Protein AF-A0A2E6U886-F1 (afdb_monomer_lite)

Structure (mmCIF, N/CA/C/O backbone):
data_AF-A0A2E6U886-F1
#
_entry.id   AF-A0A2E6U886-F1
#
loop_
_atom_site.group_PDB
_atom_site.id
_atom_site.type_symbol
_atom_site.label_atom_id
_atom_site.label_alt_id
_atom_site.label_comp_id
_atom_site.label_asym_id
_atom_site.label_entity_id
_atom_site.label_seq_id
_atom_site.pdbx_PDB_ins_code
_atom_site.Cartn_x
_atom_site.Cartn_y
_atom_site.Cartn_z
_atom_site.occupancy
_atom_site.B_iso_or_equiv
_atom_site.auth_seq_id
_atom_site.auth_comp_id
_atom_site.auth_asym_id
_atom_site.auth_atom_id
_atom_site.pdbx_PDB_model_num
ATOM 1 N N . MET A 1 1 ? -29.928 -1.604 -32.180 1.00 62.38 1 MET A N 1
ATOM 2 C CA . MET A 1 1 ? -28.472 -1.367 -32.146 1.00 62.38 1 MET A CA 1
ATOM 3 C C . MET A 1 1 ? -27.951 -1.937 -30.844 1.00 62.38 1 MET A C 1
ATOM 5 O O . MET A 1 1 ? -28.579 -1.691 -29.821 1.00 62.38 1 MET A O 1
ATOM 9 N N . ASP A 1 2 ? -26.883 -2.726 -30.889 1.00 84.19 2 ASP A N 1
ATOM 10 C CA . ASP A 1 2 ? -26.241 -3.255 -29.685 1.00 84.19 2 ASP A CA 1
ATOM 11 C C . ASP A 1 2 ? -25.461 -2.131 -28.992 1.00 84.19 2 ASP A C 1
ATOM 13 O O . ASP A 1 2 ? -24.505 -1.606 -29.559 1.00 84.19 2 ASP A O 1
ATOM 17 N N . PHE A 1 3 ? -25.899 -1.719 -27.799 1.00 85.19 3 PHE A N 1
ATOM 18 C CA . PHE A 1 3 ? -25.258 -0.644 -27.034 1.00 85.19 3 PHE A CA 1
ATOM 19 C C . PHE A 1 3 ? -23.782 -0.946 -26.746 1.00 85.19 3 PHE A C 1
ATOM 21 O O . PHE A 1 3 ? -22.974 -0.022 -26.697 1.00 85.19 3 PHE A O 1
ATOM 28 N N . PHE A 1 4 ? -23.425 -2.224 -26.609 1.00 91.88 4 PHE A N 1
ATOM 29 C CA . PHE A 1 4 ? -22.073 -2.651 -26.273 1.00 91.88 4 PHE A CA 1
ATOM 30 C C . PHE A 1 4 ? -21.213 -3.003 -27.492 1.00 91.88 4 PHE A C 1
ATOM 32 O O . PHE A 1 4 ? -20.111 -3.528 -27.330 1.00 91.88 4 PHE A O 1
ATOM 39 N N . SER A 1 5 ? -21.665 -2.668 -28.706 1.00 93.69 5 SER A N 1
ATOM 40 C CA . SER A 1 5 ? -20.809 -2.766 -29.886 1.00 93.69 5 SER A CA 1
ATOM 41 C C . SER A 1 5 ? -19.590 -1.848 -29.754 1.00 93.69 5 SER A C 1
ATOM 43 O O . SER A 1 5 ? -19.667 -0.757 -29.183 1.00 93.69 5 SER A O 1
ATOM 45 N N . LEU A 1 6 ? -18.458 -2.268 -30.323 1.00 94.81 6 LEU A N 1
ATOM 46 C CA . LEU A 1 6 ? -17.204 -1.517 -30.237 1.00 94.81 6 LEU A CA 1
ATOM 47 C C . LEU A 1 6 ? -17.347 -0.084 -30.783 1.00 94.81 6 LEU A C 1
ATOM 49 O O . LEU A 1 6 ? -16.891 0.860 -30.144 1.00 94.81 6 LEU A O 1
ATOM 53 N N . GLU A 1 7 ? -18.054 0.097 -31.902 1.00 95.62 7 GLU A N 1
ATOM 54 C CA . GLU A 1 7 ? -18.403 1.411 -32.462 1.00 95.62 7 GLU A CA 1
ATOM 55 C C . GLU A 1 7 ? -19.159 2.300 -31.469 1.00 95.62 7 GLU A C 1
ATOM 57 O O . GLU A 1 7 ? -18.834 3.479 -31.318 1.00 95.62 7 GLU A O 1
ATOM 62 N N . ASN A 1 8 ? -20.144 1.749 -30.757 1.00 94.06 8 ASN A N 1
ATOM 63 C CA . ASN A 1 8 ? -20.905 2.521 -29.779 1.00 94.06 8 ASN A CA 1
ATOM 64 C C . ASN A 1 8 ? -20.051 2.870 -28.560 1.00 94.06 8 ASN A C 1
ATOM 66 O O . ASN A 1 8 ? -20.092 4.009 -28.096 1.00 94.06 8 ASN A O 1
ATOM 70 N N . LEU A 1 9 ? -19.208 1.948 -28.092 1.00 96.31 9 LEU A N 1
ATOM 71 C CA . LEU A 1 9 ? -18.265 2.224 -27.008 1.00 96.31 9 LEU A CA 1
ATOM 72 C C . LEU A 1 9 ? -17.248 3.306 -27.395 1.00 96.31 9 LEU A C 1
ATOM 74 O O . LEU A 1 9 ? -16.976 4.196 -26.589 1.00 96.31 9 LEU A O 1
ATOM 78 N N . ARG A 1 10 ? -16.748 3.302 -28.638 1.00 97.44 10 ARG A N 1
ATOM 79 C CA . ARG A 1 10 ? -15.887 4.370 -29.178 1.00 97.44 10 ARG A CA 1
ATOM 80 C C . ARG A 1 10 ? -16.575 5.731 -29.167 1.00 97.44 10 ARG A C 1
ATOM 82 O O . ARG A 1 10 ? -15.929 6.735 -28.877 1.00 97.44 10 ARG A O 1
ATOM 89 N N . LEU A 1 11 ? -17.872 5.780 -29.475 1.00 94.94 11 LEU A N 1
ATOM 90 C CA . LEU A 1 11 ? -18.656 7.015 -29.432 1.00 94.94 11 LEU A CA 1
ATOM 91 C C . LEU A 1 11 ? -18.876 7.501 -27.995 1.00 94.94 11 LEU A C 1
ATOM 93 O O . LEU A 1 11 ? -18.660 8.682 -27.720 1.00 94.94 11 LEU A O 1
ATOM 97 N N . VAL A 1 12 ? -19.264 6.601 -27.085 1.00 93.88 12 VAL A N 1
ATOM 98 C CA . VAL A 1 12 ? -19.520 6.915 -25.668 1.00 93.88 12 VAL A CA 1
ATOM 99 C C . VAL A 1 12 ? -18.247 7.396 -24.968 1.00 93.88 12 VAL A C 1
ATOM 101 O O . VAL A 1 12 ? -18.280 8.410 -24.276 1.00 93.88 12 VAL A O 1
ATOM 104 N N . TYR A 1 13 ? -17.117 6.724 -25.200 1.00 96.88 13 TYR A N 1
ATOM 105 C CA . TYR A 1 13 ? -15.828 7.005 -24.555 1.00 96.88 13 TYR A CA 1
ATOM 106 C C . TYR A 1 13 ? -14.850 7.773 -25.458 1.00 96.88 13 TYR A C 1
ATOM 108 O O . TYR A 1 13 ? -13.627 7.692 -25.310 1.00 96.88 13 TYR A O 1
ATOM 116 N N . ARG A 1 14 ? -15.374 8.545 -26.422 1.00 97.88 14 ARG A N 1
ATOM 117 C CA . ARG A 1 14 ? -14.570 9.288 -27.407 1.00 97.88 14 ARG A CA 1
ATOM 118 C C . ARG A 1 14 ? -13.567 10.237 -26.752 1.00 97.88 14 ARG A C 1
ATOM 120 O O . ARG A 1 14 ? -12.454 10.405 -27.260 1.00 97.88 14 ARG A O 1
ATOM 127 N N . LYS A 1 15 ? -13.959 10.889 -25.654 1.00 97.69 15 LYS A N 1
ATOM 128 C CA . LYS A 1 15 ? -13.112 11.852 -24.938 1.00 97.69 15 LYS A CA 1
ATOM 129 C C . LYS A 1 15 ? -11.906 11.143 -24.320 1.00 97.69 15 LYS A C 1
ATOM 131 O O . LYS A 1 15 ? -10.774 11.565 -24.535 1.00 97.69 15 LYS A O 1
ATOM 136 N N . GLU A 1 16 ? -12.152 10.056 -23.602 1.00 97.62 16 GLU A N 1
ATOM 137 C CA . GLU A 1 16 ? -11.155 9.221 -22.937 1.00 97.62 16 GLU A CA 1
ATOM 138 C C . GLU A 1 16 ? -10.170 8.623 -23.948 1.00 97.62 16 GLU A C 1
ATOM 140 O O . GLU A 1 16 ? -8.957 8.700 -23.754 1.00 97.62 16 GLU A O 1
ATOM 145 N N . LEU A 1 17 ? -10.680 8.114 -25.075 1.00 98.38 17 LEU A N 1
ATOM 146 C CA . LEU A 1 17 ? -9.851 7.621 -26.175 1.00 98.38 17 LEU A CA 1
ATOM 147 C C . LEU A 1 17 ? -8.983 8.720 -26.792 1.00 98.38 17 LEU A C 1
ATOM 149 O O . LEU A 1 17 ? -7.813 8.486 -27.086 1.00 98.38 17 LEU A O 1
ATOM 153 N N . SER A 1 18 ? -9.523 9.928 -26.962 1.00 98.06 18 SER A N 1
ATOM 154 C CA . SER A 1 18 ? -8.761 11.060 -27.507 1.00 98.06 18 SER A CA 1
ATOM 155 C C . SER A 1 18 ? -7.604 11.459 -26.583 1.00 98.06 18 SER A C 1
ATOM 157 O O . SER A 1 18 ? -6.499 11.707 -27.065 1.00 98.06 18 SER A O 1
ATOM 159 N N . LEU A 1 19 ? -7.832 11.464 -25.263 1.00 97.38 19 LEU A N 1
ATOM 160 C CA . LEU A 1 19 ? -6.788 11.716 -24.262 1.00 97.38 19 LEU A CA 1
ATOM 161 C C . LEU A 1 19 ? -5.694 10.645 -24.308 1.00 97.38 19 LEU A C 1
ATOM 163 O O . LEU A 1 19 ? -4.510 10.981 -24.376 1.00 97.38 19 LEU A O 1
ATOM 167 N N . ALA A 1 20 ? -6.086 9.368 -24.340 1.00 97.81 20 ALA A N 1
ATOM 168 C CA . ALA A 1 20 ? -5.143 8.260 -24.427 1.00 97.81 20 ALA A CA 1
ATOM 169 C C . ALA A 1 20 ? -4.311 8.312 -25.711 1.00 97.81 20 ALA A C 1
ATOM 171 O O . ALA A 1 20 ? -3.087 8.190 -25.658 1.00 97.81 20 ALA A O 1
ATOM 172 N N . LYS A 1 21 ? -4.950 8.580 -26.856 1.00 98.31 21 LYS A N 1
ATOM 173 C CA . LYS A 1 21 ? -4.271 8.690 -28.153 1.00 98.31 21 LYS A CA 1
ATOM 174 C C . LYS A 1 21 ? -3.246 9.814 -28.158 1.00 98.31 21 LYS A C 1
ATOM 176 O O . LYS A 1 21 ? -2.095 9.590 -28.519 1.00 98.31 21 LYS A O 1
ATOM 181 N N . ALA A 1 22 ? -3.645 11.002 -27.702 1.00 97.62 22 ALA A N 1
ATOM 182 C CA . ALA A 1 22 ? -2.755 12.154 -27.623 1.00 97.62 22 ALA A CA 1
ATOM 183 C C . ALA A 1 22 ? -1.561 11.893 -26.688 1.00 97.62 22 ALA A C 1
ATOM 185 O O . ALA A 1 22 ? -0.439 12.294 -26.994 1.00 97.62 22 ALA A O 1
ATOM 186 N N . HIS A 1 23 ? -1.778 11.200 -25.566 1.00 97.00 23 HIS A N 1
ATOM 187 C CA . HIS A 1 23 ? -0.712 10.868 -24.623 1.00 97.00 23 HIS A CA 1
ATOM 188 C C . HIS A 1 23 ? 0.282 9.846 -25.188 1.00 97.00 23 HIS A C 1
ATOM 190 O O . HIS A 1 23 ? 1.488 10.083 -25.128 1.00 97.00 23 HIS A O 1
ATOM 196 N N . VAL A 1 24 ? -0.213 8.749 -25.774 1.00 96.69 24 VAL A N 1
ATOM 197 C CA . VAL A 1 24 ? 0.623 7.704 -26.391 1.00 96.69 24 VAL A CA 1
ATOM 198 C C . VAL A 1 24 ? 1.415 8.260 -27.575 1.00 96.69 24 VAL A C 1
ATOM 200 O O . VAL A 1 24 ? 2.598 7.960 -27.717 1.00 96.69 24 VAL A O 1
ATOM 203 N N . GLN A 1 25 ? 0.802 9.125 -28.388 1.00 97.38 25 GLN A N 1
ATOM 204 C CA . GLN A 1 25 ? 1.483 9.802 -29.491 1.00 97.38 25 GLN A CA 1
ATOM 205 C C . GLN A 1 25 ? 2.592 10.745 -29.000 1.00 97.38 25 GLN A C 1
ATOM 207 O O . GLN A 1 25 ? 3.635 10.843 -29.638 1.00 97.38 25 GLN A O 1
ATOM 212 N N . ALA A 1 26 ? 2.383 11.423 -27.870 1.00 96.44 26 ALA A N 1
ATOM 213 C CA . ALA A 1 26 ? 3.354 12.355 -27.308 1.00 96.44 26 ALA A CA 1
ATOM 214 C C . ALA A 1 26 ? 4.454 11.689 -26.457 1.00 96.44 26 ALA A C 1
ATOM 216 O O . ALA A 1 26 ? 5.364 12.395 -26.029 1.00 96.44 26 ALA A O 1
ATOM 217 N N . GLN A 1 27 ? 4.353 10.382 -26.164 1.00 92.88 27 GLN A N 1
ATOM 218 C CA . GLN A 1 27 ? 5.282 9.625 -25.304 1.00 92.88 27 GLN A CA 1
ATOM 219 C C . GLN A 1 27 ? 5.612 10.332 -23.976 1.00 92.88 27 GLN A C 1
ATOM 221 O O . GLN A 1 27 ? 6.746 10.326 -23.495 1.00 92.88 27 GLN A O 1
ATOM 226 N N . LYS A 1 28 ? 4.615 10.992 -23.377 1.00 88.94 28 LYS A N 1
ATOM 227 C CA . LYS A 1 28 ? 4.817 11.760 -22.146 1.00 88.94 28 LYS A CA 1
ATOM 228 C C . LYS A 1 28 ? 5.016 10.827 -20.957 1.00 88.94 28 LYS A C 1
ATOM 230 O O . LYS A 1 28 ? 4.315 9.832 -20.807 1.00 88.94 28 LYS A O 1
ATOM 235 N N . ASN A 1 29 ? 5.926 11.205 -20.063 1.00 89.06 29 ASN A N 1
ATOM 236 C CA . ASN A 1 29 ? 6.037 10.539 -18.772 1.00 89.06 29 ASN A CA 1
ATOM 237 C C . ASN A 1 29 ? 4.743 10.737 -17.962 1.00 89.06 29 ASN A C 1
ATOM 239 O O . ASN A 1 29 ? 4.134 11.812 -18.027 1.00 89.06 29 ASN A O 1
ATOM 243 N N . PRO A 1 30 ? 4.313 9.723 -17.193 1.00 87.19 30 PRO A N 1
ATOM 244 C CA . PRO A 1 30 ? 3.119 9.829 -16.373 1.00 87.19 30 PRO A CA 1
ATOM 245 C C . PRO A 1 30 ? 3.296 10.900 -15.295 1.00 87.19 30 PRO A C 1
ATOM 247 O O . PRO A 1 30 ? 4.346 11.006 -14.661 1.00 87.19 30 PRO A O 1
ATOM 250 N N . ASN A 1 31 ? 2.234 11.662 -15.045 1.00 84.31 31 ASN A N 1
ATOM 251 C CA . ASN A 1 31 ? 2.185 12.561 -13.898 1.00 84.31 31 ASN A CA 1
ATOM 252 C C . ASN A 1 31 ? 2.128 11.758 -12.590 1.00 84.31 31 ASN A C 1
ATOM 254 O O . ASN A 1 31 ? 1.576 10.658 -12.544 1.00 84.31 31 ASN A O 1
ATOM 258 N N . ASN A 1 32 ? 2.634 12.338 -11.500 1.00 87.81 32 ASN A N 1
ATOM 259 C CA . ASN A 1 32 ? 2.478 11.750 -10.171 1.00 87.81 32 ASN A CA 1
ATOM 260 C C . ASN A 1 32 ? 0.995 11.744 -9.763 1.00 87.81 32 ASN A C 1
ATOM 262 O O . ASN A 1 32 ? 0.337 12.787 -9.723 1.00 87.81 32 ASN A O 1
ATOM 266 N N . GLY A 1 33 ? 0.468 10.562 -9.446 1.00 86.88 33 GLY A N 1
ATOM 267 C CA . GLY A 1 33 ? -0.895 10.392 -8.946 1.00 86.88 33 GLY A CA 1
ATOM 268 C C . GLY A 1 33 ? -1.010 10.676 -7.454 1.00 86.88 33 GLY A C 1
ATOM 269 O O . GLY A 1 33 ? -0.083 10.414 -6.690 1.00 86.88 33 GLY A O 1
ATOM 270 N N . ASN A 1 34 ? -2.176 11.152 -7.011 1.00 92.00 34 ASN A N 1
ATOM 271 C CA . ASN A 1 34 ? -2.520 11.178 -5.588 1.00 92.00 34 ASN A CA 1
ATOM 272 C C . ASN A 1 34 ? -3.743 10.295 -5.304 1.00 92.00 34 ASN A C 1
ATOM 274 O O . ASN A 1 34 ? -4.645 10.134 -6.129 1.00 92.00 34 ASN A O 1
ATOM 278 N N . ALA A 1 35 ? -3.781 9.722 -4.104 1.00 93.69 35 ALA A N 1
ATOM 279 C CA . ALA A 1 35 ? -4.938 8.964 -3.648 1.00 93.69 35 ALA A CA 1
ATOM 280 C C . ALA A 1 35 ? -6.160 9.882 -3.445 1.00 93.69 35 ALA A C 1
ATOM 282 O O . ALA A 1 35 ? -6.033 11.105 -3.363 1.00 93.69 35 ALA A O 1
ATOM 283 N N . LEU A 1 36 ? -7.355 9.294 -3.318 1.00 93.50 36 LEU A N 1
ATOM 284 C CA . LEU A 1 36 ? -8.537 10.039 -2.879 1.00 93.50 36 LEU A CA 1
ATOM 285 C C . LEU A 1 36 ? -8.295 10.611 -1.480 1.00 93.50 36 LEU A C 1
ATOM 287 O O . LEU A 1 36 ? -7.642 9.966 -0.646 1.00 93.50 36 LEU A O 1
ATOM 291 N N . THR A 1 37 ? -8.873 11.786 -1.215 1.00 93.44 37 THR A N 1
ATOM 292 C CA . THR A 1 37 ? -8.858 12.385 0.122 1.00 93.44 37 THR A CA 1
ATOM 293 C C . THR A 1 37 ? -9.463 11.422 1.142 1.00 93.44 37 THR A C 1
ATOM 295 O O . THR A 1 37 ? -10.290 10.559 0.815 1.00 93.44 37 THR A O 1
ATOM 298 N N . LYS A 1 38 ? -9.015 11.531 2.394 1.00 94.06 38 LYS A N 1
ATOM 299 C CA . LYS A 1 38 ? -9.426 10.618 3.465 1.00 94.06 38 LYS A CA 1
ATOM 300 C C . LYS A 1 38 ? -10.935 10.697 3.706 1.00 94.06 38 LYS A C 1
ATOM 302 O O . LYS A 1 38 ? -11.574 9.668 3.888 1.00 94.06 38 LYS A O 1
ATOM 307 N N . GLU A 1 39 ? -11.500 11.895 3.637 1.00 92.69 39 GLU A N 1
ATOM 308 C CA . GLU A 1 39 ? -12.919 12.190 3.843 1.00 92.69 39 GLU A CA 1
ATOM 309 C C . GLU A 1 39 ? -13.775 11.484 2.788 1.00 92.69 39 GLU A C 1
ATOM 311 O O . GLU A 1 39 ? -14.713 10.758 3.114 1.00 92.69 39 GLU A O 1
ATOM 316 N N . LYS A 1 40 ? -13.408 11.633 1.510 1.00 92.19 40 LYS A N 1
ATOM 317 C CA . LYS A 1 40 ? -14.131 11.026 0.388 1.00 92.19 40 LYS A CA 1
ATOM 318 C C . LYS A 1 40 ? -14.070 9.503 0.440 1.00 92.19 40 LYS A C 1
ATOM 320 O O . LYS A 1 40 ? -15.074 8.829 0.231 1.00 92.19 40 LYS A O 1
ATOM 325 N N . ARG A 1 41 ? -12.890 8.973 0.753 1.00 94.62 41 ARG A N 1
ATOM 326 C CA . ARG A 1 41 ? -12.646 7.541 0.920 1.00 94.62 41 ARG A CA 1
ATOM 327 C C . ARG A 1 41 ? -13.479 6.962 2.062 1.00 94.62 41 ARG A C 1
ATOM 329 O O . ARG A 1 41 ? -14.156 5.966 1.850 1.00 94.62 41 ARG A O 1
ATOM 336 N N . ASN A 1 42 ? -13.480 7.600 3.232 1.00 92.88 42 ASN A N 1
ATOM 337 C CA . ASN A 1 42 ? -14.293 7.171 4.370 1.00 92.88 42 ASN A CA 1
ATOM 338 C C . ASN A 1 42 ? -15.782 7.162 4.016 1.00 92.88 42 ASN A C 1
ATOM 340 O O . ASN A 1 42 ? -16.437 6.149 4.233 1.00 92.88 42 ASN A O 1
ATOM 344 N N . ARG A 1 43 ? -16.275 8.219 3.357 1.00 92.00 43 ARG A N 1
ATOM 345 C CA . ARG A 1 43 ? -17.663 8.282 2.881 1.00 92.00 43 ARG A CA 1
ATOM 346 C C . ARG A 1 43 ? -18.011 7.132 1.936 1.00 92.00 43 ARG A C 1
ATOM 348 O O . ARG A 1 43 ? -19.099 6.588 2.025 1.00 92.00 43 ARG A O 1
ATOM 355 N N . MET A 1 44 ? -17.112 6.746 1.030 1.00 92.25 44 MET A N 1
ATOM 356 C CA . MET A 1 44 ? -17.347 5.591 0.152 1.00 92.25 44 MET A CA 1
ATOM 357 C C . MET A 1 44 ? -17.427 4.275 0.942 1.00 92.25 44 MET A C 1
ATOM 359 O O . MET A 1 44 ? -18.279 3.444 0.650 1.00 92.25 44 MET A O 1
ATOM 363 N N . LEU A 1 45 ? -16.573 4.091 1.951 1.00 93.06 45 LEU A N 1
ATOM 364 C CA . LEU A 1 45 ? -16.540 2.872 2.770 1.00 93.06 45 LEU A CA 1
ATOM 365 C C . LEU A 1 45 ? -17.729 2.758 3.728 1.00 93.06 45 LEU A C 1
ATOM 367 O O . LEU A 1 45 ? -18.218 1.658 3.955 1.00 93.06 45 LEU A O 1
ATOM 371 N N . GLU A 1 46 ? -18.220 3.879 4.259 1.00 92.56 46 GLU A N 1
ATOM 372 C CA . GLU A 1 46 ? -19.434 3.935 5.089 1.00 92.56 46 GLU A CA 1
ATOM 373 C C . GLU A 1 46 ? -20.669 3.402 4.349 1.00 92.56 46 GLU A C 1
ATOM 375 O O . GLU A 1 46 ? -21.602 2.898 4.969 1.00 92.56 46 GLU A O 1
ATOM 380 N N . LEU A 1 47 ? -20.647 3.447 3.015 1.00 91.88 47 LEU A N 1
ATOM 381 C CA . LEU A 1 47 ? -21.709 2.944 2.146 1.00 91.88 47 LEU A CA 1
ATOM 382 C C . LEU A 1 47 ? -21.555 1.452 1.808 1.00 91.88 47 LEU A C 1
ATOM 384 O O . LEU A 1 47 ? -22.304 0.937 0.983 1.00 91.88 47 LEU A O 1
ATOM 388 N N . ASN A 1 48 ? -20.621 0.753 2.467 1.00 94.06 48 ASN A N 1
ATOM 389 C CA . ASN A 1 48 ? -20.369 -0.684 2.324 1.00 94.06 48 ASN A CA 1
ATOM 390 C C . ASN A 1 48 ? -20.198 -1.119 0.865 1.00 94.06 48 ASN A C 1
ATOM 392 O O . ASN A 1 48 ? -20.816 -2.091 0.424 1.00 94.06 48 ASN A O 1
ATOM 396 N N . ILE A 1 49 ? -19.382 -0.376 0.115 1.00 93.88 49 ILE A N 1
ATOM 397 C CA . ILE A 1 49 ? -19.195 -0.678 -1.297 1.00 93.88 49 ILE A CA 1
ATOM 398 C C . ILE A 1 49 ? -18.381 -1.940 -1.546 1.00 93.88 49 ILE A C 1
ATOM 400 O O . ILE A 1 49 ? -17.447 -2.264 -0.814 1.00 93.88 49 ILE A O 1
ATOM 404 N N . ASP A 1 50 ? -18.693 -2.599 -2.649 1.00 94.94 50 ASP A N 1
ATOM 405 C CA . ASP A 1 50 ? -17.999 -3.766 -3.153 1.00 94.94 50 ASP A CA 1
ATOM 406 C C . ASP A 1 50 ? -16.980 -3.360 -4.231 1.00 94.94 50 ASP A C 1
ATOM 408 O O . ASP A 1 50 ? -17.140 -2.370 -4.951 1.00 94.94 50 ASP A O 1
ATOM 412 N N . CYS A 1 51 ? -15.923 -4.154 -4.388 1.00 95.50 51 CYS A N 1
ATOM 413 C CA . CYS A 1 51 ? -15.049 -4.052 -5.549 1.00 95.50 51 CYS A CA 1
ATOM 414 C C . CYS A 1 51 ? -15.838 -4.381 -6.820 1.00 95.50 51 CYS A C 1
ATOM 416 O O . CYS A 1 51 ? -16.404 -5.470 -6.915 1.00 95.50 51 CYS A O 1
ATOM 418 N N . VAL A 1 52 ? -15.799 -3.494 -7.820 1.00 94.38 52 VAL A N 1
ATOM 419 C CA . VAL A 1 52 ? -16.531 -3.691 -9.083 1.00 94.38 52 VAL A CA 1
ATOM 420 C C . VAL A 1 52 ? -16.190 -5.017 -9.771 1.00 94.38 52 VAL A C 1
ATOM 422 O O . VAL A 1 52 ? -17.089 -5.691 -10.258 1.00 94.38 52 VAL A O 1
ATOM 425 N N . HIS A 1 53 ? -14.919 -5.434 -9.742 1.00 94.38 53 HIS A N 1
ATOM 426 C CA . HIS A 1 53 ? -14.442 -6.621 -10.456 1.00 94.38 53 HIS A CA 1
ATOM 427 C C . HIS A 1 53 ? -14.736 -7.946 -9.752 1.00 94.38 53 HIS A C 1
ATOM 429 O O . HIS A 1 53 ? -14.887 -8.962 -10.415 1.00 94.38 53 HIS A O 1
ATOM 435 N N . CYS A 1 54 ? -14.774 -7.975 -8.418 1.00 93.50 54 CYS A N 1
ATOM 436 C CA . CYS A 1 54 ? -14.829 -9.248 -7.691 1.00 93.50 54 CYS A CA 1
ATOM 437 C C . CYS A 1 54 ? -15.829 -9.312 -6.542 1.00 93.50 54 CYS A C 1
ATOM 439 O O . CYS A 1 54 ? -15.796 -10.264 -5.763 1.00 93.50 54 CYS A O 1
ATOM 441 N N . GLY A 1 55 ? -16.618 -8.258 -6.347 1.00 93.94 55 GLY A N 1
ATOM 442 C CA . GLY A 1 55 ? -17.648 -8.198 -5.317 1.00 93.94 55 GLY A CA 1
ATOM 443 C C . GLY A 1 55 ? -17.152 -8.245 -3.874 1.00 93.94 55 GLY A C 1
ATOM 444 O O . GLY A 1 55 ? -17.952 -8.331 -2.949 1.00 93.94 55 GLY A O 1
ATOM 445 N N . THR A 1 56 ? -15.841 -8.175 -3.639 1.00 94.44 56 THR A N 1
ATOM 446 C CA . THR A 1 56 ? -15.293 -8.125 -2.281 1.00 94.44 56 THR A CA 1
ATOM 447 C C . THR A 1 56 ? -15.687 -6.813 -1.614 1.00 94.44 56 THR A C 1
ATOM 449 O O . THR A 1 56 ? -15.349 -5.749 -2.133 1.00 94.44 56 THR A O 1
ATOM 452 N N . LEU A 1 57 ? -16.330 -6.891 -0.447 1.00 95.12 57 LEU A N 1
ATOM 453 C CA . LEU A 1 57 ? -16.643 -5.732 0.388 1.00 95.12 57 LEU A CA 1
ATOM 454 C C . LEU A 1 57 ? -15.360 -4.961 0.735 1.00 95.12 57 LEU A C 1
ATOM 456 O O . LEU A 1 57 ? -14.421 -5.510 1.328 1.00 95.12 57 LEU A O 1
ATOM 460 N N . LEU A 1 58 ? -15.316 -3.681 0.377 1.00 95.94 58 LEU A N 1
ATOM 461 C CA . LEU A 1 58 ? -14.181 -2.814 0.657 1.00 95.94 58 LEU A CA 1
ATOM 462 C C . LEU A 1 58 ? -14.274 -2.309 2.096 1.00 95.94 58 LEU A C 1
ATOM 464 O O . LEU A 1 58 ? -15.240 -1.665 2.494 1.00 95.94 58 LEU A O 1
ATOM 468 N N . SER A 1 59 ? -13.257 -2.613 2.896 1.00 94.62 59 SER A N 1
ATOM 469 C CA . SER A 1 59 ? -13.197 -2.228 4.304 1.00 94.62 59 SER A CA 1
ATOM 470 C C . SER A 1 59 ? -11.757 -2.209 4.818 1.00 94.62 59 SER A C 1
ATOM 472 O O . SER A 1 59 ? -10.852 -2.846 4.269 1.00 94.62 59 SER A O 1
ATOM 474 N N . GLY A 1 60 ? -11.517 -1.451 5.891 1.00 92.12 60 GLY A N 1
ATOM 475 C CA . GLY A 1 60 ? -10.203 -1.384 6.532 1.00 92.12 60 GLY A CA 1
ATOM 476 C C . GLY A 1 60 ? -9.095 -0.966 5.558 1.00 92.12 60 GLY A C 1
ATOM 477 O O . GLY A 1 60 ? -9.077 0.171 5.101 1.00 92.12 60 GLY A O 1
ATOM 478 N N . ASN A 1 61 ? -8.178 -1.894 5.260 1.00 92.56 61 ASN A N 1
ATOM 479 C CA . ASN A 1 61 ? -7.011 -1.683 4.394 1.00 92.56 61 ASN A CA 1
ATOM 480 C C . ASN A 1 61 ? -6.971 -2.653 3.191 1.00 92.56 61 ASN A C 1
ATOM 482 O O . ASN A 1 61 ? -5.885 -2.917 2.664 1.00 92.56 61 ASN A O 1
ATOM 486 N N . ASN A 1 62 ? -8.106 -3.229 2.774 1.00 96.00 62 ASN A N 1
ATOM 487 C CA . ASN A 1 62 ? -8.157 -4.209 1.676 1.00 96.00 62 ASN A CA 1
ATOM 488 C C . ASN A 1 62 ? -8.311 -3.589 0.269 1.00 96.00 62 ASN A C 1
ATOM 490 O O . ASN A 1 62 ? -8.481 -4.323 -0.706 1.00 96.00 62 ASN A O 1
ATOM 494 N N . TYR A 1 63 ? -8.219 -2.263 0.149 1.00 97.19 63 TYR A N 1
ATOM 495 C CA . TYR A 1 63 ? -8.437 -1.519 -1.092 1.00 97.19 63 TYR A CA 1
ATOM 496 C C . TYR A 1 63 ? -7.328 -0.494 -1.370 1.00 97.19 63 TYR A C 1
ATOM 498 O O . TYR A 1 63 ? -6.573 -0.125 -0.468 1.00 97.19 63 TYR A O 1
ATOM 506 N N . ASN A 1 64 ? -7.286 -0.018 -2.613 1.00 97.31 64 ASN A N 1
ATOM 507 C CA . ASN A 1 64 ? -6.501 1.116 -3.093 1.00 97.31 64 ASN A CA 1
ATOM 508 C C . ASN A 1 64 ? -7.427 2.144 -3.771 1.00 97.31 64 ASN A C 1
ATOM 510 O O . ASN A 1 64 ? -8.552 1.822 -4.159 1.00 97.31 64 ASN A O 1
ATOM 514 N N . THR A 1 65 ? -6.954 3.386 -3.901 1.00 96.94 65 THR A N 1
ATOM 515 C CA . THR A 1 65 ? -7.503 4.318 -4.895 1.00 96.94 65 THR A CA 1
ATOM 516 C C . THR A 1 65 ? -6.824 4.031 -6.219 1.00 96.94 65 THR A C 1
ATOM 518 O O . THR A 1 65 ? -5.598 4.049 -6.260 1.00 96.94 65 THR A O 1
ATOM 521 N N . GLU A 1 66 ? -7.614 3.825 -7.264 1.00 96.69 66 GLU A N 1
ATOM 522 C CA . GLU A 1 66 ? -7.120 3.525 -8.605 1.00 96.69 66 GLU A CA 1
ATOM 523 C C . GLU A 1 66 ? -7.691 4.517 -9.616 1.00 96.69 66 GLU A C 1
ATOM 525 O O . GLU A 1 66 ? -8.801 5.030 -9.416 1.00 96.69 66 GLU A O 1
ATOM 530 N N . HIS A 1 67 ? -6.940 4.789 -10.684 1.00 97.75 67 HIS A N 1
ATOM 531 C CA . HIS A 1 67 ? -7.409 5.637 -11.775 1.00 97.75 67 HIS A CA 1
ATOM 532 C C . HIS A 1 67 ? -8.173 4.810 -12.818 1.00 97.75 67 HIS A C 1
ATOM 534 O O . HIS A 1 67 ? -7.772 3.696 -13.143 1.00 97.75 67 HIS A O 1
ATOM 540 N N . ILE A 1 68 ? -9.287 5.316 -13.354 1.00 97.50 68 ILE A N 1
ATOM 541 C CA . ILE A 1 68 ? -10.079 4.586 -14.366 1.00 97.50 68 ILE A CA 1
ATOM 542 C C . ILE A 1 68 ? -9.342 4.591 -15.709 1.00 97.50 68 ILE A C 1
ATOM 544 O O . ILE A 1 68 ? -9.155 3.542 -16.305 1.00 97.50 68 ILE A O 1
ATOM 548 N N . LEU A 1 69 ? -8.835 5.737 -16.149 1.00 97.69 69 LEU A N 1
ATOM 549 C CA . LEU A 1 69 ? -7.782 5.839 -17.152 1.00 97.69 69 LEU A CA 1
ATOM 550 C C . LEU A 1 69 ? -6.444 5.974 -16.429 1.00 97.69 69 LEU A C 1
ATOM 552 O O . LEU A 1 69 ? -6.252 6.930 -15.675 1.00 97.69 69 LEU A O 1
ATOM 556 N N . ASP A 1 70 ? -5.526 5.037 -16.659 1.00 97.25 70 ASP A N 1
ATOM 557 C CA . ASP A 1 70 ? -4.174 5.084 -16.100 1.00 97.25 70 ASP A CA 1
ATOM 558 C C . ASP A 1 70 ? -3.465 6.408 -16.420 1.00 97.25 70 ASP A C 1
ATOM 560 O O . ASP A 1 70 ? -3.523 6.910 -17.544 1.00 97.25 70 ASP A O 1
ATOM 564 N N . LEU A 1 71 ? -2.686 6.929 -15.468 1.00 96.31 71 LEU A N 1
ATOM 565 C CA . LEU A 1 71 ? -1.861 8.126 -15.691 1.00 96.31 71 LEU A CA 1
ATOM 566 C C . LEU A 1 71 ? -0.814 7.921 -16.801 1.00 96.31 71 LEU A C 1
ATOM 568 O O . LEU A 1 71 ? -0.471 8.871 -17.498 1.00 96.31 71 LEU A O 1
ATOM 572 N N . SER A 1 72 ? -0.349 6.680 -17.000 1.00 95.44 72 SER A N 1
ATOM 573 C CA . SER A 1 72 ? 0.545 6.287 -18.105 1.00 95.44 72 SER A CA 1
ATOM 574 C C . SER A 1 72 ? -0.143 6.231 -19.473 1.00 95.44 72 SER A C 1
ATOM 576 O O . SER A 1 72 ? 0.497 5.912 -20.468 1.00 95.44 72 SER A O 1
ATOM 578 N N . LEU A 1 73 ? -1.454 6.466 -19.515 1.00 97.06 73 LEU A N 1
ATOM 579 C CA . LEU A 1 73 ? -2.275 6.546 -20.721 1.00 97.06 73 LEU A CA 1
ATOM 580 C C . LEU A 1 73 ? -2.999 7.898 -20.791 1.00 97.06 73 LEU A C 1
ATOM 582 O O . LEU A 1 73 ? -4.064 8.001 -21.386 1.00 97.06 73 LEU A O 1
ATOM 586 N N . GLY A 1 74 ? -2.461 8.944 -20.157 1.00 96.38 74 GLY A N 1
ATOM 587 C CA . GLY A 1 74 ? -3.050 10.285 -20.209 1.00 96.38 74 GLY A CA 1
ATOM 588 C C . GLY A 1 74 ? -4.241 10.503 -19.282 1.00 96.38 74 GLY A C 1
ATOM 589 O O . GLY A 1 74 ? -4.930 11.513 -19.410 1.00 96.38 74 GLY A O 1
ATOM 590 N N . GLY A 1 75 ? -4.477 9.592 -18.337 1.00 97.12 75 GLY A N 1
ATOM 591 C CA . GLY A 1 75 ? -5.438 9.800 -17.265 1.00 97.12 75 GLY A CA 1
ATOM 592 C C . GLY A 1 75 ? -5.133 11.064 -16.470 1.00 97.12 75 GLY A C 1
ATOM 593 O O . GLY A 1 75 ? -3.984 11.357 -16.140 1.00 97.12 75 GLY A O 1
ATOM 594 N N . GLU A 1 76 ? -6.175 11.811 -16.126 1.00 96.38 76 GLU A N 1
ATOM 595 C CA . GLU A 1 76 ? -6.041 12.978 -15.263 1.00 96.38 76 GLU A CA 1
ATOM 596 C C . GLU A 1 76 ? -6.175 12.581 -13.793 1.00 96.38 76 GLU A C 1
ATOM 598 O O . GLU A 1 76 ? -6.853 11.616 -13.432 1.00 96.38 76 GLU A O 1
ATOM 603 N N . ASN A 1 77 ? -5.568 13.365 -12.906 1.00 95.62 77 ASN A N 1
ATOM 604 C CA . ASN A 1 77 ? -5.607 13.112 -11.470 1.00 95.62 77 ASN A CA 1
ATOM 605 C C . ASN A 1 77 ? -6.871 13.689 -10.789 1.00 95.62 77 ASN A C 1
ATOM 607 O O . ASN A 1 77 ? -6.811 14.225 -9.680 1.00 95.62 77 ASN A O 1
ATOM 611 N N . THR A 1 78 ? -8.019 13.590 -11.458 1.00 95.56 78 THR A N 1
ATOM 612 C CA . THR A 1 78 ? -9.315 14.129 -11.016 1.00 95.56 78 THR A CA 1
ATOM 613 C C . THR A 1 78 ? -10.109 13.104 -10.205 1.00 95.56 78 THR A C 1
ATOM 615 O O . THR A 1 78 ? -9.790 11.917 -10.180 1.00 95.56 78 THR A O 1
ATOM 618 N N . VAL A 1 79 ? -11.154 13.552 -9.502 1.00 92.81 79 VAL A N 1
ATOM 619 C CA . VAL A 1 79 ? -12.049 12.650 -8.752 1.00 92.81 79 VAL A CA 1
ATOM 620 C C . VAL A 1 79 ? -12.918 11.809 -9.699 1.00 92.81 79 VAL A C 1
ATOM 622 O O . VAL A 1 79 ? -13.217 10.662 -9.378 1.00 92.81 79 VAL A O 1
ATOM 625 N N . ASP A 1 80 ? -13.272 12.336 -10.876 1.00 94.56 80 ASP A N 1
ATOM 626 C CA . ASP A 1 80 ? -14.032 11.616 -11.914 1.00 94.56 80 ASP A CA 1
ATOM 627 C C . ASP A 1 80 ? -13.271 10.436 -12.514 1.00 94.56 80 ASP A C 1
ATOM 629 O O . ASP A 1 80 ? -13.880 9.467 -12.961 1.00 94.56 80 ASP A O 1
ATOM 633 N N . ASN A 1 81 ? -11.940 10.515 -12.510 1.00 97.25 81 ASN A N 1
ATOM 634 C CA . ASN A 1 81 ? -11.062 9.462 -12.993 1.00 97.25 81 ASN A CA 1
ATOM 635 C C . ASN A 1 81 ? -10.594 8.530 -11.866 1.00 97.25 81 ASN A C 1
ATOM 637 O O . ASN A 1 81 ? -9.604 7.832 -12.036 1.00 97.25 81 ASN A O 1
ATOM 641 N N . LYS A 1 82 ? -11.240 8.529 -10.695 1.00 96.94 82 LYS A N 1
ATOM 642 C CA . LYS A 1 82 ? -10.834 7.701 -9.550 1.00 96.94 82 LYS A CA 1
ATOM 643 C C . LYS A 1 82 ? -11.940 6.774 -9.091 1.00 96.94 82 LYS A C 1
ATOM 645 O O . LYS A 1 82 ? -13.115 7.133 -9.085 1.00 96.94 82 LYS A O 1
ATOM 650 N N . MET A 1 83 ? -11.533 5.614 -8.599 1.00 96.06 83 MET A N 1
ATOM 651 C CA . MET A 1 83 ? -12.394 4.617 -7.973 1.00 96.06 83 MET A CA 1
ATOM 652 C C . MET A 1 83 ? -11.684 3.960 -6.782 1.00 96.06 83 MET A C 1
ATOM 654 O O . MET A 1 83 ? -10.478 4.133 -6.585 1.00 96.06 83 MET A O 1
ATOM 658 N N . LEU A 1 84 ? -12.429 3.203 -5.972 1.00 96.44 84 LEU A N 1
ATOM 659 C CA . LEU A 1 84 ? -11.841 2.283 -4.998 1.00 96.44 84 LEU A CA 1
ATOM 660 C C . LEU A 1 84 ? -11.871 0.861 -5.561 1.00 96.44 84 LEU A C 1
ATOM 662 O O . LEU A 1 84 ? -12.892 0.410 -6.077 1.00 96.44 84 LEU A O 1
ATOM 666 N N . MET A 1 85 ? -10.752 0.152 -5.445 1.00 96.62 85 MET A N 1
ATOM 667 C CA . MET A 1 85 ? -10.588 -1.213 -5.947 1.00 96.62 85 MET A CA 1
ATOM 668 C C . MET A 1 85 ? -9.908 -2.077 -4.889 1.00 96.62 85 MET A C 1
ATOM 670 O O . MET A 1 85 ? -9.045 -1.588 -4.159 1.00 96.62 85 MET A O 1
ATOM 674 N N . CYS A 1 86 ? -10.272 -3.359 -4.773 1.00 97.25 86 CYS A N 1
ATOM 675 C CA . CYS A 1 86 ? -9.563 -4.248 -3.853 1.00 97.25 86 CYS A CA 1
ATOM 676 C C . CYS A 1 86 ? -8.116 -4.457 -4.328 1.00 97.25 86 CYS A C 1
ATOM 678 O O . CYS A 1 86 ? -7.837 -4.447 -5.527 1.00 97.25 86 CYS A O 1
ATOM 680 N N . LYS A 1 87 ? -7.189 -4.680 -3.392 1.00 97.06 87 LYS A N 1
ATOM 681 C CA . LYS A 1 87 ? -5.752 -4.796 -3.706 1.00 97.06 87 LYS A CA 1
ATOM 682 C C . LYS A 1 87 ? -5.421 -5.896 -4.718 1.00 97.06 87 LYS A C 1
ATOM 684 O O . LYS A 1 87 ? -4.512 -5.719 -5.519 1.00 97.06 87 LYS A O 1
ATOM 689 N N . ILE A 1 88 ? -6.168 -7.001 -4.696 1.00 95.38 88 ILE A N 1
ATOM 690 C CA . ILE A 1 88 ? -5.965 -8.132 -5.612 1.00 95.38 88 ILE A CA 1
ATOM 691 C C . ILE A 1 88 ? -6.304 -7.719 -7.048 1.00 95.38 88 ILE A C 1
ATOM 693 O O . ILE A 1 88 ? -5.461 -7.840 -7.930 1.00 95.38 88 ILE A O 1
ATOM 697 N N . CYS A 1 89 ? -7.500 -7.167 -7.278 1.00 96.81 89 CYS A N 1
ATOM 698 C CA . CYS A 1 89 ? -7.904 -6.695 -8.606 1.00 96.81 89 CYS A CA 1
ATOM 699 C C . CYS A 1 89 ? -7.024 -5.536 -9.089 1.00 96.81 89 CYS A C 1
ATOM 701 O O . CYS A 1 89 ? -6.716 -5.464 -10.272 1.00 96.81 89 CYS A O 1
ATOM 703 N N . ASN A 1 90 ? -6.560 -4.682 -8.171 1.00 97.69 90 ASN A N 1
ATOM 704 C CA . ASN A 1 90 ? -5.608 -3.615 -8.475 1.00 97.69 90 ASN A CA 1
ATOM 705 C C . ASN A 1 90 ? -4.294 -4.163 -9.044 1.00 97.69 90 ASN A C 1
ATOM 707 O O . ASN A 1 90 ? -3.785 -3.657 -10.038 1.00 97.69 90 ASN A O 1
ATOM 711 N N . SER A 1 91 ? -3.753 -5.206 -8.407 1.00 96.50 91 SER A N 1
ATOM 712 C CA . SER A 1 91 ? -2.531 -5.876 -8.857 1.00 96.50 91 SER A CA 1
ATOM 713 C C . SER A 1 91 ? -2.733 -6.543 -10.215 1.00 96.50 91 SER A C 1
ATOM 715 O O . SER A 1 91 ? -1.938 -6.321 -11.122 1.00 96.50 91 SER A O 1
ATOM 717 N N . ALA A 1 92 ? -3.826 -7.296 -10.377 1.00 97.19 92 ALA A N 1
ATOM 718 C CA . ALA A 1 92 ? -4.149 -7.970 -11.634 1.00 97.19 92 ALA A CA 1
ATOM 719 C C . ALA A 1 92 ? -4.336 -6.977 -12.790 1.00 97.19 92 ALA A C 1
ATOM 721 O O . ALA A 1 92 ? -3.911 -7.237 -13.908 1.00 97.19 92 ALA A O 1
ATOM 722 N N . ARG A 1 93 ? -4.925 -5.805 -12.524 1.00 97.56 93 ARG A N 1
ATOM 723 C CA . ARG A 1 93 ? -5.082 -4.743 -13.521 1.00 97.56 93 ARG A CA 1
ATOM 724 C C . ARG A 1 93 ? -3.750 -4.103 -13.921 1.00 97.56 93 ARG A C 1
ATOM 726 O O . ARG A 1 93 ? -3.535 -3.834 -15.100 1.00 97.56 93 ARG A O 1
ATOM 733 N N . ALA A 1 94 ? -2.848 -3.883 -12.964 1.00 97.00 94 ALA A N 1
ATOM 734 C CA . ALA A 1 94 ? -1.507 -3.388 -13.264 1.00 97.00 94 ALA A CA 1
ATOM 735 C C . ALA A 1 94 ? -0.727 -4.386 -14.139 1.00 97.00 94 ALA A C 1
ATOM 737 O O . ALA A 1 94 ? -0.095 -3.984 -15.115 1.00 97.00 94 ALA A O 1
ATOM 738 N N . GLU A 1 95 ? -0.824 -5.680 -13.828 1.00 96.75 95 GLU A N 1
ATOM 739 C CA . GLU A 1 95 ? -0.211 -6.751 -14.615 1.00 96.75 95 GLU A CA 1
ATOM 740 C C . GLU A 1 95 ? -0.852 -6.892 -16.003 1.00 96.75 95 GLU A C 1
ATOM 742 O O . GLU A 1 95 ? -0.131 -7.008 -16.988 1.00 96.75 95 GLU A O 1
ATOM 747 N N . LEU A 1 96 ? -2.181 -6.765 -16.111 1.00 97.88 96 LEU A N 1
ATOM 748 C CA . LEU A 1 96 ? -2.914 -6.754 -17.382 1.00 97.88 96 LEU A CA 1
ATOM 749 C C . LEU A 1 96 ? -2.378 -5.675 -18.324 1.00 97.88 96 LEU A C 1
ATOM 751 O O . LEU A 1 96 ? -2.121 -5.942 -19.497 1.00 97.88 96 LEU A O 1
ATOM 755 N N . LYS A 1 97 ? -2.178 -4.458 -17.807 1.00 97.38 97 LYS A N 1
ATOM 756 C CA . LYS A 1 97 ? -1.629 -3.348 -18.587 1.00 97.38 97 LYS A CA 1
ATOM 757 C C . LYS A 1 97 ? -0.239 -3.678 -19.128 1.00 97.38 97 LYS A C 1
ATOM 759 O O . LYS A 1 97 ? 0.021 -3.443 -20.303 1.00 97.38 97 LYS A O 1
ATOM 764 N N . VAL A 1 98 ? 0.642 -4.227 -18.290 1.00 96.75 98 VAL A N 1
ATOM 765 C CA . VAL A 1 98 ? 2.008 -4.597 -18.694 1.00 96.75 98 VAL A CA 1
ATOM 766 C C . VAL A 1 98 ? 1.994 -5.759 -19.690 1.00 96.75 98 VAL A C 1
ATOM 768 O O . VAL A 1 98 ? 2.708 -5.693 -20.686 1.00 96.75 98 VAL A O 1
ATOM 771 N N . SER A 1 99 ? 1.156 -6.775 -19.466 1.00 96.38 99 SER A N 1
ATOM 772 C CA . SER A 1 99 ? 0.981 -7.933 -20.356 1.00 96.38 99 SER A CA 1
ATOM 773 C C . SER A 1 99 ? 0.540 -7.502 -21.760 1.00 96.38 99 SER A C 1
ATOM 775 O O . SER A 1 99 ? 1.151 -7.885 -22.756 1.00 96.38 99 SER A O 1
ATOM 777 N N . LEU A 1 100 ? -0.468 -6.626 -21.852 1.00 96.50 100 LEU A N 1
ATOM 778 C CA . LEU A 1 100 ? -1.021 -6.183 -23.136 1.00 96.50 100 LEU A CA 1
ATOM 779 C C . LEU A 1 100 ? -0.179 -5.098 -23.817 1.00 96.50 100 LEU A C 1
ATOM 781 O O . LEU A 1 100 ? 0.059 -5.142 -25.025 1.00 96.50 100 LEU A O 1
ATOM 785 N N . LEU A 1 101 ? 0.245 -4.085 -23.060 1.00 96.50 101 LEU A N 1
ATOM 786 C CA . LEU A 1 101 ? 0.782 -2.840 -23.618 1.00 96.50 101 LEU A CA 1
ATOM 787 C C . LEU A 1 101 ? 2.302 -2.714 -23.444 1.00 96.50 101 LEU A C 1
ATOM 789 O O . LEU A 1 101 ? 2.934 -1.934 -24.157 1.00 96.50 101 LEU A O 1
ATOM 793 N N . GLY A 1 102 ? 2.905 -3.496 -22.546 1.00 95.50 102 GLY A N 1
ATOM 794 C CA . GLY A 1 102 ? 4.284 -3.324 -22.094 1.00 95.50 102 GLY A CA 1
ATOM 795 C C . GLY A 1 102 ? 4.447 -2.160 -21.110 1.00 95.50 102 GLY A C 1
ATOM 796 O O . GLY A 1 102 ? 3.480 -1.564 -20.635 1.00 95.50 102 GLY A O 1
ATOM 797 N N . ASN A 1 103 ? 5.700 -1.813 -20.806 1.00 92.56 103 ASN A N 1
ATOM 798 C CA . ASN A 1 103 ? 6.016 -0.697 -19.902 1.00 92.56 103 ASN A CA 1
ATOM 799 C C . ASN A 1 103 ? 5.808 0.682 -20.551 1.00 92.56 103 ASN A C 1
ATOM 801 O O . ASN A 1 103 ? 5.620 1.669 -19.843 1.00 92.56 103 ASN A O 1
ATOM 805 N N . GLN A 1 104 ? 5.858 0.751 -21.884 1.00 92.44 104 GLN A N 1
ATOM 806 C CA . GLN A 1 104 ? 5.692 1.974 -22.666 1.00 92.44 104 GLN A CA 1
ATOM 807 C C . GLN A 1 104 ? 4.754 1.702 -23.851 1.00 92.44 104 GLN A C 1
ATOM 809 O O . GLN A 1 104 ? 5.191 1.150 -24.863 1.00 92.44 104 GLN A O 1
ATOM 814 N N . PRO A 1 105 ? 3.463 2.049 -23.729 1.00 94.56 105 PRO A N 1
ATOM 815 C CA . PRO A 1 105 ? 2.506 1.928 -24.822 1.00 94.56 105 PRO A CA 1
ATOM 816 C C . PRO A 1 105 ? 2.928 2.790 -26.020 1.00 94.56 105 PRO A C 1
ATOM 818 O O . PRO A 1 105 ? 3.368 3.926 -25.847 1.00 94.56 105 PRO A O 1
ATOM 821 N N . THR A 1 106 ? 2.774 2.271 -27.239 1.00 96.38 106 THR A N 1
ATOM 822 C CA . THR A 1 106 ? 3.137 2.970 -28.483 1.00 96.38 106 THR A CA 1
ATOM 823 C C . THR A 1 106 ? 1.965 3.004 -29.458 1.00 96.38 106 THR A C 1
ATOM 825 O O . THR A 1 106 ? 1.050 2.183 -29.381 1.00 96.38 106 THR A O 1
ATOM 828 N N . MET A 1 107 ? 2.006 3.926 -30.426 1.00 97.56 107 MET A N 1
ATOM 829 C CA . MET A 1 107 ? 0.979 4.022 -31.472 1.00 97.56 107 MET A CA 1
ATOM 830 C C . MET A 1 107 ? 0.885 2.765 -32.348 1.00 97.56 107 MET A C 1
ATOM 832 O O . MET A 1 107 ? -0.187 2.474 -32.866 1.00 97.56 107 MET A O 1
ATOM 836 N N . ALA A 1 108 ? 1.964 1.982 -32.465 1.00 97.19 108 ALA A N 1
ATOM 837 C CA . ALA A 1 108 ? 1.952 0.703 -33.181 1.00 97.19 108 ALA A CA 1
ATOM 838 C C . ALA A 1 108 ? 1.046 -0.351 -32.515 1.00 97.19 108 ALA A C 1
ATOM 840 O O . ALA A 1 108 ? 0.620 -1.294 -33.170 1.00 97.19 108 ALA A O 1
ATOM 841 N N . LYS A 1 109 ? 0.738 -0.189 -31.221 1.00 96.50 109 LYS A N 1
ATOM 842 C CA . LYS A 1 109 ? -0.175 -1.050 -30.456 1.00 96.50 109 LYS A CA 1
ATOM 843 C C . LYS A 1 109 ? -1.494 -0.345 -30.127 1.00 96.50 109 LYS A C 1
ATOM 845 O O . LYS A 1 109 ? -2.130 -0.682 -29.128 1.00 96.50 109 LYS A O 1
ATOM 850 N N . TRP A 1 110 ? -1.896 0.654 -30.921 1.00 97.69 110 TRP A N 1
ATOM 851 C CA . TRP A 1 110 ? -3.069 1.477 -30.615 1.00 97.69 110 TRP A CA 1
ATOM 852 C C . TRP A 1 110 ? -4.344 0.651 -30.421 1.00 97.69 110 TRP A C 1
ATOM 854 O O . TRP A 1 110 ? -5.073 0.916 -29.474 1.00 97.69 110 TRP A O 1
ATOM 864 N N . ASP A 1 111 ? -4.573 -0.390 -31.220 1.00 98.12 111 ASP A N 1
ATOM 865 C CA . ASP A 1 111 ? -5.777 -1.224 -31.096 1.00 98.12 111 ASP A CA 1
ATOM 866 C C . ASP A 1 111 ? -5.865 -1.927 -29.726 1.00 98.12 111 ASP A C 1
ATOM 868 O O . ASP A 1 111 ? -6.942 -2.038 -29.138 1.00 98.12 111 ASP A O 1
ATOM 872 N N . LEU A 1 112 ? -4.722 -2.338 -29.159 1.00 98.06 112 LEU A N 1
ATOM 873 C CA . LEU A 1 112 ? -4.656 -2.910 -27.808 1.00 98.06 112 LEU A CA 1
ATOM 874 C C . LEU A 1 112 ? -4.859 -1.842 -26.728 1.00 98.06 112 LEU A C 1
ATOM 876 O O . LEU A 1 112 ? -5.537 -2.100 -25.732 1.00 98.06 112 LEU A O 1
ATOM 880 N N . VAL A 1 113 ? -4.295 -0.644 -26.924 1.00 98.25 113 VAL A N 1
ATOM 881 C CA . VAL A 1 113 ? -4.510 0.499 -26.023 1.00 98.25 113 VAL A CA 1
ATOM 882 C C . VAL A 1 113 ? -5.989 0.882 -26.002 1.00 98.25 113 VAL A C 1
ATOM 884 O O . VAL A 1 113 ? -6.567 1.007 -24.926 1.00 98.25 113 VAL A O 1
ATOM 887 N N . GLU A 1 114 ? -6.613 1.024 -27.172 1.00 98.44 114 GLU A N 1
ATOM 888 C CA . GLU A 1 114 ? -8.034 1.328 -27.330 1.00 98.44 114 GLU A CA 1
ATOM 889 C C . GLU A 1 114 ? -8.890 0.281 -26.613 1.00 98.44 114 GLU A C 1
ATOM 891 O O . GLU A 1 114 ? -9.709 0.640 -25.766 1.00 98.44 114 GLU A O 1
ATOM 896 N N . ALA A 1 115 ? -8.657 -1.008 -26.876 1.00 98.38 115 ALA A N 1
ATOM 897 C CA . ALA A 1 115 ? -9.387 -2.089 -26.224 1.00 98.38 115 ALA A CA 1
ATOM 898 C C . ALA A 1 115 ? -9.239 -2.050 -24.691 1.00 98.38 115 ALA A C 1
ATOM 900 O O . ALA A 1 115 ? -10.227 -2.202 -23.972 1.00 98.38 115 ALA A O 1
ATOM 901 N N . TYR A 1 116 ? -8.030 -1.806 -24.173 1.00 98.56 116 TYR A N 1
ATOM 902 C CA . TYR A 1 116 ? -7.781 -1.694 -22.732 1.00 98.56 116 TYR A CA 1
ATOM 903 C C . TYR A 1 116 ? -8.492 -0.487 -22.098 1.00 98.56 116 TYR A C 1
ATOM 905 O O . TYR A 1 116 ? -9.065 -0.601 -21.008 1.00 98.56 116 TYR A O 1
ATOM 913 N N . VAL A 1 117 ? -8.479 0.668 -22.773 1.00 98.44 117 VAL A N 1
ATOM 914 C CA . VAL A 1 117 ? -9.163 1.885 -22.309 1.00 98.44 117 VAL A CA 1
ATOM 915 C C . VAL A 1 117 ? -10.670 1.656 -22.271 1.00 98.44 117 VAL A C 1
ATOM 917 O O . VAL A 1 117 ? -11.290 1.868 -21.230 1.00 98.44 117 VAL A O 1
ATOM 920 N N . LEU A 1 118 ? -11.251 1.152 -23.361 1.00 98.31 118 LEU A N 1
ATOM 921 C CA . LEU A 1 118 ? -12.678 0.843 -23.427 1.00 98.31 118 LEU A CA 1
ATOM 922 C C . LEU A 1 118 ? -13.083 -0.172 -22.349 1.00 98.31 118 LEU A C 1
ATOM 924 O O . LEU A 1 118 ? -14.081 0.040 -21.662 1.00 98.31 118 LEU A O 1
ATOM 928 N N . TRP A 1 119 ? -12.278 -1.218 -22.133 1.00 98.31 119 TRP A N 1
ATOM 929 C CA . TRP A 1 119 ? -12.515 -2.224 -21.093 1.00 98.31 119 TRP A CA 1
ATOM 930 C C . TRP A 1 119 ? -12.477 -1.626 -19.684 1.00 98.31 119 TRP A C 1
ATOM 932 O O . TRP A 1 119 ? -13.323 -1.943 -18.842 1.00 98.31 119 TRP A O 1
ATOM 942 N N . SER A 1 120 ? -11.531 -0.724 -19.427 1.00 97.88 120 SER A N 1
ATOM 943 C CA . SER A 1 120 ? -11.412 -0.054 -18.132 1.00 97.88 120 SER A CA 1
ATOM 944 C C . SER A 1 120 ? -12.651 0.782 -17.812 1.00 97.88 120 SER A C 1
ATOM 946 O O . SER A 1 120 ? -13.142 0.741 -16.689 1.00 97.88 120 SER A O 1
ATOM 948 N N . PHE A 1 121 ? -13.196 1.507 -18.791 1.00 97.38 121 PHE A N 1
ATOM 949 C CA . PHE A 1 121 ? -14.371 2.348 -18.570 1.00 97.38 121 PHE A CA 1
ATOM 950 C C . PHE A 1 121 ? -15.676 1.556 -18.509 1.00 97.38 121 PHE A C 1
ATOM 952 O O . PHE A 1 121 ? -16.452 1.740 -17.571 1.00 97.38 121 PHE A O 1
ATOM 959 N N . ILE A 1 122 ? -15.900 0.627 -19.443 1.00 95.94 122 ILE A N 1
ATOM 960 C CA . ILE A 1 122 ? -17.140 -0.157 -19.478 1.00 95.94 122 ILE A CA 1
ATOM 961 C C . ILE A 1 122 ? -17.306 -1.017 -18.220 1.00 95.94 122 ILE A C 1
ATOM 963 O O . ILE A 1 122 ? -18.408 -1.114 -17.685 1.00 95.94 122 ILE A O 1
ATOM 967 N N . THR A 1 123 ? -16.222 -1.605 -17.698 1.00 95.62 123 THR A N 1
ATOM 968 C CA . THR A 1 123 ? -16.298 -2.433 -16.482 1.00 95.62 123 THR A CA 1
ATOM 969 C C . THR A 1 123 ? -16.597 -1.614 -15.236 1.00 95.62 123 THR A C 1
ATOM 971 O O . THR A 1 123 ? -17.202 -2.120 -14.294 1.00 95.62 123 THR A O 1
ATOM 974 N N . VAL A 1 124 ? -16.202 -0.346 -15.230 1.00 94.31 124 VAL A N 1
ATOM 975 C CA . VAL A 1 124 ? -16.427 0.570 -14.119 1.00 94.31 124 VAL A CA 1
ATOM 976 C C . VAL A 1 124 ? -17.839 1.154 -14.165 1.00 94.31 124 VAL A C 1
ATOM 978 O O . VAL A 1 124 ? -18.562 1.091 -13.167 1.00 94.31 124 VAL A O 1
ATOM 981 N N . ASP A 1 125 ? -18.257 1.662 -15.324 1.00 93.62 125 ASP A N 1
ATOM 982 C CA . ASP A 1 125 ? -19.554 2.321 -15.503 1.00 93.62 125 ASP A CA 1
ATOM 983 C C . ASP A 1 125 ? -20.722 1.319 -15.559 1.00 93.62 125 ASP A C 1
ATOM 985 O O . ASP A 1 125 ? -21.807 1.615 -15.060 1.00 93.62 125 ASP A O 1
ATOM 989 N N . HIS A 1 126 ? -20.496 0.119 -16.106 1.00 91.31 126 HIS A N 1
ATOM 990 C CA . HIS A 1 126 ? -21.532 -0.898 -16.333 1.00 91.31 126 HIS A CA 1
ATOM 991 C C . HIS A 1 126 ? -21.262 -2.235 -15.622 1.00 91.31 126 HIS A C 1
ATOM 993 O O . HIS A 1 126 ? -21.961 -3.219 -15.866 1.00 91.31 126 HIS A O 1
ATOM 999 N N . GLY A 1 127 ? -20.265 -2.291 -14.738 1.00 92.56 127 GLY A N 1
ATOM 1000 C CA . GLY A 1 127 ? -19.950 -3.478 -13.942 1.00 92.56 127 GLY A CA 1
ATOM 1001 C C . GLY A 1 127 ? -19.093 -4.516 -14.671 1.00 92.56 127 GLY A C 1
ATOM 1002 O O . GLY A 1 127 ? -18.930 -4.496 -15.891 1.00 92.56 127 GLY A O 1
ATOM 1003 N N . HIS A 1 128 ? -18.534 -5.455 -13.902 1.00 94.12 128 HIS A N 1
ATOM 1004 C CA . HIS A 1 128 ? -17.506 -6.385 -14.380 1.00 94.12 128 HIS A CA 1
ATOM 1005 C C . HIS A 1 128 ? -17.904 -7.200 -15.615 1.00 94.12 128 HIS A C 1
ATOM 1007 O O . HIS A 1 128 ? -17.106 -7.298 -16.547 1.00 94.12 128 HIS A O 1
ATOM 1013 N N . ALA A 1 129 ? -19.128 -7.739 -15.631 1.00 92.75 129 ALA A N 1
ATOM 1014 C CA . ALA A 1 129 ? -19.631 -8.590 -16.710 1.00 92.75 129 ALA A CA 1
ATOM 1015 C C . ALA A 1 129 ? -19.659 -7.866 -18.066 1.00 92.75 129 ALA A C 1
ATOM 1017 O O . ALA A 1 129 ? -19.443 -8.480 -19.107 1.00 92.75 129 ALA A O 1
ATOM 1018 N N . SER A 1 130 ? -19.837 -6.541 -18.066 1.00 94.69 130 SER A N 1
ATOM 1019 C CA . SER A 1 130 ? -19.826 -5.738 -19.291 1.00 94.69 130 SER A CA 1
ATOM 1020 C C . SER A 1 130 ? -18.455 -5.734 -19.979 1.00 94.69 130 SER A C 1
ATOM 1022 O O . SER A 1 130 ? -18.372 -5.468 -21.175 1.00 94.69 130 SER A O 1
ATOM 1024 N N . GLY A 1 131 ? -17.384 -6.102 -19.267 1.00 95.81 131 GLY A N 1
ATOM 1025 C CA . GLY A 1 131 ? -16.061 -6.309 -19.853 1.00 95.81 131 GLY A CA 1
ATOM 1026 C C . GLY A 1 131 ? -16.011 -7.438 -20.886 1.00 95.81 131 GLY A C 1
ATOM 1027 O O . GLY A 1 131 ? -15.159 -7.381 -21.768 1.00 95.81 131 GLY A O 1
ATOM 1028 N N . ALA A 1 132 ? -16.932 -8.408 -20.844 1.00 95.81 132 ALA A N 1
ATOM 1029 C CA . ALA A 1 132 ? -16.999 -9.506 -21.813 1.00 95.81 132 ALA A CA 1
ATOM 1030 C C . ALA A 1 132 ? -17.221 -9.032 -23.264 1.00 95.81 132 ALA A C 1
ATOM 1032 O O . ALA A 1 132 ? -16.882 -9.755 -24.195 1.00 95.81 132 ALA A O 1
ATOM 1033 N N . ASN A 1 133 ? -17.697 -7.797 -23.466 1.00 96.75 133 ASN A N 1
ATOM 1034 C CA . ASN A 1 133 ? -17.802 -7.168 -24.789 1.00 96.75 133 ASN A CA 1
ATOM 1035 C C . ASN A 1 133 ? -16.439 -6.783 -25.395 1.00 96.75 133 ASN A C 1
ATOM 1037 O O . ASN A 1 133 ? -16.362 -6.386 -26.554 1.00 96.75 133 ASN A O 1
ATOM 1041 N N . ILE A 1 134 ? -15.352 -6.912 -24.627 1.00 97.56 134 ILE A N 1
ATOM 1042 C CA . ILE A 1 134 ? -13.967 -6.773 -25.092 1.00 97.56 134 ILE A CA 1
ATOM 1043 C C . ILE A 1 134 ? -13.218 -8.048 -24.671 1.00 97.56 134 ILE A C 1
ATOM 1045 O O . ILE A 1 134 ? -12.440 -8.032 -23.707 1.00 97.56 134 ILE A O 1
ATOM 1049 N N . PRO A 1 135 ? -13.475 -9.180 -25.361 1.00 96.62 135 PRO A N 1
ATOM 1050 C CA . PRO A 1 135 ? -13.136 -10.511 -24.862 1.00 96.62 135 PRO A CA 1
ATOM 1051 C C . PRO A 1 135 ? -11.649 -10.678 -24.564 1.00 96.62 135 PRO A C 1
ATOM 1053 O O . PRO A 1 135 ? -11.291 -11.166 -23.498 1.00 96.62 135 PRO A O 1
ATOM 1056 N N . GLN A 1 136 ? -10.786 -10.196 -25.462 1.00 97.44 136 GLN A N 1
ATOM 1057 C CA . GLN A 1 136 ? -9.332 -10.334 -25.344 1.00 97.44 136 GLN A CA 1
ATOM 1058 C C . GLN A 1 136 ? -8.771 -9.716 -24.052 1.00 97.44 136 GLN A C 1
ATOM 1060 O O . GLN A 1 136 ? -7.945 -10.323 -23.378 1.00 97.44 136 GLN A O 1
ATOM 1065 N N . VAL A 1 137 ? -9.260 -8.534 -23.659 1.00 98.06 137 VAL A N 1
ATOM 1066 C CA . VAL A 1 137 ? -8.803 -7.849 -22.439 1.00 98.06 137 VAL A CA 1
ATOM 1067 C C . VAL A 1 137 ? -9.431 -8.493 -21.205 1.00 98.06 137 VAL A C 1
ATOM 1069 O O . VAL A 1 137 ? -8.771 -8.680 -20.185 1.00 98.06 137 VAL A O 1
ATOM 1072 N N . HIS A 1 138 ? -10.709 -8.860 -21.295 1.00 97.56 138 HIS A N 1
ATOM 1073 C CA . HIS A 1 138 ? -11.442 -9.434 -20.175 1.00 97.56 138 HIS A CA 1
ATOM 1074 C C . HIS A 1 138 ? -10.951 -10.831 -19.795 1.00 97.56 138 HIS A C 1
ATOM 1076 O O . HIS A 1 138 ? -10.761 -11.104 -18.612 1.00 97.56 138 HIS A O 1
ATOM 1082 N N . GLN A 1 139 ? -10.680 -11.691 -20.775 1.00 96.88 139 GLN A N 1
ATOM 1083 C CA . GLN A 1 139 ? -10.129 -13.024 -20.539 1.00 96.88 139 GLN A CA 1
ATOM 1084 C C . GLN A 1 139 ? -8.734 -12.950 -19.915 1.00 96.88 139 GLN A C 1
ATOM 1086 O O . GLN A 1 139 ? -8.473 -13.653 -18.941 1.00 96.88 139 GLN A O 1
ATOM 1091 N N . GLU A 1 140 ? -7.868 -12.057 -20.403 1.00 97.44 140 GLU A N 1
ATOM 1092 C CA . GLU A 1 140 ? -6.540 -11.861 -19.814 1.00 97.44 140 GLU A CA 1
ATOM 1093 C C . GLU A 1 140 ? -6.636 -11.329 -18.375 1.00 97.44 140 GLU A C 1
ATOM 1095 O O . GLU A 1 140 ? -5.930 -11.803 -17.484 1.00 97.44 140 GLU A O 1
ATOM 1100 N N . PHE A 1 141 ? -7.577 -10.421 -18.096 1.00 97.25 141 PHE A N 1
ATOM 1101 C CA . PHE A 1 141 ? -7.841 -9.985 -16.726 1.00 97.25 141 PHE A CA 1
ATOM 1102 C C . PHE A 1 141 ? -8.278 -11.147 -15.825 1.00 97.25 141 PHE A C 1
ATOM 1104 O O . PHE A 1 141 ? -7.756 -11.285 -14.721 1.00 97.25 141 PHE A O 1
ATOM 1111 N N . LEU A 1 142 ? -9.213 -11.993 -16.271 1.00 95.44 142 LEU A N 1
ATOM 1112 C CA . LEU A 1 142 ? -9.666 -13.163 -15.508 1.00 95.44 142 LEU A CA 1
ATOM 1113 C C . LEU A 1 142 ? -8.530 -14.170 -15.291 1.00 95.44 142 LEU A C 1
ATOM 1115 O O . LEU A 1 142 ? -8.405 -14.739 -14.202 1.00 95.44 142 LEU A O 1
ATOM 1119 N N . ARG A 1 143 ? -7.664 -14.364 -16.293 1.00 95.44 143 ARG A N 1
ATOM 1120 C CA . ARG A 1 143 ? -6.458 -15.195 -16.181 1.00 95.44 143 ARG A CA 1
ATOM 1121 C C . ARG A 1 143 ? -5.572 -14.718 -15.033 1.00 95.44 143 ARG A C 1
ATOM 1123 O O . ARG A 1 143 ? -5.210 -15.518 -14.173 1.00 95.44 143 ARG A O 1
ATOM 1130 N N . LEU A 1 144 ? -5.290 -13.419 -14.988 1.00 93.38 144 LEU A N 1
ATOM 1131 C CA . LEU A 1 144 ? -4.437 -12.791 -13.977 1.00 93.38 144 LEU A CA 1
ATOM 1132 C C . LEU A 1 144 ? -5.101 -12.707 -12.596 1.00 93.38 144 LEU A C 1
ATOM 1134 O O . LEU A 1 144 ? -4.463 -12.936 -11.571 1.00 93.38 144 LEU A O 1
ATOM 1138 N N . ALA A 1 145 ? -6.394 -12.394 -12.543 1.00 91.62 145 ALA A N 1
ATOM 1139 C CA . ALA A 1 145 ? -7.104 -12.166 -11.291 1.00 91.62 145 ALA A CA 1
ATOM 1140 C C . ALA A 1 145 ? -7.531 -13.464 -10.590 1.00 91.62 145 ALA A C 1
ATOM 1142 O O . ALA A 1 145 ? -7.629 -13.490 -9.361 1.00 91.62 145 ALA A O 1
ATOM 1143 N N . SER A 1 146 ? -7.858 -14.521 -11.331 1.00 88.25 146 SER A N 1
ATOM 1144 C CA . SER A 1 146 ? -8.495 -15.733 -10.789 1.00 88.25 146 SER A CA 1
ATOM 1145 C C . SER A 1 146 ? -8.073 -17.024 -11.490 1.00 88.25 146 SER A C 1
ATOM 1147 O O . SER A 1 146 ? -8.769 -18.034 -11.380 1.00 88.25 146 SER A O 1
ATOM 1149 N N . GLY A 1 147 ? -6.948 -17.025 -12.212 1.00 84.00 147 GLY A N 1
ATOM 1150 C CA . GLY A 1 147 ? -6.494 -18.207 -12.949 1.00 84.00 147 GLY A CA 1
ATOM 1151 C C . GLY A 1 147 ? -7.447 -18.600 -14.080 1.00 84.00 147 GLY A C 1
ATOM 1152 O O . GLY A 1 147 ? -7.556 -19.776 -14.411 1.00 84.00 147 GLY A O 1
ATOM 1153 N N . GLY A 1 148 ? -8.187 -17.632 -14.629 1.00 78.88 148 GLY A N 1
ATOM 1154 C CA . GLY A 1 148 ? -9.086 -17.814 -15.772 1.00 78.88 148 GLY A CA 1
ATOM 1155 C C . GLY A 1 148 ? -10.529 -18.142 -15.398 1.00 78.88 148 GLY A C 1
ATOM 1156 O O . GLY A 1 148 ? -11.369 -18.252 -16.283 1.00 78.88 148 GLY A O 1
ATOM 1157 N N . ARG A 1 149 ? -10.848 -18.279 -14.105 1.00 76.94 149 ARG A N 1
ATOM 1158 C CA . ARG A 1 149 ? -12.223 -18.534 -13.652 1.00 76.94 149 ARG A CA 1
ATOM 1159 C C . ARG A 1 149 ? -12.985 -17.233 -13.462 1.00 76.94 149 ARG A C 1
ATOM 1161 O O . ARG A 1 149 ? -12.487 -16.316 -12.806 1.00 76.94 149 ARG A O 1
ATOM 1168 N N . GLU A 1 150 ? -14.208 -17.176 -13.969 1.00 78.69 150 GLU A N 1
ATOM 1169 C CA . GLU A 1 150 ? -15.139 -16.113 -13.609 1.00 78.69 150 GLU A CA 1
ATOM 1170 C C . GLU A 1 150 ? -15.485 -16.237 -12.119 1.00 78.69 150 GLU A C 1
ATOM 1172 O O . GLU A 1 150 ? -15.662 -17.336 -11.587 1.00 78.69 150 GLU A O 1
ATOM 1177 N N . ARG A 1 151 ? -15.489 -15.115 -11.397 1.00 77.19 151 ARG A N 1
ATOM 1178 C CA . ARG A 1 151 ? -15.799 -15.130 -9.964 1.00 77.19 151 ARG A CA 1
ATOM 1179 C C . ARG A 1 151 ? -17.314 -15.121 -9.791 1.00 77.19 151 ARG A C 1
ATOM 1181 O O . ARG A 1 151 ? -17.980 -14.257 -10.343 1.00 77.19 151 ARG A O 1
ATOM 1188 N N . GLU A 1 152 ? -17.834 -16.000 -8.936 1.00 66.00 152 GLU A N 1
ATOM 1189 C CA . GLU A 1 152 ? -19.278 -16.143 -8.662 1.00 66.00 152 GLU A CA 1
ATOM 1190 C C . GLU A 1 152 ? -19.965 -14.868 -8.137 1.00 66.00 152 GLU A C 1
ATOM 1192 O O . GLU A 1 152 ? -21.191 -14.792 -8.100 1.00 66.00 152 GLU A O 1
ATOM 1197 N N . ARG A 1 153 ? -19.203 -13.857 -7.697 1.00 72.94 153 ARG A N 1
ATOM 1198 C CA . ARG A 1 153 ? -19.744 -12.617 -7.132 1.00 72.94 153 ARG A CA 1
ATOM 1199 C C . ARG A 1 153 ? -19.282 -11.403 -7.925 1.00 72.94 153 ARG A C 1
ATOM 1201 O O . ARG A 1 153 ? -18.164 -10.920 -7.743 1.00 72.94 153 ARG A O 1
ATOM 1208 N N . SER A 1 154 ? -20.178 -10.854 -8.739 1.00 73.50 154 SER A N 1
ATOM 1209 C CA . SER A 1 154 ? -20.077 -9.463 -9.176 1.00 73.50 154 SER A CA 1
ATOM 1210 C C . SER A 1 154 ? -20.351 -8.538 -7.989 1.00 73.50 154 SER A C 1
ATOM 1212 O O . SER A 1 154 ? -21.193 -8.842 -7.139 1.00 73.50 154 SER A O 1
ATOM 1214 N N . GLY A 1 155 ? -19.658 -7.398 -7.914 1.00 77.56 155 GLY A N 1
ATOM 1215 C CA . GLY A 1 155 ? -20.054 -6.349 -6.974 1.00 77.56 155 GLY A CA 1
ATOM 1216 C C . GLY A 1 155 ? -21.500 -5.956 -7.230 1.00 77.56 155 GLY A C 1
ATOM 1217 O O . GLY A 1 155 ? -21.916 -5.886 -8.378 1.00 77.56 155 GLY A O 1
ATOM 1218 N N . THR A 1 156 ? -22.272 -5.750 -6.167 1.00 80.12 156 THR A N 1
ATOM 1219 C CA . THR A 1 156 ? -23.678 -5.316 -6.279 1.00 80.12 156 THR A CA 1
ATOM 1220 C C . THR A 1 156 ? -23.846 -3.878 -5.812 1.00 80.12 156 THR A C 1
ATOM 1222 O O . THR A 1 156 ? -24.794 -3.198 -6.188 1.00 80.12 156 THR A O 1
ATOM 1225 N N . ARG A 1 157 ? -22.890 -3.391 -5.016 1.00 84.06 157 ARG A N 1
ATOM 1226 C CA . ARG A 1 157 ? -22.882 -2.047 -4.445 1.00 84.06 157 ARG A CA 1
ATOM 1227 C C . ARG A 1 157 ? -21.561 -1.366 -4.770 1.00 84.06 157 ARG A C 1
ATOM 1229 O O . ARG A 1 157 ? -20.734 -1.199 -3.888 1.00 84.06 157 ARG A O 1
ATOM 1236 N N . TRP A 1 158 ? -21.301 -1.002 -6.019 1.00 84.38 158 TRP A N 1
ATOM 1237 C CA . TRP A 1 158 ? -20.097 -0.232 -6.353 1.00 84.38 158 TRP A CA 1
ATOM 1238 C C . TRP A 1 158 ? -20.465 1.177 -6.806 1.00 84.38 158 TRP A C 1
ATOM 1240 O O . TRP A 1 158 ? -21.543 1.423 -7.342 1.00 84.38 158 TRP A O 1
ATOM 1250 N N . PHE A 1 159 ? -19.546 2.115 -6.593 1.00 79.94 159 PHE A N 1
ATOM 1251 C CA . PHE A 1 159 ? -19.583 3.379 -7.313 1.00 79.94 159 PHE A CA 1
ATOM 1252 C C . PHE A 1 159 ? -18.796 3.197 -8.598 1.00 79.94 159 PHE A C 1
ATOM 1254 O O . PHE A 1 159 ? -17.633 2.802 -8.535 1.00 79.94 159 PHE A O 1
ATOM 1261 N N . ALA A 1 160 ? -19.404 3.529 -9.736 1.00 74.56 160 ALA A N 1
ATOM 1262 C CA . ALA A 1 160 ? -18.666 3.639 -10.988 1.00 74.56 160 ALA A CA 1
ATOM 1263 C C . ALA A 1 160 ? -17.505 4.632 -10.816 1.00 74.56 160 ALA A C 1
ATOM 1265 O O . ALA A 1 160 ? -16.340 4.316 -11.001 1.00 74.56 160 ALA A O 1
ATOM 1266 N N . ARG A 1 161 ? -17.793 5.838 -10.327 1.00 90.06 161 ARG A N 1
ATOM 1267 C CA . ARG A 1 161 ? -16.786 6.896 -10.197 1.00 90.06 161 ARG A CA 1
ATOM 1268 C C . ARG A 1 161 ? -16.840 7.503 -8.813 1.00 90.06 161 ARG A C 1
ATOM 1270 O O . ARG A 1 161 ? -17.917 7.622 -8.228 1.00 90.06 161 ARG A O 1
ATOM 1277 N N . ALA A 1 162 ? -15.698 7.930 -8.280 1.00 75.38 162 ALA A N 1
ATOM 1278 C CA . ALA A 1 162 ? -15.656 8.586 -6.978 1.00 75.38 162 ALA A CA 1
ATOM 1279 C C . ALA A 1 162 ? -16.419 9.919 -6.984 1.00 75.38 162 ALA A C 1
ATOM 1281 O O . ALA A 1 162 ? -16.847 10.385 -5.933 1.00 75.38 162 ALA A O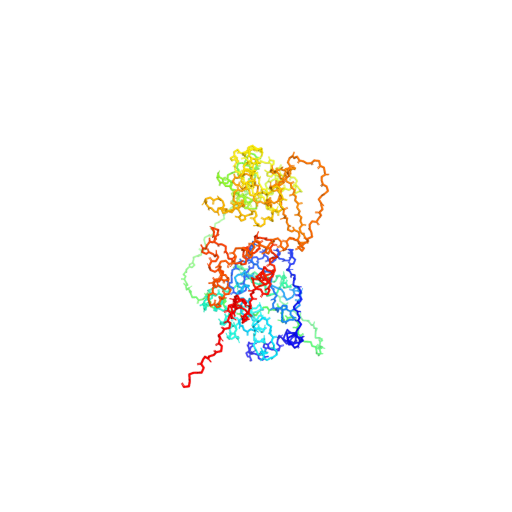 1
ATOM 1282 N N . SER A 1 163 ? -16.656 10.548 -8.132 1.00 76.81 163 SER A N 1
ATOM 1283 C CA . SER A 1 163 ? -17.540 11.713 -8.215 1.00 76.81 163 SER A CA 1
ATOM 1284 C C . SER A 1 163 ? -19.004 11.379 -7.919 1.00 76.81 163 SER A C 1
ATOM 1286 O O . SER A 1 163 ? -19.676 12.173 -7.261 1.00 76.81 163 SER A O 1
ATOM 1288 N N . ASN A 1 164 ? -19.455 10.163 -8.234 1.00 78.81 164 ASN A N 1
ATOM 1289 C CA . ASN A 1 164 ? -20.848 9.715 -8.121 1.00 78.81 164 ASN A CA 1
ATOM 1290 C C . ASN A 1 164 ? -21.282 9.326 -6.692 1.00 78.81 164 ASN A C 1
ATOM 1292 O O . ASN A 1 164 ? -22.226 8.563 -6.513 1.00 78.81 164 ASN A O 1
ATOM 1296 N N . THR A 1 165 ? -20.649 9.853 -5.636 1.00 61.69 165 THR A N 1
ATOM 1297 C CA . THR A 1 165 ? -21.017 9.530 -4.234 1.00 61.69 165 THR A CA 1
ATOM 1298 C C . THR A 1 165 ? -22.361 10.117 -3.776 1.00 61.69 165 THR A C 1
ATOM 1300 O O . THR A 1 165 ? -22.662 10.106 -2.579 1.00 61.69 165 THR A O 1
ATOM 1303 N N . SER A 1 166 ? -23.155 10.701 -4.675 1.00 49.97 166 SER A N 1
ATOM 1304 C CA . SER A 1 166 ? -24.554 11.028 -4.409 1.00 49.97 166 SER A CA 1
ATOM 1305 C C . SER A 1 166 ? -25.392 9.773 -4.632 1.00 49.97 166 SER A C 1
ATOM 1307 O O . SER A 1 166 ? -25.741 9.426 -5.758 1.00 49.97 166 SER A O 1
ATOM 1309 N N . LEU A 1 167 ? -25.697 9.072 -3.546 1.00 43.75 167 LEU A N 1
ATOM 1310 C CA . LEU A 1 167 ? -26.636 7.962 -3.559 1.00 43.75 167 LEU A CA 1
ATOM 1311 C C . LEU A 1 167 ? -28.017 8.430 -4.040 1.00 43.75 167 LEU A C 1
ATOM 1313 O O . LEU A 1 167 ? -28.674 9.210 -3.358 1.00 43.75 167 LEU A O 1
ATOM 1317 N N . SER A 1 168 ? -28.493 7.876 -5.153 1.00 32.69 168 SER A N 1
ATOM 1318 C CA . SER A 1 168 ? -29.914 7.545 -5.282 1.00 32.69 168 SER A CA 1
ATOM 1319 C C . SER A 1 168 ? -30.054 6.047 -5.012 1.00 32.69 168 SER A C 1
ATOM 1321 O O . SER A 1 168 ? -30.160 5.231 -5.922 1.00 32.69 168 SER A O 1
ATOM 1323 N N . VAL A 1 169 ? -29.980 5.646 -3.737 1.00 36.34 169 VAL A N 1
ATOM 1324 C CA . VAL A 1 169 ? -30.417 4.293 -3.367 1.00 36.34 169 VAL A CA 1
ATOM 1325 C C . VAL A 1 169 ? -31.925 4.276 -3.574 1.00 36.34 169 VAL A C 1
ATOM 1327 O O . VAL A 1 169 ? -32.661 4.875 -2.796 1.00 36.34 169 VAL A O 1
ATOM 1330 N N . SER A 1 170 ? -32.404 3.626 -4.637 1.00 33.91 170 SER A N 1
ATOM 1331 C CA . SER A 1 170 ? -33.771 3.109 -4.606 1.00 33.91 170 SER A CA 1
ATOM 1332 C C . SER A 1 170 ? -33.783 2.038 -3.527 1.00 33.91 170 SER A C 1
ATOM 1334 O O . SER A 1 170 ? -33.277 0.939 -3.743 1.00 33.91 170 SER A O 1
ATOM 1336 N N . SER A 1 171 ? -34.300 2.384 -2.351 1.00 35.25 171 SER A N 1
ATOM 1337 C CA . SER A 1 171 ? -34.650 1.421 -1.315 1.00 35.25 171 SER A CA 1
ATOM 1338 C C . SER A 1 171 ? -35.731 0.501 -1.879 1.00 35.25 171 SER A C 1
ATOM 1340 O O . SER A 1 171 ? -36.918 0.776 -1.757 1.00 35.25 171 SER A O 1
ATOM 1342 N N . GLY A 1 172 ? -35.321 -0.576 -2.546 1.00 37.44 172 GLY A N 1
ATOM 1343 C CA . GLY A 1 172 ? -36.171 -1.730 -2.819 1.00 37.44 172 GLY A CA 1
ATOM 1344 C C . GLY A 1 172 ? -36.378 -2.499 -1.520 1.00 37.44 172 GLY A C 1
ATOM 1345 O O . GLY A 1 172 ? -35.795 -3.560 -1.332 1.00 37.44 172 GLY A O 1
ATOM 1346 N N . GLY A 1 173 ? -37.121 -1.900 -0.591 1.00 31.77 173 GLY A N 1
ATOM 1347 C CA . GLY A 1 173 ? -37.627 -2.550 0.608 1.00 31.77 173 GLY A CA 1
ATOM 1348 C C . GLY A 1 173 ? -39.082 -2.931 0.378 1.00 31.77 173 GLY A C 1
ATOM 1349 O O . GLY A 1 173 ? -39.880 -2.093 -0.033 1.00 31.77 173 GLY A O 1
ATOM 1350 N N . ASN A 1 174 ? -39.402 -4.198 0.620 1.00 38.53 174 ASN A N 1
ATOM 1351 C CA . ASN A 1 174 ? -40.761 -4.716 0.693 1.00 38.53 174 ASN A CA 1
ATOM 1352 C C . ASN A 1 174 ? -41.591 -3.902 1.703 1.00 38.53 174 ASN A C 1
ATOM 1354 O O . ASN A 1 174 ? -41.462 -4.113 2.906 1.00 38.53 174 ASN A O 1
ATOM 1358 N N . GLU A 1 175 ? -42.467 -3.023 1.224 1.00 33.25 175 GLU A N 1
ATOM 1359 C CA . GLU A 1 175 ? -43.666 -2.614 1.958 1.00 33.25 175 GLU A CA 1
ATOM 1360 C C . GLU A 1 175 ? -44.869 -3.257 1.271 1.00 33.25 175 GLU A C 1
ATOM 1362 O O . GLU A 1 175 ? -45.321 -2.839 0.204 1.00 33.25 175 GLU A O 1
ATOM 1367 N N . ALA A 1 176 ? -45.357 -4.332 1.884 1.00 38.66 176 ALA A N 1
ATOM 1368 C CA . ALA A 1 176 ? -46.672 -4.862 1.599 1.00 38.66 176 ALA A CA 1
ATOM 1369 C C . ALA A 1 176 ? -47.727 -3.875 2.128 1.00 38.66 176 ALA A C 1
ATOM 1371 O O . ALA A 1 176 ? -47.695 -3.491 3.293 1.00 38.66 176 ALA A O 1
ATOM 1372 N N . GLY A 1 177 ? -48.676 -3.506 1.266 1.00 41.03 177 GLY A N 1
ATOM 1373 C CA . GLY A 1 177 ? -50.008 -3.062 1.674 1.00 41.03 177 GLY A CA 1
ATOM 1374 C C . GLY A 1 177 ? -50.157 -1.615 2.150 1.00 41.03 177 GLY A C 1
ATOM 1375 O O . GLY A 1 177 ? -50.300 -1.356 3.340 1.00 41.03 177 GLY A O 1
ATOM 1376 N N . ARG A 1 178 ? -50.330 -0.679 1.208 1.00 32.25 178 ARG A N 1
ATOM 1377 C CA . ARG A 1 178 ? -51.231 0.471 1.415 1.00 32.25 178 ARG A CA 1
ATOM 1378 C C . ARG A 1 178 ? -51.838 0.931 0.082 1.00 32.25 178 ARG A C 1
ATOM 1380 O O . ARG A 1 178 ? -51.081 1.248 -0.834 1.00 32.25 178 ARG A O 1
ATOM 1387 N N . PRO A 1 179 ? -53.175 0.982 -0.065 1.00 37.62 179 PRO A N 1
ATOM 1388 C CA . PRO A 1 179 ? -53.796 1.464 -1.290 1.00 37.62 179 PRO A CA 1
ATOM 1389 C C . PRO A 1 179 ? -53.765 2.996 -1.303 1.00 37.62 179 PRO A C 1
ATOM 1391 O O . PRO A 1 179 ? -54.327 3.650 -0.424 1.00 37.62 179 PRO A O 1
ATOM 1394 N N . VAL A 1 180 ? -53.104 3.581 -2.302 1.00 34.66 180 VAL A N 1
ATOM 1395 C CA . VAL A 1 180 ? -53.168 5.024 -2.562 1.00 34.66 180 VAL A CA 1
ATOM 1396 C C . VAL A 1 180 ? -54.303 5.291 -3.548 1.00 34.66 180 VAL A C 1
ATOM 1398 O O . VAL A 1 180 ? -54.330 4.760 -4.656 1.00 34.66 180 VAL A O 1
ATOM 1401 N N . SER A 1 181 ? -55.246 6.114 -3.098 1.00 32.97 181 SER A N 1
ATOM 1402 C CA . SER A 1 181 ? -56.434 6.572 -3.822 1.00 32.97 181 SER A CA 1
ATOM 1403 C C . SER A 1 181 ? -56.081 7.394 -5.077 1.00 32.97 181 SER A C 1
ATOM 1405 O O . SER A 1 181 ? -55.147 8.202 -5.025 1.00 32.97 181 SER A O 1
ATOM 1407 N N . PRO A 1 182 ? -56.814 7.255 -6.201 1.00 47.91 182 PRO A N 1
ATOM 1408 C CA . PRO A 1 182 ? -56.552 8.023 -7.407 1.00 47.91 182 PRO A CA 1
ATOM 1409 C C . PRO A 1 182 ? -57.299 9.358 -7.356 1.00 47.91 182 PRO A C 1
ATOM 1411 O O . PRO A 1 182 ? -58.530 9.392 -7.296 1.00 47.91 182 PRO A O 1
ATOM 1414 N N . ARG A 1 183 ? -56.586 10.485 -7.469 1.00 34.34 183 ARG A N 1
ATOM 1415 C CA . ARG A 1 183 ? -57.250 11.748 -7.815 1.00 34.34 183 ARG A CA 1
ATOM 1416 C C . ARG A 1 183 ? -56.473 12.596 -8.820 1.00 34.34 183 ARG A C 1
ATOM 1418 O O . ARG A 1 183 ? -55.456 13.197 -8.511 1.00 34.34 183 ARG A O 1
ATOM 1425 N N . ALA A 1 184 ? -57.077 12.618 -10.007 1.00 34.41 184 ALA A N 1
ATOM 1426 C CA . ALA A 1 184 ? -57.276 13.721 -10.942 1.00 34.41 184 ALA A CA 1
ATOM 1427 C C . ALA A 1 184 ? -56.065 14.487 -11.503 1.00 34.41 184 ALA A C 1
ATOM 1429 O O . ALA A 1 184 ? -55.397 15.279 -10.847 1.00 34.41 184 ALA A O 1
ATOM 1430 N N . ALA A 1 185 ? -55.928 14.333 -12.818 1.00 41.06 185 ALA A N 1
ATOM 1431 C CA . ALA A 1 185 ? -55.225 15.216 -13.731 1.00 41.06 185 ALA A CA 1
ATOM 1432 C C . ALA A 1 185 ? -55.791 16.650 -13.747 1.00 41.06 185 ALA A C 1
ATOM 1434 O O . ALA A 1 185 ? -57.000 16.832 -13.619 1.00 41.06 185 ALA A O 1
ATOM 1435 N N . ARG A 1 186 ? -54.947 17.634 -14.098 1.00 35.22 186 ARG A N 1
ATOM 1436 C CA . ARG A 1 186 ? -55.114 18.453 -15.321 1.00 35.22 186 ARG A CA 1
ATOM 1437 C C . ARG A 1 186 ? -53.878 19.342 -15.623 1.00 35.22 186 ARG A C 1
ATOM 1439 O O . ARG A 1 186 ? -53.015 19.478 -14.763 1.00 35.22 186 ARG A O 1
ATOM 1446 N N . PRO A 1 187 ? -53.749 19.859 -16.867 1.00 58.06 187 PRO A N 1
ATOM 1447 C CA . PRO A 1 187 ? -52.480 20.192 -17.523 1.00 58.06 187 PRO A CA 1
ATOM 1448 C C . PRO A 1 187 ? -52.248 21.707 -17.689 1.00 58.06 187 PRO A C 1
ATOM 1450 O O . PRO A 1 187 ? -53.163 22.495 -17.484 1.00 58.06 187 PRO A O 1
ATOM 1453 N N . THR A 1 188 ? -51.061 22.109 -18.161 1.00 36.34 188 THR A N 1
ATOM 1454 C CA . THR A 1 188 ? -50.829 22.929 -19.383 1.00 36.34 188 THR A CA 1
ATOM 1455 C C . THR A 1 188 ? -49.396 23.470 -19.418 1.00 36.34 188 THR A C 1
ATOM 1457 O O . THR A 1 188 ? -48.816 23.779 -18.385 1.00 36.34 188 THR A O 1
ATOM 1460 N N . GLY A 1 189 ? -48.828 23.601 -20.625 1.00 31.12 189 GLY A N 1
ATOM 1461 C CA . GLY A 1 189 ? -47.611 24.394 -20.837 1.00 31.12 189 GLY A CA 1
ATOM 1462 C C . GLY A 1 189 ? -46.594 23.814 -21.819 1.00 31.12 189 GLY A C 1
ATOM 1463 O O . GLY A 1 189 ? -45.478 23.490 -21.433 1.00 31.12 189 GLY A O 1
ATOM 1464 N N . ARG A 1 190 ? -46.952 23.711 -23.106 1.00 41.56 190 ARG A N 1
ATOM 1465 C CA . ARG A 1 190 ? -45.985 23.552 -24.209 1.00 41.56 190 ARG A CA 1
ATOM 1466 C C . ARG A 1 190 ? -45.142 24.830 -24.356 1.00 41.56 190 ARG A C 1
ATOM 1468 O O . ARG A 1 190 ? -45.709 25.880 -24.634 1.00 41.56 190 ARG A O 1
ATOM 1475 N N . ARG A 1 191 ? -43.811 24.710 -24.383 1.00 35.81 191 ARG A N 1
ATOM 1476 C CA . ARG A 1 191 ? -42.953 25.481 -25.305 1.00 35.81 191 ARG A CA 1
ATOM 1477 C C . ARG A 1 191 ? -41.850 24.576 -25.855 1.00 35.81 191 ARG A C 1
ATOM 1479 O O . ARG A 1 191 ? -41.072 23.998 -25.105 1.00 35.81 191 ARG A O 1
ATOM 1486 N N . ARG A 1 192 ? -41.848 24.428 -27.184 1.00 40.81 192 ARG A N 1
ATOM 1487 C CA . ARG A 1 192 ? -40.802 23.781 -27.985 1.00 40.81 192 ARG A CA 1
ATOM 1488 C C . ARG A 1 192 ? -39.557 24.672 -27.982 1.00 40.81 192 ARG A C 1
ATOM 1490 O O . ARG A 1 192 ? -39.660 25.836 -28.351 1.00 40.81 192 ARG A O 1
ATOM 1497 N N . GLY A 1 193 ? -38.410 24.098 -27.633 1.00 30.34 193 GLY A N 1
ATOM 1498 C CA . GLY A 1 193 ? -37.080 24.594 -27.978 1.00 30.34 193 GLY A CA 1
ATOM 1499 C C . GLY A 1 193 ? -36.353 23.482 -28.727 1.00 30.34 193 GLY A C 1
ATOM 1500 O O . GLY A 1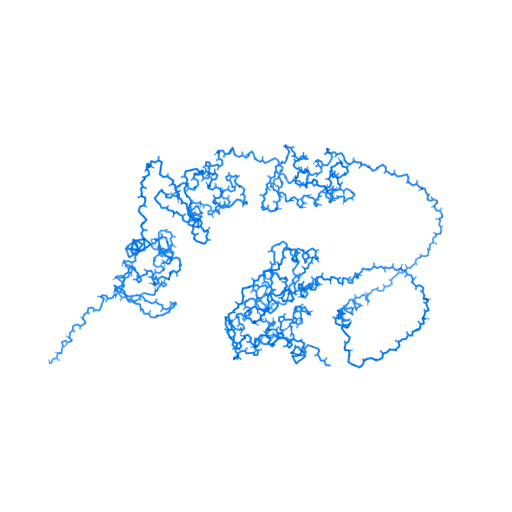 193 ? -36.180 22.387 -28.199 1.00 30.34 193 GLY A O 1
ATOM 1501 N N . TRP A 1 194 ? -36.045 23.734 -29.993 1.00 42.16 194 TRP A N 1
ATOM 1502 C CA . TRP A 1 194 ? -35.285 22.864 -30.888 1.00 42.16 194 TRP A CA 1
ATOM 1503 C C . TRP A 1 194 ? -33.805 23.007 -30.487 1.00 42.16 194 TRP A C 1
ATOM 1505 O O . TRP A 1 194 ? -33.350 24.138 -30.356 1.00 42.16 194 TRP A O 1
ATOM 1515 N N . LEU A 1 195 ? -33.096 21.888 -30.273 1.00 40.19 195 LEU A N 1
ATOM 1516 C CA . LEU A 1 195 ? -31.782 21.734 -29.602 1.00 40.19 195 LEU A CA 1
ATOM 1517 C C . LEU A 1 195 ? -31.873 21.519 -28.078 1.00 40.19 195 LEU A C 1
ATOM 1519 O O . LEU A 1 195 ? -31.670 22.422 -27.273 1.00 40.19 195 LEU A O 1
ATOM 1523 N N . GLY A 1 196 ? -32.138 20.274 -27.677 1.00 30.89 196 GLY A N 1
ATOM 1524 C CA . GLY A 1 196 ? -32.068 19.861 -26.278 1.00 30.89 196 GLY A CA 1
ATOM 1525 C C . GLY A 1 196 ? -32.226 18.354 -26.124 1.00 30.89 196 GLY A C 1
ATOM 1526 O O . GLY A 1 196 ? -33.339 17.860 -25.973 1.00 30.89 196 GLY A O 1
ATOM 1527 N N . PHE A 1 197 ? -31.115 17.618 -26.15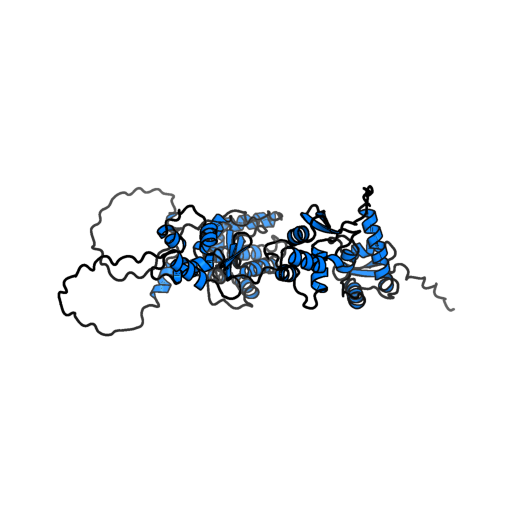5 1.00 41.28 197 PHE A N 1
ATOM 1528 C CA . PHE A 1 197 ? -31.081 16.260 -25.611 1.00 41.28 197 PHE A CA 1
ATOM 1529 C C . PHE A 1 197 ? -31.289 16.341 -24.086 1.00 41.28 197 PHE A C 1
ATOM 1531 O O . PHE A 1 197 ? -30.606 17.131 -23.426 1.00 41.28 197 PHE A O 1
ATOM 1538 N N . PRO A 1 198 ? -32.221 15.581 -23.485 1.00 39.72 198 PRO A N 1
ATOM 1539 C CA . PRO A 1 198 ? -32.506 15.709 -22.067 1.00 39.72 198 PRO A CA 1
ATOM 1540 C C . PRO A 1 198 ? -31.462 14.950 -21.240 1.00 39.72 198 PRO A C 1
ATOM 1542 O O . PRO A 1 198 ? -31.504 13.730 -21.113 1.00 39.72 198 PRO A O 1
ATOM 1545 N N . LEU A 1 199 ? -30.604 15.703 -20.546 1.00 43.50 199 LEU A N 1
ATOM 1546 C CA . LEU A 1 199 ? -29.701 15.236 -19.477 1.00 43.50 199 LEU A CA 1
ATOM 1547 C C . LEU A 1 199 ? -30.424 14.406 -18.380 1.00 43.50 199 LEU A C 1
ATOM 1549 O O . LEU A 1 199 ? -29.792 13.716 -17.586 1.00 43.50 199 LEU A O 1
ATOM 1553 N N . ARG A 1 200 ? -31.767 14.439 -18.338 1.00 36.22 200 ARG A N 1
ATOM 1554 C CA . ARG A 1 200 ? -32.610 13.658 -17.418 1.00 36.22 200 ARG A CA 1
ATOM 1555 C C . ARG A 1 200 ? -32.708 12.162 -17.735 1.00 36.22 200 ARG A C 1
ATOM 1557 O O . ARG A 1 200 ? -33.134 11.420 -16.853 1.00 36.22 200 ARG A O 1
ATOM 1564 N N . GLU A 1 201 ? -32.305 11.704 -18.918 1.00 40.94 201 GLU A N 1
ATOM 1565 C CA . GLU A 1 201 ? -32.192 10.260 -19.200 1.00 40.94 201 GLU A CA 1
ATOM 1566 C C . GLU A 1 201 ? -30.839 9.680 -18.765 1.00 40.94 201 GLU A C 1
ATOM 1568 O O . GLU A 1 201 ? -30.747 8.494 -18.471 1.00 40.94 201 GLU A O 1
ATOM 1573 N N . TRP A 1 202 ? -29.824 10.530 -18.583 1.00 39.81 202 TRP A N 1
ATOM 1574 C CA . TRP A 1 202 ? -28.480 10.130 -18.153 1.00 39.81 202 TRP A CA 1
ATOM 1575 C C . TRP A 1 202 ? -28.380 9.794 -16.650 1.00 39.81 202 TRP A C 1
ATOM 1577 O O . TRP A 1 202 ? -27.439 9.139 -16.217 1.00 39.81 202 TRP A O 1
ATOM 1587 N N . LEU A 1 203 ? -29.378 10.183 -15.844 1.00 41.53 203 LEU A N 1
ATOM 1588 C CA . LEU A 1 203 ? -29.448 9.893 -14.401 1.00 41.53 203 LEU A CA 1
ATOM 1589 C C . LEU A 1 203 ? -30.372 8.715 -14.037 1.00 41.53 203 LEU A C 1
ATOM 1591 O O . LEU A 1 203 ? -30.593 8.456 -12.854 1.00 41.53 203 LEU A O 1
ATOM 1595 N N . ARG A 1 204 ? -30.922 7.980 -15.014 1.00 37.06 204 ARG A N 1
ATOM 1596 C CA . ARG A 1 204 ? -31.638 6.723 -14.744 1.00 37.06 204 ARG A CA 1
ATOM 1597 C C . ARG A 1 204 ? -30.721 5.545 -15.030 1.00 37.06 204 ARG A C 1
ATOM 1599 O O . ARG A 1 204 ? -30.474 5.217 -16.184 1.00 37.06 204 ARG A O 1
ATOM 1606 N N . GLY A 1 205 ? -30.273 4.881 -13.963 1.00 34.66 205 GLY A N 1
ATOM 1607 C CA . GLY A 1 205 ? -29.736 3.524 -14.053 1.00 34.66 205 GLY A CA 1
ATOM 1608 C C . GLY A 1 205 ? -30.665 2.631 -14.884 1.00 34.66 205 GLY A C 1
ATOM 1609 O O . GLY A 1 205 ? -31.886 2.824 -14.888 1.00 34.66 205 GLY A O 1
ATOM 1610 N N . SER A 1 206 ? -30.066 1.715 -15.644 1.00 36.22 206 SER A N 1
ATOM 1611 C CA . SER A 1 206 ? -30.742 0.975 -16.708 1.00 36.22 206 SER A CA 1
ATOM 1612 C C . SER A 1 206 ? -32.037 0.307 -16.220 1.00 36.22 206 SER A C 1
ATOM 1614 O O . SER A 1 206 ? -32.093 -0.349 -15.181 1.00 36.22 206 SER A O 1
ATOM 1616 N N . VAL A 1 207 ? -33.104 0.446 -17.007 1.00 36.44 207 VAL A N 1
ATOM 1617 C CA . VAL A 1 207 ? -34.405 -0.218 -16.797 1.00 36.44 207 VAL A CA 1
ATOM 1618 C C . VAL A 1 207 ? -34.268 -1.756 -16.767 1.00 36.44 207 VAL A C 1
ATOM 1620 O O . VAL A 1 207 ? -35.162 -2.455 -16.289 1.00 36.44 207 VAL A O 1
ATOM 1623 N N . GLN A 1 208 ? -33.134 -2.291 -17.225 1.00 41.59 208 GLN A N 1
ATOM 1624 C CA . GLN A 1 208 ? -32.836 -3.719 -17.296 1.00 41.59 208 GLN A CA 1
ATOM 1625 C C . GLN A 1 208 ? -32.510 -4.363 -15.939 1.00 41.59 208 GLN A C 1
ATOM 1627 O O . GLN A 1 208 ? -32.872 -5.525 -15.750 1.00 41.59 208 GLN A O 1
ATOM 1632 N N . ASP A 1 209 ? -31.978 -3.622 -14.960 1.00 40.75 209 ASP A N 1
ATOM 1633 C CA . ASP A 1 209 ? -31.750 -4.164 -13.606 1.00 40.75 209 ASP A CA 1
ATOM 1634 C C . ASP A 1 209 ? -33.058 -4.404 -12.836 1.00 40.75 209 ASP A C 1
ATOM 1636 O O . ASP A 1 209 ? -33.149 -5.312 -12.011 1.00 40.75 209 ASP A O 1
ATOM 1640 N N . ARG A 1 210 ? -34.133 -3.668 -13.160 1.00 41.00 210 ARG A N 1
ATOM 1641 C CA . ARG A 1 210 ? -35.453 -3.893 -12.543 1.00 41.00 210 ARG A CA 1
ATOM 1642 C C . ARG A 1 210 ? -36.132 -5.176 -13.023 1.00 41.00 210 ARG A C 1
ATOM 1644 O O . ARG A 1 210 ? -36.878 -5.778 -12.258 1.00 41.00 210 ARG A O 1
ATOM 1651 N N . ARG A 1 211 ? -35.887 -5.614 -14.265 1.00 38.19 211 ARG A N 1
ATOM 1652 C CA . ARG A 1 211 ? -36.566 -6.796 -14.834 1.00 38.19 211 ARG A CA 1
ATOM 1653 C C . ARG A 1 211 ? -35.983 -8.124 -14.347 1.00 38.19 211 ARG A C 1
ATOM 1655 O O . ARG A 1 211 ? -36.732 -9.087 -14.239 1.00 38.19 211 ARG A O 1
ATOM 1662 N N . ARG A 1 212 ? -34.695 -8.190 -13.988 1.00 41.41 212 ARG A N 1
ATOM 1663 C CA . ARG A 1 212 ? -34.067 -9.440 -13.508 1.00 41.41 212 ARG A CA 1
ATOM 1664 C C . ARG A 1 212 ? -34.569 -9.901 -12.137 1.00 41.41 212 ARG A C 1
ATOM 1666 O O . ARG A 1 212 ? -34.601 -11.099 -11.889 1.00 41.41 212 ARG A O 1
ATOM 1673 N N . HIS A 1 213 ? -35.023 -8.986 -11.282 1.00 41.62 213 HIS A N 1
ATOM 1674 C CA . HIS A 1 213 ? -35.578 -9.345 -9.972 1.00 41.62 213 HIS A CA 1
ATOM 1675 C C . HIS A 1 213 ? -37.070 -9.706 -10.001 1.00 41.62 213 HIS A C 1
ATOM 1677 O O . HIS A 1 213 ? -37.558 -10.309 -9.052 1.00 41.62 213 HIS A O 1
ATOM 1683 N N . GLN A 1 214 ? -37.787 -9.393 -11.086 1.00 38.47 214 GLN A N 1
ATOM 1684 C CA . GLN A 1 214 ? -39.213 -9.710 -11.213 1.00 38.47 214 GLN A CA 1
ATOM 1685 C C . GLN A 1 214 ? -39.477 -11.124 -11.754 1.00 38.47 214 GLN A C 1
ATOM 1687 O O . GLN A 1 214 ? -40.515 -11.698 -11.457 1.00 38.47 214 GLN A O 1
ATOM 1692 N N . VAL A 1 215 ? -38.541 -11.706 -12.512 1.00 40.28 215 VAL A N 1
ATOM 1693 C CA . VAL A 1 215 ? -38.749 -13.002 -13.192 1.00 40.28 215 VAL A CA 1
ATOM 1694 C C . VAL A 1 215 ? -38.520 -14.212 -12.268 1.00 40.28 215 VAL A C 1
ATOM 1696 O O . VAL A 1 215 ? -39.037 -15.286 -12.540 1.00 40.28 215 VAL A O 1
ATOM 1699 N N . ASN A 1 216 ? -37.846 -14.042 -11.125 1.00 38.31 216 ASN A N 1
ATOM 1700 C CA . ASN A 1 216 ? -37.547 -15.147 -10.199 1.00 38.31 216 ASN A CA 1
ATOM 1701 C C . ASN A 1 216 ? -38.502 -15.252 -8.992 1.00 38.31 216 ASN A C 1
ATOM 1703 O O . ASN A 1 216 ? -38.229 -16.017 -8.074 1.00 38.31 216 ASN A O 1
ATOM 1707 N N . ALA A 1 217 ? -39.607 -14.497 -8.970 1.00 36.91 217 ALA A N 1
ATOM 1708 C CA . ALA A 1 217 ? -40.558 -14.471 -7.849 1.00 36.91 217 ALA A CA 1
ATOM 1709 C C . ALA A 1 217 ? -41.939 -15.076 -8.180 1.00 36.91 217 ALA A C 1
ATOM 1711 O O . ALA A 1 217 ? -42.900 -14.854 -7.449 1.00 36.91 217 ALA A O 1
ATOM 1712 N N . SER A 1 218 ? -42.070 -15.829 -9.275 1.00 37.59 218 SER A N 1
ATOM 1713 C CA . SER A 1 218 ? -43.358 -16.384 -9.716 1.00 37.59 218 SER A CA 1
ATOM 1714 C C . SER A 1 218 ? -43.262 -17.882 -9.987 1.00 37.59 218 SER A C 1
ATOM 1716 O O . SER A 1 218 ? -43.354 -18.312 -11.129 1.00 37.59 218 SER A O 1
ATOM 1718 N N . ALA A 1 219 ? -43.052 -18.668 -8.930 1.00 38.94 219 ALA A N 1
ATOM 1719 C CA . ALA A 1 219 ? -43.349 -20.100 -8.920 1.00 38.94 219 ALA A CA 1
ATOM 1720 C C . ALA A 1 219 ? -43.391 -20.630 -7.476 1.00 38.94 219 ALA A C 1
ATOM 1722 O O . ALA A 1 219 ? -42.418 -21.204 -6.999 1.00 38.94 219 ALA A O 1
ATOM 1723 N N . SER A 1 220 ? -44.512 -20.429 -6.782 1.00 36.56 220 SER A N 1
ATOM 1724 C CA . SER A 1 220 ? -45.013 -21.389 -5.787 1.00 36.56 220 SER A CA 1
ATOM 1725 C C . SER A 1 220 ? -46.414 -20.975 -5.345 1.00 36.56 220 SER A C 1
ATOM 1727 O O . SER A 1 220 ? -46.602 -19.973 -4.655 1.00 36.56 220 SER A O 1
ATOM 1729 N N . ASP A 1 221 ? -47.356 -21.766 -5.834 1.00 36.38 221 ASP A N 1
ATOM 1730 C CA . ASP A 1 221 ? -48.798 -21.730 -5.670 1.00 36.38 221 ASP A CA 1
ATOM 1731 C C . ASP A 1 221 ? -49.277 -21.920 -4.221 1.00 36.38 221 ASP A C 1
ATOM 1733 O O . ASP A 1 221 ? -48.698 -22.690 -3.459 1.00 36.38 221 ASP A O 1
ATOM 1737 N N . SER A 1 222 ? -50.388 -21.231 -3.931 1.00 42.62 222 SER A N 1
ATOM 1738 C CA . SER A 1 222 ? -51.539 -21.581 -3.078 1.00 42.62 222 SER A CA 1
ATOM 1739 C C . SER A 1 222 ? -51.339 -22.285 -1.726 1.00 42.62 222 SER A C 1
ATOM 1741 O O . SER A 1 222 ? -50.804 -23.385 -1.677 1.00 42.62 222 SER A O 1
ATOM 1743 N N . LEU A 1 223 ? -51.965 -21.744 -0.666 1.00 34.91 223 LEU A N 1
ATOM 1744 C CA . LEU A 1 223 ? -53.000 -22.435 0.134 1.00 34.91 223 LEU A CA 1
ATOM 1745 C C . LEU A 1 223 ? -53.599 -21.503 1.221 1.00 34.91 223 LEU A C 1
ATOM 1747 O O . LEU A 1 223 ? -52.901 -21.033 2.110 1.00 34.91 223 LEU A O 1
ATOM 1751 N N . ILE A 1 224 ? -54.921 -21.320 1.110 1.00 34.47 224 ILE A N 1
ATOM 1752 C CA . ILE A 1 224 ? -55.964 -21.206 2.152 1.00 34.47 224 ILE A CA 1
ATOM 1753 C C . ILE A 1 224 ? -55.893 -20.045 3.164 1.00 34.47 224 ILE A C 1
ATOM 1755 O O . ILE A 1 224 ? -55.133 -20.029 4.126 1.00 34.47 224 ILE A O 1
ATOM 1759 N N . GLU A 1 225 ? -56.850 -19.140 2.974 1.00 42.34 225 GLU A N 1
ATOM 1760 C CA . GLU A 1 225 ? -57.349 -18.117 3.893 1.00 42.34 225 GLU A CA 1
ATOM 1761 C C . GLU A 1 225 ? -58.402 -18.710 4.855 1.00 42.34 225 GLU A C 1
ATOM 1763 O O . GLU A 1 225 ? -59.264 -19.476 4.410 1.00 42.34 225 GLU A O 1
ATOM 1768 N N . PRO A 1 226 ? -58.403 -18.324 6.145 1.00 42.00 226 PRO A N 1
ATOM 1769 C CA . PRO A 1 226 ? -59.639 -18.279 6.916 1.00 42.00 226 PRO A CA 1
ATOM 1770 C C . PRO A 1 226 ? -59.940 -16.876 7.469 1.00 42.00 226 PRO A C 1
ATOM 1772 O O . PRO A 1 226 ? -59.056 -16.134 7.901 1.00 42.00 226 PRO A O 1
ATOM 1775 N N . GLN A 1 227 ? -61.234 -16.551 7.454 1.00 37.94 227 GLN A N 1
ATOM 1776 C CA . GLN A 1 227 ? -61.859 -15.336 7.984 1.00 37.94 227 GLN A CA 1
ATOM 1777 C C . GLN A 1 227 ? -61.642 -15.116 9.498 1.00 37.94 227 GLN A C 1
ATOM 1779 O O . GLN A 1 227 ? -61.372 -16.072 10.228 1.00 37.94 227 GLN A O 1
ATOM 1784 N N . PRO A 1 228 ? -61.812 -13.869 9.992 1.00 44.66 228 PRO A N 1
ATOM 1785 C CA . PRO A 1 228 ? -61.517 -13.503 11.374 1.00 44.66 228 PRO A CA 1
ATOM 1786 C C . PRO A 1 228 ? -62.727 -13.709 12.302 1.00 44.66 228 PRO A C 1
ATOM 1788 O O . PRO A 1 228 ? -63.859 -13.461 11.881 1.00 44.66 228 PRO A O 1
ATOM 1791 N N . PRO A 1 229 ? -62.520 -14.031 13.591 1.00 49.53 229 PRO A N 1
ATOM 1792 C CA . PRO A 1 229 ? -63.476 -13.681 14.621 1.00 49.53 229 PRO A CA 1
ATOM 1793 C C . PRO A 1 229 ? -63.151 -12.289 15.176 1.00 49.53 229 PRO A C 1
ATOM 1795 O O . PRO A 1 229 ? -62.018 -11.959 15.528 1.00 49.53 229 PRO A O 1
ATOM 1798 N N . SER A 1 230 ? -64.193 -11.473 15.218 1.00 55.41 230 SER A N 1
ATOM 1799 C CA . SER A 1 230 ? -64.325 -10.292 16.056 1.00 55.41 230 SER A CA 1
ATOM 1800 C C . SER A 1 230 ? -64.117 -10.654 17.523 1.00 55.41 230 SER A C 1
ATOM 1802 O O . SER A 1 230 ? -64.818 -11.535 18.007 1.00 55.41 230 SER A O 1
ATOM 1804 N N . ASP A 1 231 ? -63.243 -9.936 18.227 1.00 39.25 231 ASP A N 1
ATOM 1805 C CA . ASP A 1 231 ? -63.453 -9.680 19.650 1.00 39.25 231 ASP A CA 1
ATOM 1806 C C . ASP A 1 231 ? -62.748 -8.398 20.102 1.00 39.25 231 ASP A C 1
ATOM 1808 O O . ASP A 1 231 ? -61.572 -8.139 19.835 1.00 39.25 231 ASP A O 1
ATOM 1812 N N . GLU A 1 232 ? -63.543 -7.567 20.766 1.00 50.38 232 GLU A N 1
ATOM 1813 C CA . GLU A 1 232 ? -63.170 -6.313 21.391 1.00 50.38 232 GLU A CA 1
ATOM 1814 C C . GLU A 1 232 ? -62.323 -6.586 22.639 1.00 50.38 232 GLU A C 1
ATOM 1816 O O . GLU A 1 232 ? -62.837 -6.966 23.689 1.00 50.38 232 GLU A O 1
ATOM 1821 N N . THR A 1 233 ? -61.020 -6.310 22.579 1.00 38.62 233 THR A N 1
ATOM 1822 C CA . THR A 1 233 ? -60.205 -6.149 23.793 1.00 38.62 233 THR A CA 1
ATOM 1823 C C . THR A 1 233 ? -59.761 -4.707 23.960 1.00 38.62 233 THR A C 1
ATOM 1825 O O . THR A 1 233 ? -58.862 -4.201 23.293 1.00 38.62 233 THR A O 1
ATOM 1828 N N . LYS A 1 234 ? -60.449 -4.075 24.908 1.00 44.97 234 LYS A N 1
ATOM 1829 C CA . LYS A 1 234 ? -60.176 -2.813 25.589 1.00 44.97 234 LYS A CA 1
ATOM 1830 C C . LYS A 1 234 ? -58.677 -2.652 25.884 1.00 44.97 234 LYS A C 1
ATOM 1832 O O . LYS A 1 234 ? -58.107 -3.385 26.688 1.00 44.97 234 LYS A O 1
ATOM 1837 N N . THR A 1 235 ? -58.055 -1.675 25.232 1.00 37.78 235 THR A N 1
ATOM 1838 C CA . THR A 1 235 ? -56.653 -1.291 25.414 1.00 37.78 235 THR A CA 1
ATOM 1839 C C . THR A 1 235 ? -56.438 -0.746 26.826 1.00 37.78 235 THR A C 1
ATOM 1841 O O . THR A 1 235 ? -56.740 0.411 27.116 1.00 37.78 235 THR A O 1
ATOM 1844 N N . THR A 1 236 ? -55.917 -1.583 27.719 1.00 40.66 236 THR A N 1
ATOM 1845 C CA . THR A 1 236 ? -55.320 -1.138 28.979 1.00 40.66 236 THR A CA 1
ATOM 1846 C C . THR A 1 236 ? -54.052 -0.361 28.644 1.00 40.66 236 THR A C 1
ATOM 1848 O O . THR A 1 236 ? -53.118 -0.905 28.056 1.00 40.66 236 THR A O 1
ATOM 1851 N N . ILE A 1 237 ? -54.040 0.925 28.987 1.00 46.19 237 ILE A N 1
ATOM 1852 C CA . ILE A 1 237 ? -52.853 1.780 28.967 1.00 46.19 237 ILE A CA 1
ATOM 1853 C C . ILE A 1 237 ? -51.858 1.158 29.950 1.00 46.19 237 ILE A C 1
ATOM 1855 O O . ILE A 1 237 ? -52.032 1.240 31.164 1.00 46.19 237 ILE A O 1
ATOM 1859 N N . VAL A 1 238 ? -50.864 0.456 29.409 1.00 41.72 238 VAL A N 1
ATOM 1860 C CA . VAL A 1 238 ? -49.724 -0.057 30.164 1.00 41.72 238 VAL A CA 1
ATOM 1861 C C . VAL A 1 238 ? -48.919 1.157 30.604 1.00 41.72 238 VAL A C 1
ATOM 1863 O O . VAL A 1 238 ? -48.385 1.885 29.768 1.00 41.72 238 VAL A O 1
ATOM 1866 N N . SER A 1 239 ? -48.908 1.382 31.917 1.00 48.62 239 SER A N 1
ATOM 1867 C CA . SER A 1 239 ? -48.074 2.357 32.610 1.00 48.62 239 SER A CA 1
ATOM 1868 C C . SER A 1 239 ? -46.661 2.363 32.039 1.00 48.62 239 SER A C 1
ATOM 1870 O O . SER A 1 239 ? -46.077 1.298 31.833 1.00 48.62 239 SER A O 1
ATOM 1872 N N . GLU A 1 240 ? -46.134 3.563 31.788 1.00 48.72 240 GLU A N 1
ATOM 1873 C CA . GLU A 1 240 ? -44.742 3.812 31.418 1.00 48.72 240 GLU A CA 1
ATOM 1874 C C . GLU A 1 240 ? -43.831 3.035 32.373 1.00 48.72 240 GLU A C 1
ATOM 1876 O O . GLU A 1 240 ? -43.650 3.409 33.530 1.00 48.72 240 GLU A O 1
ATOM 1881 N N . SER A 1 241 ? -43.326 1.894 31.902 1.00 51.34 241 SER A N 1
ATOM 1882 C CA . SER A 1 241 ? -42.390 1.063 32.642 1.00 51.34 241 SER A CA 1
ATOM 1883 C C . SER A 1 241 ? -41.189 1.928 32.991 1.00 51.34 241 SER A C 1
ATOM 1885 O O . SER A 1 241 ? -40.560 2.468 32.072 1.00 51.34 241 SER A O 1
ATOM 1887 N N . GLU A 1 242 ? -40.904 2.058 34.287 1.00 62.53 242 GLU A N 1
ATOM 1888 C CA . GLU A 1 242 ? -39.691 2.669 34.821 1.00 62.53 242 GLU A CA 1
ATOM 1889 C C . GLU A 1 242 ? -38.510 2.247 33.940 1.00 62.53 242 GLU A C 1
ATOM 1891 O O . GLU A 1 242 ? -38.165 1.068 33.842 1.00 62.53 242 GLU A O 1
ATOM 1896 N N . GLN A 1 243 ? -37.959 3.195 33.175 1.00 67.38 243 GLN A N 1
ATOM 1897 C CA . GLN A 1 243 ? -36.759 2.925 32.400 1.00 67.38 243 GLN A CA 1
ATOM 1898 C C . GLN A 1 243 ? -35.648 2.700 33.413 1.00 67.38 243 GLN A C 1
ATOM 1900 O O . GLN A 1 243 ? -35.144 3.670 33.968 1.00 67.38 243 GLN A O 1
ATOM 1905 N N . ASP A 1 244 ? -35.278 1.437 33.629 1.00 77.88 244 ASP A N 1
ATOM 1906 C CA . ASP A 1 244 ? -34.125 1.064 34.442 1.00 77.88 244 ASP A CA 1
ATOM 1907 C C . ASP A 1 244 ? -32.895 1.854 33.972 1.00 77.88 244 ASP A C 1
ATOM 1909 O O . ASP A 1 244 ? -32.288 1.589 32.919 1.00 77.88 244 ASP A O 1
ATOM 1913 N N . ASP A 1 245 ? -32.552 2.882 34.744 1.00 86.94 245 ASP A N 1
ATOM 1914 C CA . ASP A 1 245 ? -31.369 3.683 34.511 1.00 86.94 245 ASP A CA 1
ATOM 1915 C C . ASP A 1 245 ? -30.144 2.839 34.866 1.00 86.94 245 ASP A C 1
ATOM 1917 O O . ASP A 1 245 ? -29.974 2.327 35.974 1.00 86.94 245 ASP A O 1
ATOM 1921 N N . VAL A 1 246 ? -29.273 2.651 33.875 1.00 93.62 246 VAL A N 1
ATOM 1922 C CA . VAL A 1 246 ? -28.052 1.858 34.028 1.00 93.62 246 VAL A CA 1
ATOM 1923 C C . VAL A 1 246 ? -27.114 2.607 34.964 1.00 93.62 246 VAL A C 1
ATOM 1925 O O . VAL A 1 246 ? -26.628 3.676 34.612 1.00 93.62 246 VAL A O 1
ATOM 1928 N N . SER A 1 247 ? -26.816 2.030 36.127 1.00 96.75 247 SER A N 1
ATOM 1929 C CA . SER A 1 247 ? -25.829 2.582 37.059 1.00 96.75 247 SER A CA 1
ATOM 1930 C C . SER A 1 247 ? -24.401 2.503 36.500 1.00 96.75 247 SER A C 1
ATOM 1932 O O . SER A 1 247 ? -24.078 1.652 35.665 1.00 96.75 247 SER A O 1
ATOM 1934 N N . THR A 1 248 ? -23.491 3.345 37.004 1.00 96.88 248 THR A N 1
ATOM 1935 C CA . THR A 1 248 ? -22.067 3.320 36.614 1.00 96.88 248 THR A CA 1
ATOM 1936 C C . THR A 1 248 ? -21.425 1.948 36.844 1.00 96.88 248 THR A C 1
ATOM 1938 O O . THR A 1 248 ? -20.622 1.498 36.027 1.00 96.88 248 THR A O 1
ATOM 1941 N N . ALA A 1 249 ? -21.803 1.249 37.921 1.00 96.69 249 ALA A N 1
ATOM 1942 C CA . ALA A 1 249 ? -21.313 -0.096 38.221 1.00 96.69 249 ALA A CA 1
ATOM 1943 C C . ALA A 1 249 ? -21.809 -1.131 37.198 1.00 96.69 249 ALA A C 1
ATOM 1945 O O . ALA A 1 249 ? -21.016 -1.938 36.710 1.00 96.69 249 ALA A O 1
ATOM 1946 N N . ALA A 1 250 ? -23.089 -1.065 36.815 1.00 96.75 250 ALA A N 1
ATOM 1947 C CA . ALA A 1 250 ? -23.654 -1.930 35.782 1.00 96.75 250 ALA A CA 1
ATOM 1948 C C . ALA A 1 250 ? -22.993 -1.678 34.416 1.00 96.75 250 ALA A C 1
ATOM 1950 O O . ALA A 1 250 ? -22.616 -2.628 33.728 1.00 96.75 250 ALA A O 1
ATOM 1951 N N . LEU A 1 251 ? -22.760 -0.409 34.053 1.00 97.56 251 LEU A N 1
ATOM 1952 C CA . LEU A 1 251 ? -22.039 -0.064 32.827 1.00 97.56 251 LEU A CA 1
ATOM 1953 C C . LEU A 1 251 ? -20.595 -0.581 32.854 1.00 97.56 251 LEU A C 1
ATOM 1955 O O . LEU A 1 251 ? -20.132 -1.159 31.871 1.00 97.56 251 LEU A O 1
ATOM 1959 N N . ARG A 1 252 ? -19.884 -0.413 33.976 1.00 97.56 252 ARG A N 1
ATOM 1960 C CA . ARG A 1 252 ? -18.516 -0.922 34.143 1.00 97.56 252 ARG A CA 1
ATOM 1961 C C . ARG A 1 252 ? -18.465 -2.435 33.946 1.00 97.56 252 ARG A C 1
ATOM 1963 O O . ARG A 1 252 ? -17.665 -2.907 33.140 1.00 97.56 252 ARG A O 1
ATOM 1970 N N . ALA A 1 253 ? -19.339 -3.180 34.623 1.00 96.81 253 ALA A N 1
ATOM 1971 C CA . ALA A 1 253 ? -19.421 -4.633 34.499 1.00 96.81 253 ALA A CA 1
ATOM 1972 C C . ALA A 1 253 ? -19.729 -5.064 33.056 1.00 96.81 253 ALA A C 1
ATOM 1974 O O . ALA A 1 253 ? -19.067 -5.955 32.522 1.00 96.81 253 ALA A O 1
ATOM 1975 N N . MET A 1 254 ? -20.665 -4.377 32.394 1.00 97.56 254 MET A N 1
ATOM 1976 C CA . MET A 1 254 ? -21.014 -4.623 30.995 1.00 97.56 254 MET A CA 1
ATOM 1977 C C . MET A 1 254 ? -19.815 -4.413 30.064 1.00 97.56 254 MET A C 1
ATOM 1979 O O . MET A 1 254 ? -19.538 -5.268 29.226 1.00 97.56 254 MET A O 1
ATOM 1983 N N . VAL A 1 255 ? -19.069 -3.314 30.217 1.00 97.69 255 VAL A N 1
ATOM 1984 C CA . VAL A 1 255 ? -17.880 -3.029 29.397 1.00 97.69 255 VAL A CA 1
ATOM 1985 C C . VAL A 1 255 ? -16.769 -4.041 29.673 1.00 97.69 255 VAL A C 1
ATOM 1987 O O . VAL A 1 255 ? -16.190 -4.579 28.729 1.00 97.69 255 VAL A O 1
ATOM 1990 N N . LEU A 1 256 ? -16.487 -4.350 30.941 1.00 96.94 256 LEU A N 1
ATOM 1991 C CA . LEU A 1 256 ? -15.474 -5.339 31.311 1.00 96.94 256 LEU A CA 1
ATOM 1992 C C . LEU A 1 256 ? -15.818 -6.729 30.783 1.00 96.94 256 LEU A C 1
ATOM 1994 O O . LEU A 1 256 ? -14.920 -7.418 30.308 1.00 96.94 256 LEU A O 1
ATOM 1998 N N . ALA A 1 257 ? -17.083 -7.149 30.802 1.00 97.25 257 ALA A N 1
ATOM 1999 C CA . ALA A 1 257 ? -17.501 -8.439 30.251 1.00 97.25 257 ALA A CA 1
ATOM 2000 C C . ALA A 1 257 ? -17.098 -8.607 28.773 1.00 97.25 257 ALA A C 1
ATOM 2002 O O . ALA A 1 257 ? -16.737 -9.708 28.366 1.00 97.25 257 ALA A O 1
ATOM 2003 N N . GLN A 1 258 ? -17.058 -7.512 28.004 1.00 97.94 258 GLN A N 1
ATOM 2004 C CA . GLN A 1 258 ? -16.673 -7.517 26.587 1.00 97.94 258 GLN A CA 1
ATOM 2005 C C . GLN A 1 258 ? -15.157 -7.473 26.341 1.00 97.94 258 GLN A C 1
ATOM 2007 O O . GLN A 1 258 ? -14.707 -7.686 25.213 1.00 97.94 258 GLN A O 1
ATOM 2012 N N . ILE A 1 259 ? -14.347 -7.173 27.360 1.00 96.31 259 ILE A N 1
ATOM 2013 C CA . ILE A 1 259 ? -12.889 -7.194 27.230 1.00 96.31 259 ILE A CA 1
ATOM 2014 C C . ILE A 1 259 ? -12.410 -8.639 27.449 1.00 96.31 259 ILE A C 1
ATOM 2016 O O . ILE A 1 259 ? -12.711 -9.227 28.497 1.00 96.31 259 ILE A O 1
ATOM 2020 N N . PRO A 1 260 ? -11.668 -9.232 26.495 1.00 92.56 260 PRO A N 1
ATOM 2021 C CA . PRO A 1 260 ? -11.227 -10.616 26.609 1.00 92.56 260 PRO A CA 1
ATOM 2022 C C . PRO A 1 260 ? -10.301 -10.796 27.818 1.00 92.56 260 PRO A C 1
ATOM 2024 O O . PRO A 1 260 ? -9.542 -9.896 28.180 1.00 92.56 260 PRO A O 1
ATOM 2027 N N . THR A 1 261 ? -10.371 -11.970 28.448 1.00 91.00 261 THR A N 1
ATOM 2028 C CA . THR A 1 261 ? -9.494 -12.355 29.569 1.00 91.00 261 THR A CA 1
ATOM 2029 C C . THR A 1 261 ? -8.027 -12.429 29.147 1.00 91.00 261 THR A C 1
ATOM 2031 O O . THR A 1 261 ? -7.151 -12.089 29.934 1.00 91.00 261 THR A O 1
ATOM 2034 N N . SER A 1 262 ? -7.763 -12.807 27.894 1.00 83.50 262 SER A N 1
ATOM 2035 C CA . SER A 1 262 ? -6.441 -12.788 27.268 1.00 83.50 262 SER A CA 1
ATOM 2036 C C . SER A 1 262 ? -6.460 -11.980 25.970 1.00 83.50 262 SER A C 1
ATOM 2038 O O . SER A 1 262 ? -7.306 -12.211 25.105 1.00 83.50 262 SER A O 1
ATOM 2040 N N . GLY A 1 263 ? -5.488 -11.085 25.795 1.00 87.62 263 GLY A N 1
ATOM 2041 C CA . GLY A 1 263 ? -5.324 -10.290 24.577 1.00 87.62 263 GLY A CA 1
ATOM 2042 C C . GLY A 1 263 ? -5.898 -8.878 24.680 1.00 87.62 263 GLY A C 1
ATOM 2043 O O . GLY A 1 263 ? -6.009 -8.306 25.761 1.00 87.62 263 GLY A O 1
ATOM 2044 N N . GLU A 1 264 ? -6.210 -8.291 23.525 1.00 92.75 264 GLU A N 1
ATOM 2045 C CA . GLU A 1 264 ? -6.654 -6.903 23.407 1.00 92.75 264 GLU A CA 1
ATOM 2046 C C . GLU A 1 264 ? -7.904 -6.801 22.518 1.00 92.75 264 GLU A C 1
ATOM 2048 O O . GLU A 1 264 ? -8.017 -7.501 21.511 1.00 92.75 264 GLU A O 1
ATOM 2053 N N . ILE A 1 265 ? -8.807 -5.867 22.828 1.00 94.69 265 ILE A N 1
ATOM 2054 C CA . ILE A 1 265 ? -9.956 -5.510 21.988 1.00 94.69 265 ILE A CA 1
ATOM 2055 C C . ILE A 1 265 ? -9.866 -4.057 21.522 1.00 94.69 265 ILE A C 1
ATOM 2057 O O . ILE A 1 265 ? -9.633 -3.137 22.304 1.00 94.69 265 ILE A O 1
ATOM 2061 N N . LYS A 1 266 ? -10.076 -3.815 20.225 1.00 95.12 266 LYS A N 1
ATOM 2062 C CA . LYS A 1 266 ? -10.116 -2.453 19.674 1.00 95.12 266 LYS A CA 1
ATOM 2063 C C . LYS A 1 266 ? -11.331 -1.700 20.225 1.00 95.12 266 LYS A C 1
ATOM 2065 O O . LYS A 1 266 ? -12.437 -2.226 20.194 1.00 95.12 266 LYS A O 1
ATOM 2070 N N . GLN A 1 267 ? -11.164 -0.441 20.631 1.00 97.00 267 GLN A N 1
ATOM 2071 C CA . GLN A 1 267 ? -12.214 0.382 21.247 1.00 97.00 267 GLN A CA 1
ATOM 2072 C C . GLN A 1 267 ? -13.501 0.445 20.415 1.00 97.00 267 GLN A C 1
ATOM 2074 O O . GLN A 1 267 ? -14.587 0.369 20.972 1.00 97.00 267 GLN A O 1
ATOM 2079 N N . VAL A 1 268 ? -13.396 0.559 19.086 1.00 92.31 268 VAL A N 1
ATOM 2080 C CA . VAL A 1 268 ? -14.575 0.566 18.197 1.00 92.31 268 VAL A CA 1
ATOM 2081 C C . VAL A 1 268 ? -15.337 -0.760 18.285 1.00 92.31 268 VAL A C 1
ATOM 2083 O O . VAL A 1 268 ? -16.560 -0.762 18.378 1.00 92.31 268 VAL A O 1
ATOM 2086 N N . THR A 1 269 ? -14.616 -1.882 18.309 1.00 93.81 269 THR A N 1
ATOM 2087 C CA . THR A 1 269 ? -15.202 -3.215 18.485 1.00 93.81 269 THR A CA 1
ATOM 2088 C C . THR A 1 269 ? -15.840 -3.347 19.867 1.00 93.81 269 THR A C 1
ATOM 2090 O O . THR A 1 269 ? -16.983 -3.777 19.953 1.00 93.81 269 THR A O 1
ATOM 2093 N N . LEU A 1 270 ? -15.159 -2.889 20.923 1.00 97.44 270 LEU A N 1
ATOM 2094 C CA . LEU A 1 270 ? -15.690 -2.857 22.290 1.00 97.44 270 LEU A CA 1
ATOM 2095 C C . LEU A 1 270 ? -17.012 -2.075 22.370 1.00 97.44 270 LEU A C 1
ATOM 2097 O O . LEU A 1 270 ? -17.993 -2.581 22.901 1.00 97.44 270 LEU A O 1
ATOM 2101 N N . CYS A 1 271 ? -17.073 -0.879 21.772 1.00 97.00 271 CYS A N 1
ATOM 2102 C CA . CYS A 1 271 ? -18.296 -0.068 21.729 1.00 97.00 271 CYS A CA 1
ATOM 2103 C C . CYS A 1 271 ? -19.455 -0.802 21.032 1.00 97.00 271 CYS A C 1
ATOM 2105 O O . CYS A 1 271 ? -20.598 -0.715 21.478 1.00 97.00 271 CYS A O 1
ATOM 2107 N N . ASN A 1 272 ? -19.167 -1.524 19.943 1.00 93.94 272 ASN A N 1
ATOM 2108 C CA . ASN A 1 272 ? -20.173 -2.286 19.203 1.00 93.94 272 ASN A CA 1
ATOM 2109 C C . ASN A 1 272 ? -20.686 -3.496 19.993 1.00 93.94 272 ASN A C 1
ATOM 2111 O O . ASN A 1 272 ? -21.888 -3.748 19.970 1.00 93.94 272 ASN A O 1
ATOM 2115 N N . LEU A 1 273 ? -19.804 -4.211 20.697 1.00 96.62 273 LEU A N 1
ATOM 2116 C CA . LEU A 1 273 ? -20.184 -5.351 21.537 1.00 96.62 273 LEU A CA 1
ATOM 2117 C C . LEU A 1 273 ? -21.031 -4.921 22.739 1.00 96.62 273 LEU A C 1
ATOM 2119 O O . LEU A 1 273 ? -22.029 -5.566 23.053 1.00 96.62 273 LEU A O 1
ATOM 2123 N N . VAL A 1 274 ? -20.693 -3.789 23.364 1.00 97.31 274 VAL A N 1
ATOM 2124 C CA . VAL A 1 274 ? -21.514 -3.206 24.436 1.00 97.31 274 VAL A CA 1
ATOM 2125 C C . VAL A 1 274 ? -22.910 -2.863 23.916 1.00 97.31 274 VAL A C 1
ATOM 2127 O O . VAL A 1 274 ? -23.897 -3.254 24.526 1.00 97.31 274 VAL A O 1
ATOM 2130 N N . ARG A 1 275 ? -23.010 -2.234 22.735 1.00 96.88 275 ARG A N 1
ATOM 2131 C CA . ARG A 1 275 ? -24.307 -1.953 22.095 1.00 96.88 275 ARG A CA 1
ATOM 2132 C C . ARG A 1 275 ? -25.118 -3.222 21.818 1.00 96.88 275 ARG A C 1
ATOM 2134 O O . ARG A 1 275 ? -26.337 -3.186 21.883 1.00 96.88 275 ARG A O 1
ATOM 2141 N N . GLN A 1 276 ? -24.465 -4.322 21.454 1.00 95.31 276 GLN A N 1
ATOM 2142 C CA . GLN A 1 276 ? -25.144 -5.599 21.212 1.00 95.31 276 GLN A CA 1
ATOM 2143 C C . GLN A 1 276 ? -25.614 -6.273 22.506 1.00 95.31 276 GLN A C 1
ATOM 2145 O O . GLN A 1 276 ? -26.597 -7.005 22.466 1.00 95.31 276 GLN A O 1
ATOM 2150 N N . SER A 1 277 ? -24.921 -6.026 23.619 1.00 95.31 277 SER A N 1
ATOM 2151 C CA . SER A 1 277 ? -25.224 -6.616 24.928 1.00 95.31 277 SER A CA 1
ATOM 2152 C C . SER A 1 277 ? -26.268 -5.822 25.717 1.00 95.31 277 SER A C 1
ATOM 2154 O O . SER A 1 277 ? -26.908 -6.370 26.608 1.00 95.31 277 SER A O 1
ATOM 2156 N N . ASP A 1 278 ? -26.449 -4.538 25.405 1.00 96.25 278 ASP A N 1
ATOM 2157 C CA . ASP A 1 278 ? -27.512 -3.715 25.978 1.00 96.25 278 ASP A CA 1
ATOM 2158 C C . ASP A 1 278 ? -28.883 -4.130 25.420 1.00 96.25 278 ASP A C 1
ATOM 2160 O O . ASP A 1 278 ? -29.090 -4.131 24.204 1.00 96.25 278 ASP A O 1
ATOM 2164 N N . ALA A 1 279 ? -29.844 -4.425 26.301 1.00 95.06 279 ALA A N 1
ATOM 2165 C CA . ALA A 1 279 ? -31.187 -4.871 25.912 1.00 95.06 279 ALA A CA 1
ATOM 2166 C C . ALA A 1 279 ? -31.916 -3.856 25.009 1.00 95.06 279 ALA A C 1
ATOM 2168 O O . ALA A 1 279 ? -32.655 -4.237 24.103 1.00 95.06 279 ALA A O 1
ATOM 2169 N N . GLN A 1 280 ? -31.656 -2.560 25.209 1.00 95.31 280 GLN A N 1
ATOM 2170 C CA . GLN A 1 280 ? -32.226 -1.468 24.415 1.00 95.31 280 GLN A CA 1
ATOM 2171 C C . GLN A 1 280 ? -31.370 -1.106 23.186 1.00 95.31 280 GLN A C 1
ATOM 2173 O O . GLN A 1 280 ? -31.692 -0.161 22.465 1.00 95.31 280 GLN A O 1
ATOM 2178 N N . ARG A 1 281 ? -30.273 -1.833 22.927 1.00 94.94 281 ARG A N 1
ATOM 2179 C CA . ARG A 1 281 ? -29.300 -1.572 21.853 1.00 94.94 281 ARG A CA 1
ATOM 2180 C C . ARG A 1 281 ? -28.758 -0.137 21.831 1.00 94.94 281 ARG A C 1
ATOM 2182 O O . ARG A 1 281 ? -28.408 0.385 20.765 1.00 94.94 281 ARG A O 1
ATOM 2189 N N . ARG A 1 282 ? -28.662 0.506 22.996 1.00 96.19 282 ARG A N 1
ATOM 2190 C CA . ARG A 1 282 ? -28.112 1.858 23.147 1.00 96.19 282 ARG A CA 1
ATOM 2191 C C . ARG A 1 282 ? -26.621 1.846 22.852 1.00 96.19 282 ARG A C 1
ATOM 2193 O O . ARG A 1 282 ? -25.906 0.900 23.184 1.00 96.19 282 ARG A O 1
ATOM 2200 N N . SER A 1 283 ? -26.118 2.902 22.217 1.00 97.00 283 SER A N 1
ATOM 2201 C CA . SER A 1 283 ? -24.674 3.016 22.035 1.00 97.00 283 SER A CA 1
ATOM 2202 C C . SER A 1 283 ? -23.993 3.287 23.380 1.00 97.00 283 SER A C 1
ATOM 2204 O O . SER A 1 283 ? -24.573 3.909 24.268 1.00 97.00 283 SER A O 1
ATOM 2206 N N . LEU A 1 284 ? -22.720 2.899 23.518 1.00 97.25 284 LEU A N 1
ATOM 2207 C CA . LEU A 1 284 ? -21.937 3.226 24.717 1.00 97.25 284 LEU A CA 1
ATOM 2208 C C . LEU A 1 284 ? -21.920 4.742 25.001 1.00 97.25 284 LEU A C 1
ATOM 2210 O O . LEU A 1 284 ? -21.875 5.166 26.151 1.00 97.25 284 LEU A O 1
ATOM 2214 N N . ARG A 1 285 ? -21.999 5.571 23.951 1.00 97.75 285 ARG A N 1
ATOM 2215 C CA . ARG A 1 285 ? -22.104 7.028 24.079 1.00 97.75 285 ARG A CA 1
ATOM 2216 C C . ARG A 1 285 ? -23.412 7.440 24.754 1.00 97.75 285 ARG A C 1
ATOM 2218 O O . ARG A 1 285 ? -23.365 8.288 25.639 1.00 97.75 285 ARG A O 1
ATOM 2225 N N . ASP A 1 286 ? -24.530 6.844 24.355 1.00 96.69 286 ASP A N 1
ATOM 2226 C CA . ASP A 1 286 ? -25.846 7.145 24.927 1.00 96.69 286 ASP A CA 1
ATOM 2227 C C . ASP A 1 286 ? -25.912 6.724 26.398 1.00 96.69 286 ASP A C 1
ATOM 2229 O O . ASP A 1 286 ? -26.427 7.477 27.221 1.00 96.69 286 ASP A O 1
ATOM 2233 N N . LEU A 1 287 ? -25.310 5.578 26.741 1.00 97.31 287 LEU A N 1
ATOM 2234 C CA . LEU A 1 287 ? -25.193 5.104 28.125 1.00 97.31 287 LEU A CA 1
ATOM 2235 C C . LEU A 1 287 ? -24.429 6.110 29.004 1.00 97.31 287 LEU A C 1
ATOM 2237 O O . LEU A 1 287 ? -24.913 6.489 30.066 1.00 97.31 287 LEU A O 1
ATOM 2241 N N . PHE A 1 288 ? -23.285 6.626 28.541 1.00 97.69 288 PHE A N 1
ATOM 2242 C CA . PHE A 1 288 ? -22.556 7.671 29.273 1.00 97.69 288 PHE A CA 1
ATOM 2243 C C . PHE A 1 288 ? -23.329 8.993 29.368 1.00 97.69 288 PHE A C 1
ATOM 2245 O O . PHE A 1 288 ? -23.249 9.673 30.387 1.00 97.69 288 PHE A O 1
ATOM 2252 N N . THR A 1 289 ? -24.074 9.379 28.328 1.00 96.56 289 THR A N 1
ATOM 2253 C CA . THR A 1 289 ? -24.909 10.589 28.379 1.00 96.56 289 THR A CA 1
ATOM 2254 C C . THR A 1 289 ? -26.051 10.446 29.388 1.00 96.56 289 THR A C 1
ATOM 2256 O O . THR A 1 289 ? -26.318 11.405 30.105 1.00 96.56 289 THR A O 1
ATOM 2259 N N . LYS A 1 290 ? -26.667 9.260 29.508 1.00 96.00 290 LYS A N 1
ATOM 2260 C CA . LYS A 1 290 ? -27.655 8.972 30.563 1.00 96.00 290 LYS A CA 1
ATOM 2261 C C . LYS A 1 290 ? -27.052 9.054 31.971 1.00 96.00 290 LYS A C 1
ATOM 2263 O O . LYS A 1 290 ? -27.703 9.554 32.874 1.00 96.00 290 LYS A O 1
ATOM 2268 N N . LEU A 1 291 ? -25.782 8.679 32.132 1.00 96.62 291 LEU A N 1
ATOM 2269 C CA . LEU A 1 291 ? -25.017 8.850 33.377 1.00 96.62 291 LEU A CA 1
ATOM 2270 C C . LEU A 1 291 ? -24.564 10.301 33.656 1.00 96.62 291 LEU A C 1
ATOM 2272 O O . LEU A 1 291 ? -23.767 10.534 34.561 1.00 96.62 291 LEU A O 1
ATOM 2276 N N . GLY A 1 292 ? -25.019 11.287 32.875 1.00 97.00 292 GLY A N 1
ATOM 2277 C CA . GLY A 1 292 ? -24.697 12.703 33.085 1.00 97.00 292 GLY A CA 1
ATOM 2278 C C . GLY A 1 292 ? -23.366 13.163 32.480 1.00 97.00 292 GLY A C 1
ATOM 2279 O O . GLY A 1 292 ? -22.960 14.307 32.688 1.00 97.00 292 GLY A O 1
ATOM 2280 N N . HIS A 1 293 ? -22.676 12.328 31.696 1.00 96.88 293 HIS A N 1
ATOM 2281 C CA . HIS A 1 293 ? -21.446 12.762 31.037 1.00 96.88 293 HIS A CA 1
ATOM 2282 C C . HIS A 1 293 ? -21.732 13.612 29.782 1.00 96.88 293 HIS A C 1
ATOM 2284 O O . HIS A 1 293 ? -22.518 13.202 28.918 1.00 96.88 293 HIS A O 1
ATOM 2290 N N . PRO A 1 294 ? -21.032 14.749 29.592 1.00 96.50 294 PRO A N 1
ATOM 2291 C CA . PRO A 1 294 ? -21.195 15.586 28.408 1.00 96.50 294 PRO A CA 1
ATOM 2292 C C . PRO A 1 294 ? -20.893 14.840 27.102 1.00 96.50 294 PRO A C 1
ATOM 2294 O O . PRO A 1 294 ? -19.909 14.100 26.994 1.00 96.50 294 PRO A O 1
ATOM 2297 N N . LYS A 1 295 ? -21.676 15.112 26.047 1.00 93.94 295 LYS A N 1
ATOM 2298 C CA . LYS A 1 295 ? -21.417 14.578 24.693 1.00 93.94 295 LYS A CA 1
ATOM 2299 C C . LYS A 1 295 ? -20.047 15.002 24.138 1.00 93.94 295 LYS A C 1
ATOM 2301 O O . LYS A 1 295 ? -19.490 14.296 23.296 1.00 93.94 295 LYS A O 1
ATOM 2306 N N . SER A 1 296 ? -19.502 16.122 24.622 1.00 94.12 296 SER A N 1
ATOM 2307 C CA . SER A 1 296 ? -18.183 16.653 24.259 1.00 94.12 296 SER A CA 1
ATOM 2308 C C . SER A 1 296 ? -17.013 15.832 24.812 1.00 94.12 296 SER A C 1
ATOM 2310 O O . SER A 1 296 ? -15.943 15.831 24.204 1.00 94.12 296 SER A O 1
ATOM 2312 N N . THR A 1 297 ? -17.188 15.088 25.911 1.00 95.31 297 THR A N 1
ATOM 2313 C CA . THR A 1 297 ? -16.121 14.246 26.473 1.00 95.31 297 THR A CA 1
ATOM 2314 C C . THR A 1 297 ? -15.745 13.164 25.466 1.00 95.31 297 THR A C 1
ATOM 2316 O O . THR A 1 297 ? -16.614 12.546 24.855 1.00 95.31 297 THR A O 1
ATOM 2319 N N . THR A 1 298 ? -14.464 12.899 25.225 1.00 94.88 298 THR A N 1
ATOM 2320 C CA . THR A 1 298 ? -14.099 11.852 24.258 1.00 94.88 298 THR A CA 1
ATOM 2321 C C . THR A 1 298 ? -14.395 10.460 24.824 1.00 94.88 298 THR A C 1
ATOM 2323 O O . THR A 1 298 ? -14.255 10.227 26.022 1.00 94.88 298 THR A O 1
ATOM 2326 N N . MET A 1 299 ? -14.750 9.499 23.962 1.00 97.25 299 MET A N 1
ATOM 2327 C CA . MET A 1 299 ? -14.953 8.101 24.384 1.00 97.25 299 MET A CA 1
ATOM 2328 C C . MET A 1 299 ? -13.704 7.507 25.054 1.00 97.25 299 MET A C 1
ATOM 2330 O O . MET A 1 299 ? -13.808 6.630 25.903 1.00 97.25 299 MET A O 1
ATOM 2334 N N . ARG A 1 300 ? -12.518 8.011 24.685 1.00 94.50 300 ARG A N 1
ATOM 2335 C CA . ARG A 1 300 ? -11.245 7.609 25.285 1.00 94.50 300 ARG A CA 1
ATOM 2336 C C . ARG A 1 300 ? -11.206 7.975 26.776 1.00 94.50 300 ARG A C 1
ATOM 2338 O O . ARG A 1 300 ? -10.952 7.088 27.576 1.00 94.50 300 ARG A O 1
ATOM 2345 N N . ASN A 1 301 ? -11.540 9.216 27.134 1.00 94.25 301 ASN A N 1
ATOM 2346 C CA . ASN A 1 301 ? -11.516 9.678 28.526 1.00 94.25 301 ASN A CA 1
ATOM 2347 C C . ASN A 1 301 ? -12.620 9.005 29.358 1.00 94.25 301 ASN A C 1
ATOM 2349 O O . ASN A 1 301 ? -12.398 8.653 30.510 1.00 94.25 301 ASN A O 1
ATOM 2353 N N . LEU A 1 302 ? -13.801 8.793 28.760 1.00 97.44 302 LEU A N 1
ATOM 2354 C CA . LEU A 1 302 ? -14.920 8.120 29.430 1.00 97.44 302 LEU A CA 1
ATOM 2355 C C . LEU A 1 302 ? -14.568 6.682 29.821 1.00 97.44 302 LEU A C 1
ATOM 2357 O O . LEU A 1 302 ? -14.796 6.277 30.955 1.00 97.44 302 LEU A O 1
ATOM 2361 N N . LEU A 1 303 ? -13.977 5.920 28.897 1.00 97.00 303 LEU A N 1
ATOM 2362 C CA . LEU A 1 303 ? -13.548 4.551 29.173 1.00 97.00 303 LEU A CA 1
ATOM 2363 C C . LEU A 1 303 ? -12.342 4.484 30.117 1.00 97.00 303 LEU A C 1
ATOM 2365 O O . LEU A 1 303 ? -12.275 3.560 30.917 1.00 97.00 303 LEU A O 1
ATOM 2369 N N . GLU A 1 304 ? -11.407 5.439 30.039 1.00 95.00 304 GLU A N 1
ATOM 2370 C CA . GLU A 1 304 ? -10.264 5.513 30.965 1.00 95.00 304 GLU A CA 1
ATOM 2371 C C . GLU A 1 304 ? -10.738 5.654 32.407 1.00 95.00 304 GLU A C 1
ATOM 2373 O O . GLU A 1 304 ? -10.301 4.896 33.265 1.00 95.00 304 GLU A O 1
ATOM 2378 N N . HIS A 1 305 ? -11.679 6.566 32.646 1.00 95.31 305 HIS A N 1
ATOM 2379 C CA . HIS A 1 305 ? -12.247 6.770 33.971 1.00 95.31 305 HIS A CA 1
ATOM 2380 C C . HIS A 1 305 ? -13.138 5.599 34.412 1.00 95.31 305 HIS A C 1
ATOM 2382 O O . HIS A 1 305 ? -13.069 5.153 35.554 1.00 95.31 305 HIS A O 1
ATOM 2388 N N . LEU A 1 306 ? -13.960 5.052 33.506 1.00 97.00 306 LEU A N 1
ATOM 2389 C CA . LEU A 1 306 ? -14.846 3.931 33.833 1.00 97.00 306 LEU A CA 1
ATOM 2390 C C . LEU A 1 306 ? -14.065 2.672 34.231 1.00 97.00 306 LEU A C 1
ATOM 2392 O O . LEU A 1 306 ? -14.509 1.951 35.122 1.00 97.00 306 LEU A O 1
ATOM 2396 N N . LEU A 1 307 ? -12.948 2.395 33.554 1.00 95.31 307 LEU A N 1
ATOM 2397 C CA . LEU A 1 307 ? -12.180 1.150 33.674 1.00 95.31 307 LEU A CA 1
ATOM 2398 C C . LEU A 1 307 ? -10.885 1.305 34.478 1.00 95.31 307 LEU A C 1
ATOM 2400 O O . LEU A 1 307 ? -10.010 0.434 34.409 1.00 95.31 307 LEU A O 1
ATOM 2404 N N . GLU A 1 308 ? -10.755 2.407 35.213 1.00 89.88 308 GLU A N 1
ATOM 2405 C CA . GLU A 1 308 ? -9.618 2.660 36.086 1.00 89.88 308 GLU A CA 1
ATOM 2406 C C . GLU A 1 308 ? -9.383 1.459 37.023 1.00 89.88 308 GLU A C 1
ATOM 2408 O O . GLU A 1 308 ? -10.326 0.851 37.525 1.00 89.88 308 GLU A O 1
ATOM 2413 N N . ALA A 1 309 ? -8.115 1.072 37.195 1.00 86.94 309 ALA A N 1
ATOM 2414 C CA . ALA A 1 309 ? -7.642 -0.108 37.938 1.00 86.94 309 ALA A CA 1
ATOM 2415 C C . ALA A 1 309 ? -7.984 -1.511 37.375 1.00 86.94 309 ALA A C 1
ATOM 2417 O O . ALA A 1 309 ? -7.290 -2.474 37.717 1.00 86.94 309 ALA A O 1
ATOM 2418 N N . GLU A 1 310 ? -8.978 -1.662 36.495 1.00 92.69 310 GLU A N 1
ATOM 2419 C CA . GLU A 1 310 ? -9.440 -2.984 36.024 1.00 92.69 310 GLU A CA 1
ATOM 2420 C C . GLU A 1 310 ? -9.013 -3.326 34.589 1.00 92.69 310 GLU A C 1
ATOM 2422 O O . GLU A 1 310 ? -8.775 -4.495 34.256 1.00 92.69 310 GLU A O 1
ATOM 2427 N N . ALA A 1 311 ? -8.855 -2.313 33.736 1.00 93.25 311 ALA A N 1
ATOM 2428 C CA . ALA A 1 311 ? -8.348 -2.482 32.383 1.00 93.25 311 ALA A CA 1
ATOM 2429 C C . ALA A 1 311 ? -7.197 -1.521 32.093 1.00 93.25 311 ALA A C 1
ATOM 2431 O O . ALA A 1 311 ? -7.119 -0.406 32.600 1.00 93.25 311 ALA A O 1
ATOM 2432 N N . THR A 1 312 ? -6.305 -1.952 31.213 1.00 91.19 312 THR A N 1
ATOM 2433 C CA . THR A 1 312 ? -5.276 -1.092 30.632 1.00 91.19 312 THR A CA 1
ATOM 2434 C C . THR A 1 312 ? -5.588 -0.854 29.166 1.00 91.19 312 THR A C 1
ATOM 2436 O O . THR A 1 312 ? -6.250 -1.670 28.521 1.00 91.19 312 THR A O 1
ATOM 2439 N N . PHE A 1 313 ? -5.070 0.237 28.611 1.00 92.25 313 PHE A N 1
ATOM 2440 C CA . PHE A 1 313 ? -5.191 0.507 27.186 1.00 92.25 313 PHE A CA 1
ATOM 2441 C C . PHE A 1 313 ? -3.832 0.730 26.516 1.00 92.25 313 PHE A C 1
ATOM 2443 O O . PHE A 1 313 ? -2.818 1.043 27.149 1.00 92.25 313 PHE A O 1
ATOM 2450 N N . ARG A 1 314 ? -3.831 0.567 25.194 1.00 87.00 314 ARG A N 1
ATOM 2451 C CA . ARG A 1 314 ? -2.707 0.835 24.297 1.00 87.00 314 ARG A CA 1
ATOM 2452 C C . ARG A 1 314 ? -3.207 1.616 23.088 1.00 87.00 314 ARG A C 1
ATOM 2454 O O . ARG A 1 314 ? -4.160 1.205 22.431 1.00 87.00 314 ARG A O 1
ATOM 2461 N N . ASP A 1 315 ? -2.541 2.719 22.766 1.00 86.44 315 ASP A N 1
ATOM 2462 C CA . ASP A 1 315 ? -2.797 3.471 21.537 1.00 86.44 315 ASP A CA 1
ATOM 2463 C C . ASP A 1 315 ? -1.860 2.997 20.400 1.00 86.44 315 ASP A C 1
ATOM 2465 O O . ASP A 1 315 ? -0.642 2.841 20.558 1.00 86.44 315 ASP A O 1
ATOM 2469 N N . GLU A 1 316 ? -2.433 2.760 19.221 1.00 76.62 316 GLU A N 1
ATOM 2470 C CA . GLU A 1 316 ? -1.735 2.423 17.980 1.00 76.62 316 GLU A CA 1
ATOM 2471 C C . GLU A 1 316 ? -2.256 3.294 16.832 1.00 76.62 316 GLU A C 1
ATOM 2473 O O . GLU A 1 316 ? -3.279 3.021 16.198 1.00 76.62 316 GLU A O 1
ATOM 2478 N N . GLY A 1 317 ? -1.541 4.398 16.596 1.00 81.00 317 GLY A N 1
ATOM 2479 C CA . GLY A 1 317 ? -1.983 5.457 15.695 1.00 81.00 317 GLY A CA 1
ATOM 2480 C C . GLY A 1 317 ? -3.268 6.105 16.213 1.00 81.00 317 GLY A C 1
ATOM 2481 O O . GLY A 1 317 ? -3.313 6.592 17.337 1.00 81.00 317 GLY A O 1
ATOM 2482 N N . ASN A 1 318 ? -4.323 6.070 15.396 1.00 79.69 318 ASN A N 1
ATOM 2483 C CA . ASN A 1 318 ? -5.653 6.573 15.763 1.00 79.69 318 ASN A CA 1
ATOM 2484 C C . ASN A 1 318 ? -6.556 5.497 16.397 1.00 79.69 318 ASN A C 1
ATOM 2486 O O . ASN A 1 318 ? -7.727 5.760 16.663 1.00 79.69 318 ASN A O 1
ATOM 2490 N N . ALA A 1 319 ? -6.060 4.270 16.577 1.00 78.88 319 ALA A N 1
ATOM 2491 C CA . ALA A 1 319 ? -6.807 3.186 17.198 1.00 78.88 319 ALA A CA 1
ATOM 2492 C C . ALA A 1 319 ? -6.380 3.008 18.656 1.00 78.88 319 ALA A C 1
ATOM 2494 O O . ALA A 1 319 ? -5.192 3.035 18.960 1.00 78.88 319 ALA A O 1
ATOM 2495 N N . ARG A 1 320 ? -7.348 2.752 19.536 1.00 92.69 320 ARG A N 1
ATOM 2496 C CA . ARG A 1 320 ? -7.102 2.349 20.920 1.00 92.69 320 ARG A CA 1
ATOM 2497 C C . ARG A 1 320 ? -7.527 0.906 21.137 1.00 92.69 320 ARG A C 1
ATOM 2499 O O . ARG A 1 320 ? -8.559 0.493 20.609 1.00 92.69 320 ARG A O 1
ATOM 2506 N N . TYR A 1 321 ? -6.744 0.178 21.915 1.00 92.75 321 TYR A N 1
ATOM 2507 C CA . TYR A 1 321 ? -6.973 -1.202 22.312 1.00 92.75 321 TYR A CA 1
ATOM 2508 C C . TYR A 1 321 ? -7.088 -1.291 23.834 1.00 92.75 321 TYR A C 1
ATOM 2510 O O . TYR A 1 321 ? -6.379 -0.567 24.527 1.00 92.75 321 TYR A O 1
ATOM 2518 N N . TRP A 1 322 ? -7.969 -2.155 24.332 1.00 94.88 322 TRP A N 1
ATOM 2519 C CA . TRP A 1 322 ? -8.251 -2.383 25.751 1.00 94.88 322 TRP A CA 1
ATOM 2520 C C . TRP A 1 322 ? -7.940 -3.832 26.122 1.00 94.88 322 TRP A C 1
ATOM 2522 O O . TRP A 1 322 ? -8.248 -4.736 25.348 1.00 94.88 322 TRP A O 1
ATOM 2532 N N . SER A 1 323 ? -7.367 -4.062 27.298 1.00 93.19 323 SER A N 1
ATOM 2533 C CA . SER A 1 323 ? -7.089 -5.395 27.842 1.00 93.19 323 SER A CA 1
ATOM 2534 C C . SER A 1 323 ? -7.451 -5.436 29.323 1.0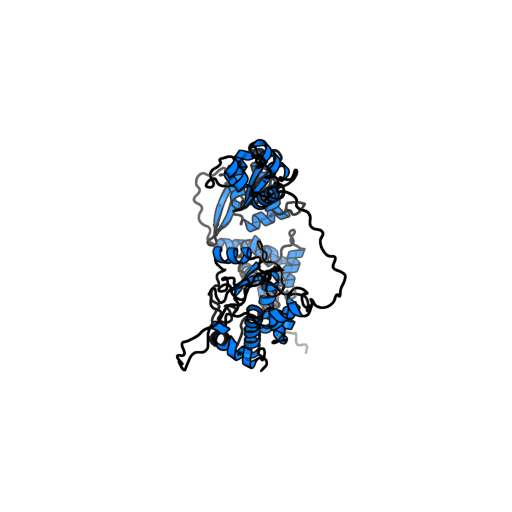0 93.19 323 SER A C 1
ATOM 2536 O O . SER A 1 323 ? -7.174 -4.477 30.048 1.00 93.19 323 SER A O 1
ATOM 2538 N N . LYS A 1 324 ? -8.046 -6.539 29.791 1.00 92.75 324 LYS A N 1
ATOM 2539 C CA . LYS A 1 324 ? -8.225 -6.777 31.229 1.00 92.75 324 LYS A CA 1
ATOM 2540 C C . LYS A 1 324 ? -6.842 -6.881 31.847 1.00 92.75 324 LYS A C 1
ATOM 2542 O O . LYS A 1 324 ? -6.009 -7.571 31.269 1.00 92.75 324 LYS A O 1
ATOM 2547 N N . LYS A 1 325 ? -6.619 -6.153 32.949 1.00 70.62 325 LYS A N 1
ATOM 2548 C CA . LYS A 1 325 ? -5.474 -6.277 33.867 1.00 70.62 325 LYS A CA 1
ATOM 2549 C C . LYS A 1 325 ? -4.231 -6.887 33.194 1.00 70.62 325 LYS A C 1
ATOM 2551 O O . LYS A 1 325 ? -4.049 -8.102 33.197 1.00 70.62 325 LYS A O 1
ATOM 2556 N N . ALA A 1 326 ? -3.420 -6.046 32.544 1.00 51.78 326 ALA A N 1
ATOM 2557 C CA . ALA A 1 326 ? -2.206 -6.509 31.877 1.00 51.78 326 ALA A CA 1
ATOM 2558 C C . ALA A 1 326 ? -1.367 -7.375 32.827 1.00 51.78 326 ALA A C 1
ATOM 2560 O O . ALA A 1 326 ? -1.285 -7.072 34.022 1.00 51.78 326 ALA A O 1
ATOM 2561 N N . MET A 1 327 ? -0.687 -8.391 32.272 1.00 53.72 327 MET A N 1
ATOM 2562 C CA . MET A 1 327 ? 0.525 -8.914 32.904 1.00 53.72 327 MET A CA 1
ATOM 2563 C C . MET A 1 327 ? 1.310 -7.719 33.448 1.00 53.72 327 MET A C 1
ATOM 2565 O O . MET A 1 327 ? 1.406 -6.724 32.713 1.00 53.72 327 MET A O 1
ATOM 2569 N N . PRO A 1 328 ? 1.799 -7.768 34.701 1.00 55.50 328 PRO A N 1
ATOM 2570 C CA . PRO A 1 328 ? 2.559 -6.669 35.275 1.00 55.50 328 PRO A CA 1
ATOM 2571 C C . PRO A 1 328 ? 3.564 -6.232 34.221 1.00 55.50 328 PRO A C 1
ATOM 2573 O O . PRO A 1 328 ? 4.393 -7.033 33.788 1.00 55.50 328 PRO A O 1
ATOM 2576 N N . ARG A 1 329 ? 3.396 -5.007 33.697 1.00 56.59 329 ARG A N 1
ATOM 2577 C CA . ARG A 1 329 ? 4.344 -4.472 32.723 1.00 56.59 329 ARG A CA 1
ATOM 2578 C C . ARG A 1 329 ? 5.687 -4.620 33.403 1.00 56.59 329 ARG A C 1
ATOM 2580 O O . ARG A 1 329 ? 5.834 -4.093 34.509 1.00 56.59 329 ARG A O 1
ATOM 2587 N N . SER A 1 330 ? 6.614 -5.351 32.779 1.00 60.75 330 SER A N 1
ATOM 2588 C CA . SER A 1 330 ? 7.981 -5.417 33.277 1.00 60.75 330 SER A CA 1
ATOM 2589 C C . SER A 1 330 ? 8.380 -3.990 33.647 1.00 60.75 330 SER A C 1
ATOM 2591 O O . SER A 1 330 ? 8.081 -3.080 32.854 1.00 60.75 330 SER A O 1
ATOM 2593 N N . PRO A 1 331 ? 8.939 -3.764 34.850 1.00 82.81 331 PRO A N 1
ATOM 2594 C CA . PRO A 1 331 ? 9.308 -2.432 35.300 1.00 82.81 331 PRO A CA 1
ATOM 2595 C C . PRO A 1 331 ? 9.978 -1.655 34.166 1.00 82.81 331 PRO A C 1
ATOM 2597 O O . PRO A 1 331 ? 10.684 -2.250 33.351 1.00 82.81 331 PRO A O 1
ATOM 2600 N N . ILE A 1 332 ? 9.734 -0.344 34.071 1.00 84.25 332 ILE A N 1
ATOM 2601 C CA . ILE A 1 332 ? 10.224 0.479 32.947 1.00 84.25 332 ILE A CA 1
ATOM 2602 C C . ILE A 1 332 ? 11.719 0.235 32.682 1.00 84.25 332 ILE A C 1
ATOM 2604 O O . ILE A 1 332 ? 12.141 0.183 31.533 1.00 84.25 332 ILE A O 1
ATOM 2608 N N . GLU A 1 333 ? 12.503 0.001 33.728 1.00 89.94 333 GLU A N 1
ATOM 2609 C CA . GLU A 1 333 ? 13.923 -0.316 33.601 1.00 89.94 333 GLU A CA 1
ATOM 2610 C C . GLU A 1 333 ? 14.191 -1.731 33.067 1.00 89.94 333 GLU A C 1
ATOM 2612 O O . GLU A 1 333 ? 15.049 -1.901 32.205 1.00 89.94 333 GLU A O 1
ATOM 2617 N N . ALA A 1 334 ? 13.398 -2.732 33.457 1.00 91.00 334 ALA A N 1
ATOM 2618 C CA . ALA A 1 334 ? 13.504 -4.089 32.922 1.00 91.00 334 ALA A CA 1
ATOM 2619 C C . ALA A 1 334 ? 13.232 -4.132 31.407 1.00 91.00 334 ALA A C 1
ATOM 2621 O O . ALA A 1 334 ? 13.997 -4.751 30.673 1.00 91.00 334 ALA A O 1
ATOM 2622 N N . ARG A 1 335 ? 12.208 -3.416 30.907 1.00 92.69 335 ARG A N 1
ATOM 2623 C CA . ARG A 1 335 ? 11.951 -3.355 29.450 1.00 92.69 335 ARG A CA 1
ATOM 2624 C C . ARG A 1 335 ? 13.097 -2.702 28.677 1.00 92.69 335 ARG A C 1
ATOM 2626 O O . ARG A 1 335 ? 13.454 -3.171 27.596 1.00 92.69 335 ARG A O 1
ATOM 2633 N N . LYS A 1 336 ? 13.669 -1.618 29.220 1.00 96.19 336 LYS A N 1
ATOM 2634 C CA . LYS A 1 336 ? 14.786 -0.905 28.594 1.00 96.19 336 LYS A CA 1
ATOM 2635 C C . LYS A 1 336 ? 15.998 -1.819 28.552 1.00 96.19 336 LYS A C 1
ATOM 2637 O O . LYS A 1 336 ? 16.620 -1.925 27.501 1.00 96.19 336 LYS A O 1
ATOM 2642 N N . GLN A 1 337 ? 16.278 -2.522 29.649 1.00 96.56 337 GLN A N 1
ATOM 2643 C CA . GLN A 1 337 ? 17.384 -3.466 29.732 1.00 96.56 337 GLN A CA 1
ATOM 2644 C C . GLN A 1 337 ? 17.239 -4.604 28.717 1.00 96.56 337 GLN A C 1
ATOM 2646 O O . GLN A 1 337 ? 18.170 -4.838 27.960 1.00 96.56 337 GLN A O 1
ATOM 2651 N N . THR A 1 338 ? 16.055 -5.214 28.584 1.00 95.62 338 THR A N 1
ATOM 2652 C CA . THR A 1 338 ? 15.816 -6.248 27.558 1.00 95.62 338 THR A CA 1
ATOM 2653 C C . THR A 1 338 ? 16.105 -5.740 26.143 1.00 95.62 338 THR A C 1
ATOM 2655 O O . THR A 1 338 ? 16.695 -6.452 25.333 1.00 95.62 338 THR A O 1
ATOM 2658 N N . VAL A 1 339 ? 15.720 -4.499 25.821 1.00 97.12 339 VAL A N 1
ATOM 2659 C CA . VAL A 1 339 ? 16.064 -3.898 24.523 1.00 97.12 339 VAL A CA 1
ATOM 2660 C C . VAL A 1 339 ? 17.558 -3.585 24.427 1.00 97.12 339 VAL A C 1
ATOM 2662 O O . VAL A 1 339 ? 18.142 -3.802 23.369 1.00 97.12 339 VAL A O 1
ATOM 2665 N N . LYS A 1 340 ? 18.209 -3.116 25.495 1.00 97.31 340 LYS A N 1
ATOM 2666 C CA . LYS A 1 340 ? 19.664 -2.920 25.487 1.00 97.31 340 LYS A CA 1
ATOM 2667 C C . LYS A 1 340 ? 20.382 -4.229 25.183 1.00 97.31 340 LYS A C 1
ATOM 2669 O O . LYS A 1 340 ? 21.171 -4.257 24.246 1.00 97.31 340 LYS A O 1
ATOM 2674 N N . ASP A 1 341 ? 20.051 -5.306 25.884 1.00 96.62 341 ASP A N 1
ATOM 2675 C CA . ASP A 1 341 ? 20.672 -6.621 25.702 1.00 96.62 341 ASP A CA 1
ATOM 2676 C C . ASP A 1 341 ? 20.463 -7.150 24.278 1.00 96.62 341 ASP A C 1
ATOM 2678 O O . ASP A 1 341 ? 21.395 -7.653 23.655 1.00 96.62 341 ASP A O 1
ATOM 2682 N N . LEU A 1 342 ? 19.262 -6.950 23.724 1.00 96.69 342 LEU A N 1
ATOM 2683 C CA . LEU A 1 342 ? 18.922 -7.393 22.375 1.00 96.69 342 LEU A CA 1
ATOM 2684 C C . LEU A 1 342 ? 19.703 -6.660 21.274 1.00 96.69 342 LEU A C 1
ATOM 2686 O O . LEU A 1 342 ? 19.960 -7.237 20.223 1.00 96.69 342 LEU A O 1
ATOM 2690 N N . PHE A 1 343 ? 20.032 -5.380 21.463 1.00 97.50 343 PHE A N 1
ATOM 2691 C CA . PHE A 1 343 ? 20.612 -4.550 20.400 1.00 97.50 343 PHE A CA 1
ATOM 2692 C C . PHE A 1 343 ? 22.088 -4.213 20.598 1.00 97.50 343 PHE A C 1
ATOM 2694 O O . PHE A 1 343 ? 22.773 -3.947 19.611 1.00 97.50 343 PHE A O 1
ATOM 2701 N N . ARG A 1 344 ? 22.593 -4.204 21.835 1.00 97.25 344 ARG A N 1
ATOM 2702 C CA . ARG A 1 344 ? 23.929 -3.687 22.166 1.00 97.25 344 ARG A CA 1
ATOM 2703 C C . ARG A 1 344 ? 25.045 -4.438 21.437 1.00 97.25 344 ARG A C 1
ATOM 2705 O O . ARG A 1 344 ? 25.946 -3.786 20.929 1.00 97.25 344 ARG A O 1
ATOM 2712 N N . SER A 1 345 ? 24.948 -5.760 21.292 1.00 96.12 345 SER A N 1
ATOM 2713 C CA . SER A 1 345 ? 25.922 -6.583 20.548 1.00 96.12 345 SER A CA 1
ATOM 2714 C C . SER A 1 345 ? 25.927 -6.342 19.030 1.00 96.12 345 SER A C 1
ATOM 2716 O O . SER A 1 345 ? 26.823 -6.807 18.330 1.00 96.12 345 SER A O 1
ATOM 2718 N N . HIS A 1 346 ? 24.933 -5.626 18.498 1.00 96.31 346 HIS A N 1
ATOM 2719 C CA . HIS A 1 346 ? 24.784 -5.359 17.065 1.00 96.31 346 HIS A CA 1
ATOM 2720 C C . HIS A 1 346 ? 25.068 -3.905 16.675 1.00 96.31 346 HIS A C 1
ATOM 2722 O O . HIS A 1 346 ? 25.071 -3.586 15.476 1.00 96.31 346 HIS A O 1
ATOM 2728 N N . LEU A 1 347 ? 25.285 -3.038 17.665 1.00 96.25 347 LEU A N 1
ATOM 2729 C CA . LEU A 1 347 ? 25.673 -1.646 17.486 1.00 96.25 347 LEU A CA 1
ATOM 2730 C C . LEU A 1 347 ? 27.201 -1.530 17.511 1.00 96.25 347 LEU A C 1
ATOM 2732 O O . LEU A 1 347 ? 27.863 -2.170 18.321 1.00 96.25 347 LEU A O 1
ATOM 2736 N N . SER A 1 348 ? 27.751 -0.705 16.621 1.00 92.62 348 SER A N 1
ATOM 2737 C CA . SER A 1 348 ? 29.172 -0.339 16.642 1.00 92.62 348 SER A CA 1
ATOM 2738 C C . SER A 1 348 ? 29.356 0.928 17.477 1.00 92.62 348 SER A C 1
ATOM 2740 O O . SER A 1 348 ? 28.449 1.761 17.542 1.00 92.62 348 SER A O 1
ATOM 2742 N N . SER A 1 349 ? 30.510 1.065 18.127 1.00 92.88 349 SER A N 1
ATOM 2743 C CA . SER A 1 349 ? 30.957 2.323 18.735 1.00 92.88 349 SER A CA 1
ATOM 2744 C C . SER A 1 349 ? 31.672 3.231 17.727 1.00 92.88 349 SER A C 1
ATOM 2746 O O . SER A 1 349 ? 31.647 4.447 17.879 1.00 92.88 349 SER A O 1
ATOM 2748 N N . ALA A 1 350 ? 32.269 2.660 16.676 1.00 92.31 350 ALA A N 1
ATOM 2749 C CA . ALA A 1 350 ? 32.984 3.407 15.643 1.00 92.31 350 ALA A CA 1
ATOM 2750 C C . ALA A 1 350 ? 32.033 3.923 14.548 1.00 92.31 350 ALA A C 1
ATOM 2752 O O . ALA A 1 350 ? 32.036 5.108 14.207 1.00 92.31 350 ALA A O 1
ATOM 2753 N N . ASP A 1 351 ? 31.151 3.049 14.055 1.00 94.69 351 ASP A N 1
ATOM 2754 C CA . ASP A 1 351 ? 30.389 3.278 12.826 1.00 94.69 351 ASP A CA 1
ATOM 2755 C C . ASP A 1 351 ? 28.884 3.400 13.059 1.00 94.69 351 ASP A C 1
ATOM 2757 O O . ASP A 1 351 ? 28.276 2.645 13.822 1.00 94.69 351 ASP A O 1
ATOM 2761 N N . PHE A 1 352 ? 28.247 4.297 12.306 1.00 95.38 352 PHE A N 1
ATOM 2762 C CA . PHE A 1 352 ? 26.792 4.362 12.218 1.00 95.38 352 PHE A CA 1
ATOM 2763 C C . PHE A 1 352 ? 26.233 3.143 11.478 1.00 95.38 352 PHE A C 1
ATOM 2765 O O . PHE A 1 352 ? 26.483 2.928 10.294 1.00 95.38 352 PHE A O 1
ATOM 2772 N N . VAL A 1 353 ? 25.407 2.357 12.169 1.00 94.44 353 VAL A N 1
ATOM 2773 C CA . VAL A 1 353 ? 24.728 1.186 11.609 1.00 94.44 353 VAL A CA 1
ATOM 2774 C C . VAL A 1 353 ? 23.361 1.606 11.060 1.00 94.44 353 VAL A C 1
ATOM 2776 O O . VAL A 1 353 ? 22.505 2.052 11.833 1.00 94.44 353 VAL A O 1
ATOM 2779 N N . PRO A 1 354 ? 23.080 1.431 9.753 1.00 96.19 354 PRO A N 1
ATOM 2780 C CA . PRO A 1 354 ? 21.764 1.732 9.199 1.00 96.19 354 PRO A CA 1
ATOM 2781 C C . PRO A 1 354 ? 20.667 0.926 9.891 1.00 96.19 354 PRO A C 1
ATOM 2783 O O . PRO A 1 354 ? 20.802 -0.288 10.071 1.00 96.19 354 PRO A O 1
ATOM 2786 N N . MET A 1 355 ? 19.526 1.554 10.194 1.00 95.44 355 MET A N 1
ATOM 2787 C CA . MET A 1 355 ? 18.427 0.893 10.914 1.00 95.44 355 MET A CA 1
ATOM 2788 C C . MET A 1 355 ? 17.954 -0.397 10.221 1.00 95.44 355 MET A C 1
ATOM 2790 O O . MET A 1 355 ? 17.630 -1.384 10.876 1.00 95.44 355 MET A O 1
ATOM 2794 N N . SER A 1 356 ? 17.963 -0.426 8.881 1.00 91.62 356 SER A N 1
ATOM 2795 C CA . SER A 1 356 ? 17.623 -1.626 8.103 1.00 91.62 356 SER A CA 1
ATOM 2796 C C . SER A 1 356 ? 18.591 -2.788 8.335 1.00 91.62 356 SER A C 1
ATOM 2798 O O . SER A 1 356 ? 18.180 -3.945 8.325 1.00 91.62 356 SER A O 1
ATOM 2800 N N . THR A 1 357 ? 19.877 -2.482 8.516 1.00 92.44 357 THR A N 1
ATOM 2801 C CA . THR A 1 357 ? 20.921 -3.476 8.779 1.00 92.44 357 THR A CA 1
ATOM 2802 C C . THR A 1 357 ? 20.791 -3.996 10.204 1.00 92.44 357 THR A C 1
ATOM 2804 O O . THR A 1 357 ? 20.821 -5.205 10.410 1.00 92.44 357 THR A O 1
ATOM 2807 N N . LEU A 1 358 ? 20.538 -3.102 11.164 1.00 95.38 358 LEU A N 1
ATOM 2808 C CA . LEU A 1 358 ? 20.309 -3.462 12.562 1.00 95.38 358 LEU A CA 1
ATOM 2809 C C . LEU A 1 358 ? 19.106 -4.406 12.730 1.00 95.38 358 LEU A C 1
ATOM 2811 O O . LEU A 1 358 ? 19.215 -5.421 13.410 1.00 95.38 358 LEU A O 1
ATOM 2815 N N . VAL A 1 359 ? 17.990 -4.128 12.042 1.00 94.06 359 VAL A N 1
ATOM 2816 C CA . VAL A 1 359 ? 16.814 -5.022 11.996 1.00 94.06 359 VAL A CA 1
ATOM 2817 C C . VAL A 1 359 ? 17.189 -6.417 11.493 1.00 94.06 359 VAL A C 1
ATOM 2819 O O . VAL A 1 359 ? 16.751 -7.413 12.067 1.00 94.06 359 VAL A O 1
ATOM 2822 N N . GLY A 1 360 ? 18.001 -6.494 10.433 1.00 90.19 360 GLY A N 1
ATOM 2823 C CA . GLY A 1 360 ? 18.490 -7.761 9.891 1.00 90.19 360 GLY A CA 1
ATOM 2824 C C . GLY A 1 360 ? 19.336 -8.529 10.905 1.00 90.19 360 GLY A C 1
ATOM 2825 O O . GLY A 1 360 ? 19.027 -9.682 11.190 1.00 90.19 360 GLY A O 1
ATOM 2826 N N . ARG A 1 361 ? 20.344 -7.873 11.495 1.00 95.19 361 ARG A N 1
ATOM 2827 C CA . ARG A 1 361 ? 21.254 -8.476 12.485 1.00 95.19 361 ARG A CA 1
ATOM 2828 C C . ARG A 1 361 ? 20.496 -9.071 13.671 1.00 95.19 361 ARG A C 1
ATOM 2830 O O . ARG A 1 361 ? 20.660 -10.249 13.958 1.00 95.19 361 ARG A O 1
ATOM 2837 N N . VAL A 1 362 ? 19.596 -8.293 14.276 1.00 95.75 362 VAL A N 1
ATOM 2838 C CA . VAL A 1 362 ? 18.789 -8.744 15.423 1.00 95.75 362 VAL A CA 1
ATOM 2839 C C . VAL A 1 362 ? 17.873 -9.908 15.045 1.00 95.75 362 VAL A C 1
ATOM 2841 O O . VAL A 1 362 ? 17.772 -10.880 15.784 1.00 95.75 362 VAL A O 1
ATOM 2844 N N . LYS A 1 363 ? 17.212 -9.844 13.879 1.00 93.50 363 LYS A N 1
ATOM 2845 C CA . LYS A 1 363 ? 16.326 -10.924 13.420 1.00 93.50 363 LYS A CA 1
ATOM 2846 C C . LYS A 1 363 ? 17.081 -12.241 13.228 1.00 93.50 363 LYS A C 1
ATOM 2848 O O . LYS A 1 363 ? 16.533 -13.286 13.549 1.00 93.50 363 LYS A O 1
ATOM 2853 N N . TYR A 1 364 ? 18.282 -12.203 12.653 1.00 92.00 364 TYR A N 1
ATOM 2854 C CA . TYR A 1 364 ? 19.050 -13.419 12.367 1.00 92.00 364 TYR A CA 1
ATOM 2855 C C . TYR A 1 364 ? 19.832 -13.949 13.574 1.00 92.00 364 TYR A C 1
ATOM 2857 O O . TYR A 1 364 ? 20.191 -15.121 13.568 1.00 92.00 364 TYR A O 1
ATOM 2865 N N . ALA A 1 365 ? 20.058 -13.124 14.599 1.00 90.12 365 ALA A N 1
ATOM 2866 C CA . ALA A 1 365 ? 20.609 -13.567 15.878 1.00 90.12 365 ALA A CA 1
ATOM 2867 C C . ALA A 1 365 ? 19.567 -14.270 16.770 1.00 90.12 365 ALA A C 1
ATOM 2869 O O . ALA A 1 365 ? 19.927 -15.080 17.619 1.00 90.12 365 ALA A O 1
ATOM 2870 N N . ASP A 1 366 ? 18.275 -13.984 16.580 1.00 93.31 366 ASP A N 1
ATOM 2871 C CA . ASP A 1 366 ? 17.194 -14.683 17.275 1.00 93.31 366 ASP A CA 1
ATOM 2872 C C . ASP A 1 366 ? 17.020 -16.108 16.725 1.00 93.31 366 ASP A C 1
ATOM 2874 O O . ASP A 1 366 ? 16.773 -16.295 15.531 1.00 93.31 366 ASP A O 1
ATOM 2878 N N . ALA A 1 367 ? 17.089 -17.119 17.598 1.00 92.19 367 ALA A N 1
ATOM 2879 C CA . ALA A 1 367 ? 16.980 -18.531 17.211 1.00 92.19 367 ALA A CA 1
ATOM 2880 C C . ALA A 1 367 ? 15.658 -18.858 16.485 1.00 92.19 367 ALA A C 1
ATOM 2882 O O . ALA A 1 367 ? 15.630 -19.663 15.556 1.00 92.19 367 ALA A O 1
ATOM 2883 N N . GLU A 1 368 ? 14.569 -18.179 16.857 1.00 93.94 368 GLU A N 1
ATOM 2884 C CA . GLU A 1 368 ? 13.244 -18.318 16.239 1.00 93.94 368 GLU A CA 1
ATOM 2885 C C . GLU A 1 368 ? 13.049 -17.403 15.012 1.00 93.94 368 GLU A C 1
ATOM 2887 O O . GLU A 1 368 ? 11.978 -17.390 14.399 1.00 93.94 368 GLU A O 1
ATOM 2892 N N . LYS A 1 369 ? 14.068 -16.621 14.630 1.00 91.62 369 LYS A N 1
ATOM 2893 C CA . LYS A 1 369 ? 14.047 -15.656 13.518 1.00 91.62 369 LYS A CA 1
ATOM 2894 C C . LYS A 1 369 ? 12.885 -14.660 13.599 1.00 91.62 369 LYS A C 1
ATOM 2896 O O . LYS A 1 369 ? 12.366 -14.195 12.569 1.00 91.62 369 LYS A O 1
ATOM 2901 N N . ARG A 1 370 ? 12.449 -14.324 14.817 1.00 91.88 370 ARG A N 1
ATOM 2902 C CA . ARG A 1 370 ? 11.333 -13.409 15.060 1.00 91.88 370 ARG A CA 1
ATOM 2903 C C . ARG A 1 370 ? 11.669 -12.021 14.547 1.00 91.88 370 ARG A C 1
ATOM 2905 O O . ARG A 1 370 ? 12.808 -11.562 14.551 1.00 91.88 370 ARG A O 1
ATOM 2912 N N . SER A 1 371 ? 10.641 -11.306 14.098 1.00 93.00 371 SER A N 1
ATOM 2913 C CA . SER A 1 371 ? 10.835 -9.925 13.664 1.00 93.00 371 SER A CA 1
ATOM 2914 C C . SER A 1 371 ? 11.267 -9.047 14.841 1.00 93.00 371 SER A C 1
ATOM 2916 O O . SER A 1 371 ? 10.774 -9.210 15.958 1.00 93.00 371 SER A O 1
ATOM 2918 N N . THR A 1 372 ? 12.093 -8.034 14.579 1.00 94.06 372 THR A N 1
ATOM 2919 C CA . THR A 1 372 ? 12.486 -7.036 15.585 1.00 94.06 372 THR A CA 1
ATOM 2920 C C . THR A 1 372 ? 11.276 -6.393 16.271 1.00 94.06 372 THR A C 1
ATOM 2922 O O . THR A 1 372 ? 11.313 -6.127 17.465 1.00 94.06 372 THR A O 1
ATOM 2925 N N . LYS A 1 373 ? 10.165 -6.206 15.540 1.00 92.81 373 LYS A N 1
ATOM 2926 C CA . LYS A 1 373 ? 8.902 -5.685 16.088 1.00 92.81 373 LYS A CA 1
ATOM 2927 C C . LYS A 1 373 ? 8.282 -6.632 17.119 1.00 92.81 373 LYS A C 1
ATOM 2929 O O . LYS A 1 373 ? 7.707 -6.179 18.104 1.00 92.81 373 LYS A O 1
ATOM 2934 N N . THR A 1 374 ? 8.365 -7.937 16.885 1.00 88.25 374 THR A N 1
ATOM 2935 C CA . THR A 1 374 ? 7.879 -8.962 17.816 1.00 88.25 374 THR A CA 1
ATOM 2936 C C . THR A 1 374 ? 8.734 -8.971 19.075 1.00 88.25 374 THR A C 1
ATOM 2938 O O . THR A 1 374 ? 8.183 -8.888 20.165 1.00 88.25 374 THR A O 1
ATOM 2941 N N . LEU A 1 375 ? 10.060 -8.967 18.923 1.00 93.62 375 LEU A N 1
ATOM 2942 C CA . LEU A 1 375 ? 11.010 -8.978 20.037 1.00 93.62 375 LEU A CA 1
ATOM 2943 C C . LEU A 1 375 ? 10.856 -7.748 20.943 1.00 93.62 375 LEU A C 1
ATOM 2945 O O . LEU A 1 375 ? 10.727 -7.887 22.156 1.00 93.62 375 LEU A O 1
ATOM 2949 N N . THR A 1 376 ? 10.755 -6.544 20.373 1.00 94.12 376 THR A N 1
ATOM 2950 C CA . THR A 1 376 ? 10.526 -5.332 21.179 1.00 94.12 376 THR A CA 1
ATOM 2951 C C . THR A 1 376 ? 9.144 -5.309 21.834 1.00 94.12 376 THR A C 1
ATOM 2953 O O . THR A 1 376 ? 8.997 -4.779 22.933 1.00 94.12 376 THR A O 1
ATOM 2956 N N . THR A 1 377 ? 8.130 -5.922 21.211 1.00 88.56 377 THR A N 1
ATOM 2957 C CA . THR A 1 377 ? 6.806 -6.082 21.837 1.00 88.56 377 THR A CA 1
ATOM 2958 C C . THR A 1 377 ? 6.861 -7.033 23.028 1.00 88.56 377 THR A C 1
ATOM 2960 O O . THR A 1 377 ? 6.246 -6.745 24.051 1.00 88.56 377 THR A O 1
ATOM 2963 N N . LEU A 1 378 ? 7.603 -8.140 22.917 1.00 87.75 378 LEU A N 1
ATOM 2964 C CA . LEU A 1 378 ? 7.829 -9.072 24.027 1.00 87.75 378 LEU A CA 1
ATOM 2965 C C . LEU A 1 378 ? 8.593 -8.400 25.174 1.00 87.75 378 LEU A C 1
ATOM 2967 O O . LEU A 1 378 ? 8.278 -8.640 26.333 1.00 87.75 378 LEU A O 1
ATOM 2971 N N . ALA A 1 379 ? 9.502 -7.474 24.856 1.00 91.06 379 ALA A N 1
ATOM 2972 C CA . ALA A 1 379 ? 10.147 -6.611 25.844 1.00 91.06 379 ALA A CA 1
ATOM 2973 C C . ALA A 1 379 ? 9.192 -5.575 26.480 1.00 91.06 379 ALA A C 1
ATOM 2975 O O . ALA A 1 379 ? 9.597 -4.846 27.375 1.00 91.06 379 ALA A O 1
ATOM 2976 N N . GLY A 1 380 ? 7.932 -5.475 26.043 1.00 87.19 380 GLY A N 1
ATOM 2977 C CA . GLY A 1 380 ? 6.928 -4.569 26.611 1.00 87.19 380 GLY A CA 1
ATOM 2978 C C . GLY A 1 380 ? 6.802 -3.210 25.914 1.00 87.19 380 GLY A C 1
ATOM 2979 O O . GLY A 1 380 ? 6.086 -2.336 26.414 1.00 87.19 380 GLY A O 1
ATOM 2980 N N . TYR A 1 381 ? 7.448 -3.004 24.760 1.00 89.31 381 TYR A N 1
ATOM 2981 C CA . TYR A 1 381 ? 7.255 -1.790 23.960 1.00 89.31 381 TYR A CA 1
ATOM 2982 C C . TYR A 1 381 ? 5.976 -1.850 23.106 1.00 89.31 381 TYR A C 1
ATOM 2984 O O . TYR A 1 381 ? 5.602 -2.910 22.598 1.00 89.31 381 TYR A O 1
ATOM 2992 N N . PRO A 1 382 ? 5.288 -0.716 22.871 1.00 82.38 382 PRO A N 1
ATOM 2993 C CA . PRO A 1 382 ? 4.111 -0.699 22.007 1.00 82.38 382 PRO A CA 1
ATOM 2994 C C . PRO A 1 382 ? 4.458 -1.045 20.551 1.00 82.38 382 PRO A C 1
ATOM 2996 O O . PRO A 1 382 ? 5.344 -0.431 19.963 1.00 82.38 382 PRO A O 1
ATOM 2999 N N . LYS A 1 383 ? 3.664 -1.913 19.903 1.00 80.69 383 LYS A N 1
ATOM 3000 C CA . LYS A 1 383 ? 3.776 -2.221 18.454 1.00 80.69 383 LYS A CA 1
ATOM 3001 C C . LYS A 1 383 ? 3.702 -0.988 17.540 1.00 80.69 383 LYS A C 1
ATOM 3003 O O . LYS A 1 383 ? 4.084 -1.061 16.372 1.00 80.69 383 LYS A O 1
ATOM 3008 N N . SER A 1 384 ? 3.147 0.111 18.044 1.00 77.44 384 SER A N 1
ATOM 3009 C CA . SER A 1 384 ? 3.000 1.381 17.337 1.00 77.44 384 SER A CA 1
ATOM 3010 C C . SER A 1 384 ? 4.271 2.226 17.337 1.00 77.44 384 SER A C 1
ATOM 3012 O O . SER A 1 384 ? 4.385 3.148 16.531 1.00 77.44 384 SER A O 1
ATOM 3014 N N . TRP A 1 385 ? 5.225 1.941 18.224 1.00 89.56 385 TRP A N 1
ATOM 3015 C CA . TRP A 1 385 ? 6.486 2.660 18.252 1.00 89.56 385 TRP A CA 1
ATOM 3016 C C . TRP A 1 385 ? 7.396 2.163 17.132 1.00 89.56 385 TRP A C 1
ATOM 3018 O O . TRP A 1 385 ? 7.642 0.968 16.978 1.00 89.56 385 TRP A O 1
ATOM 3028 N N . GLY A 1 386 ? 7.905 3.109 16.342 1.00 90.94 386 GLY A N 1
ATOM 3029 C CA . GLY A 1 386 ? 8.983 2.830 15.403 1.00 90.94 386 GLY A CA 1
ATOM 3030 C C . GLY A 1 386 ? 10.260 2.449 16.150 1.00 90.94 386 GLY A C 1
ATOM 3031 O O . GLY A 1 386 ? 10.491 2.913 17.267 1.00 90.94 386 GLY A O 1
ATOM 3032 N N . LEU A 1 387 ? 11.109 1.641 15.514 1.00 95.44 387 LEU A N 1
ATOM 3033 C CA . LEU A 1 387 ? 12.325 1.116 16.135 1.00 95.44 387 LEU A CA 1
ATOM 3034 C C . LEU A 1 387 ? 13.233 2.219 16.698 1.00 95.44 387 LEU A C 1
ATOM 3036 O O . LEU A 1 387 ? 13.682 2.111 17.831 1.00 95.44 387 LEU A O 1
ATOM 3040 N N . LEU A 1 388 ? 13.429 3.319 15.964 1.00 95.19 388 LEU A N 1
ATOM 3041 C CA . LEU A 1 388 ? 14.244 4.440 16.440 1.00 95.19 388 LEU A CA 1
ATOM 3042 C C . LEU A 1 388 ? 13.734 5.017 17.772 1.00 95.19 388 LEU A C 1
ATOM 3044 O O . LEU A 1 388 ? 14.526 5.315 18.656 1.00 95.19 388 LEU A O 1
ATOM 3048 N N . LYS A 1 389 ? 12.411 5.140 17.937 1.00 95.38 389 LYS A N 1
ATOM 3049 C CA . LYS A 1 389 ? 11.811 5.640 19.180 1.00 95.38 389 LYS A CA 1
ATOM 3050 C C . LYS A 1 389 ? 12.044 4.673 20.343 1.00 95.38 389 LYS A C 1
ATOM 3052 O O . LYS A 1 389 ? 12.290 5.116 21.456 1.00 95.38 389 LYS A O 1
ATOM 3057 N N . ILE A 1 390 ? 11.974 3.369 20.073 1.00 96.56 390 ILE A N 1
ATOM 3058 C CA . ILE A 1 390 ? 12.256 2.318 21.059 1.00 96.56 390 ILE A CA 1
ATOM 3059 C C . ILE A 1 390 ? 13.724 2.381 21.490 1.00 96.56 390 ILE A C 1
ATOM 3061 O O . ILE A 1 390 ? 14.000 2.371 22.683 1.00 96.56 390 ILE A O 1
ATOM 3065 N N . LEU A 1 391 ? 14.652 2.510 20.537 1.00 97.00 391 LEU A N 1
ATOM 3066 C CA . LEU A 1 391 ? 16.081 2.621 20.831 1.00 97.00 391 LEU A CA 1
ATOM 3067 C C . LEU A 1 391 ? 16.404 3.887 21.629 1.00 97.00 391 LEU A C 1
ATOM 3069 O O . LEU A 1 391 ? 17.141 3.803 22.601 1.00 97.00 391 LEU A O 1
ATOM 3073 N N . LEU A 1 392 ? 15.813 5.033 21.282 1.00 96.25 392 LEU A N 1
ATOM 3074 C CA . LEU A 1 392 ? 15.991 6.275 22.041 1.00 96.25 392 LEU A CA 1
ATOM 3075 C C . LEU A 1 392 ? 15.440 6.180 23.473 1.00 96.25 392 LEU A C 1
ATOM 3077 O O . LEU A 1 392 ? 16.068 6.696 24.388 1.00 96.25 392 LEU A O 1
ATOM 3081 N N . ASP A 1 393 ? 14.307 5.508 23.698 1.00 96.69 393 ASP A N 1
ATOM 3082 C CA . ASP A 1 393 ? 13.777 5.283 25.057 1.00 96.69 393 ASP A CA 1
ATOM 3083 C C . ASP A 1 393 ? 14.636 4.301 25.864 1.00 96.69 393 ASP A C 1
ATOM 3085 O O . ASP A 1 393 ? 14.837 4.500 27.062 1.00 96.69 393 ASP A O 1
ATOM 3089 N N . ALA A 1 394 ? 15.143 3.250 25.213 1.00 97.25 394 ALA A N 1
ATOM 3090 C CA . ALA A 1 394 ? 15.951 2.222 25.856 1.00 97.25 394 ALA A CA 1
ATOM 3091 C C . ALA A 1 394 ? 17.361 2.716 26.192 1.00 97.25 394 ALA A C 1
ATOM 3093 O O . ALA A 1 394 ? 17.795 2.586 27.331 1.00 97.25 394 ALA A O 1
ATOM 3094 N N . PHE A 1 395 ? 18.067 3.292 25.219 1.00 97.12 395 PHE A N 1
ATOM 3095 C CA . PHE A 1 395 ? 19.466 3.704 25.344 1.00 97.12 395 PHE A CA 1
ATOM 3096 C C . PHE A 1 395 ? 19.634 5.156 25.806 1.00 97.12 395 PHE A C 1
ATOM 3098 O O . PHE A 1 395 ? 20.686 5.504 26.337 1.00 97.12 395 PHE A O 1
ATOM 3105 N N . GLY A 1 396 ? 18.629 6.016 25.621 1.00 95.69 396 GLY A N 1
ATOM 3106 C CA . GLY A 1 396 ? 18.727 7.433 25.964 1.00 95.69 396 GLY A CA 1
ATOM 3107 C C . GLY A 1 396 ? 19.931 8.091 25.292 1.00 95.69 396 GLY A C 1
ATOM 3108 O O . GLY A 1 396 ? 20.042 8.118 24.067 1.00 95.69 396 GLY A O 1
ATOM 3109 N N . ASN A 1 397 ? 20.852 8.588 26.116 1.00 95.38 397 ASN A N 1
ATOM 3110 C CA . ASN A 1 397 ? 22.049 9.292 25.667 1.00 95.38 397 ASN A CA 1
ATOM 3111 C C . ASN A 1 397 ? 23.209 8.367 25.269 1.00 95.38 397 ASN A C 1
ATOM 3113 O O . ASN A 1 397 ? 24.217 8.889 24.800 1.00 95.38 397 ASN A O 1
ATOM 3117 N N . GLU A 1 398 ? 23.088 7.046 25.446 1.00 96.62 398 GLU A N 1
ATOM 3118 C CA . GLU A 1 398 ? 24.131 6.064 25.101 1.00 96.62 398 GLU A CA 1
ATOM 3119 C C . GLU A 1 398 ? 24.282 5.845 23.590 1.00 96.62 398 GLU A C 1
ATOM 3121 O O . GLU A 1 398 ? 25.247 5.218 23.163 1.00 96.62 398 GLU A O 1
ATOM 3126 N N . ILE A 1 399 ? 23.341 6.330 22.775 1.00 97.25 399 ILE A N 1
ATOM 3127 C CA . ILE A 1 399 ? 23.399 6.213 21.316 1.00 97.25 399 ILE A CA 1
ATOM 3128 C C . ILE A 1 399 ? 23.434 7.577 20.635 1.00 97.25 399 ILE A C 1
ATOM 3130 O O . ILE A 1 399 ? 22.944 8.581 21.155 1.00 97.25 399 ILE A O 1
ATOM 3134 N N . GLU A 1 400 ? 23.980 7.587 19.427 1.00 96.62 400 GLU A N 1
ATOM 3135 C CA . GLU A 1 400 ? 23.871 8.682 18.469 1.00 96.62 400 GLU A CA 1
ATOM 3136 C C . GLU A 1 400 ? 23.011 8.254 17.291 1.00 96.62 400 GLU A C 1
ATOM 3138 O O . GLU A 1 400 ? 22.989 7.081 16.910 1.00 96.62 400 GLU A O 1
ATOM 3143 N N . VAL A 1 401 ? 22.296 9.218 16.713 1.00 96.56 401 VAL A N 1
ATOM 3144 C CA . VAL A 1 401 ? 21.405 8.998 15.576 1.00 96.56 401 VAL A CA 1
ATOM 3145 C C . VAL A 1 401 ? 21.773 9.974 14.471 1.00 96.56 401 VAL A C 1
ATOM 3147 O O . VAL A 1 401 ? 21.698 11.183 14.666 1.00 96.56 401 VAL A O 1
ATOM 3150 N N . GLU A 1 402 ? 22.083 9.445 13.297 1.00 96.50 402 GLU A N 1
ATOM 3151 C CA . GLU A 1 402 ? 22.254 10.213 12.065 1.00 96.50 402 GLU A CA 1
ATOM 3152 C C . GLU A 1 402 ? 21.071 9.920 11.136 1.00 96.50 402 GLU A C 1
ATOM 3154 O O . GLU A 1 402 ? 20.555 8.801 11.127 1.00 96.50 402 GLU A O 1
ATOM 3159 N N . LYS A 1 403 ? 20.597 10.907 10.372 1.00 94.88 403 LYS A N 1
ATOM 3160 C CA . LYS A 1 403 ? 19.578 10.698 9.334 1.00 94.88 403 LYS A CA 1
ATOM 3161 C C . LYS A 1 403 ? 20.147 11.119 7.990 1.00 94.88 403 LYS A C 1
ATOM 3163 O O . LYS A 1 403 ? 20.699 12.207 7.889 1.00 94.88 403 LYS A O 1
ATOM 3168 N N . ASP A 1 404 ? 19.969 10.277 6.980 1.00 88.12 404 ASP A N 1
ATOM 3169 C CA . ASP A 1 404 ? 20.305 10.639 5.604 1.00 88.12 404 ASP A CA 1
ATOM 3170 C C . ASP A 1 404 ? 19.298 11.647 5.011 1.00 88.12 404 ASP A C 1
ATOM 3172 O O . ASP A 1 404 ? 18.258 11.949 5.608 1.00 88.12 404 ASP A O 1
ATOM 3176 N N . GLU A 1 405 ? 19.587 12.148 3.807 1.00 87.62 405 GLU A N 1
ATOM 3177 C CA . GLU A 1 405 ? 18.716 13.071 3.057 1.00 87.62 405 GLU A CA 1
ATOM 3178 C C . GLU A 1 405 ? 17.309 12.500 2.799 1.00 87.62 405 GLU A C 1
ATOM 3180 O O . GLU A 1 405 ? 16.338 13.243 2.664 1.00 87.62 405 GLU A O 1
ATOM 3185 N N . ALA A 1 406 ? 17.170 11.170 2.773 1.00 78.44 406 ALA A N 1
ATOM 3186 C CA . ALA A 1 406 ? 15.893 10.476 2.620 1.00 78.44 406 ALA A CA 1
ATOM 3187 C C . ALA A 1 406 ? 15.168 10.244 3.964 1.00 78.44 406 ALA A C 1
ATOM 3189 O O . ALA A 1 406 ? 14.124 9.584 4.001 1.00 78.44 406 ALA A O 1
ATOM 3190 N N . GLY A 1 407 ? 15.715 10.751 5.073 1.00 84.19 407 GLY A N 1
ATOM 3191 C CA . GLY A 1 407 ? 15.179 10.613 6.424 1.00 84.19 407 GLY A CA 1
ATOM 3192 C C . GLY A 1 407 ? 15.373 9.229 7.053 1.00 84.19 407 GLY A C 1
ATOM 3193 O O . GLY A 1 407 ? 14.753 8.938 8.082 1.00 84.19 407 GLY A O 1
ATOM 3194 N N . LYS A 1 408 ? 16.199 8.353 6.471 1.00 85.75 408 LYS A N 1
ATOM 3195 C CA . LYS A 1 408 ? 16.513 7.036 7.040 1.00 85.75 408 LYS A CA 1
ATOM 3196 C C . LYS A 1 408 ? 17.566 7.198 8.126 1.00 85.75 408 LYS A C 1
ATOM 3198 O O . LYS A 1 408 ? 18.627 7.769 7.905 1.00 85.75 408 LYS A O 1
ATOM 3203 N N . GLY A 1 409 ? 17.251 6.678 9.309 1.00 91.44 409 GLY A N 1
ATOM 3204 C C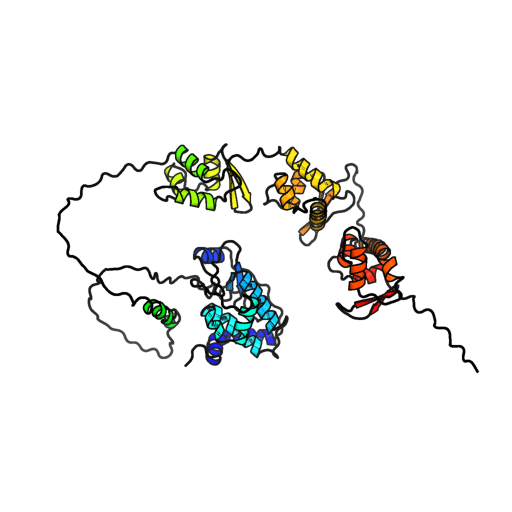A . GLY A 1 409 ? 18.140 6.739 10.463 1.00 91.44 409 GLY A CA 1
ATOM 3205 C C . GLY A 1 409 ? 19.231 5.666 10.441 1.00 91.44 409 GLY A C 1
ATOM 3206 O O . GLY A 1 409 ? 18.963 4.510 10.096 1.00 91.44 409 GLY A O 1
ATOM 3207 N N . SER A 1 410 ? 20.414 6.032 10.908 1.00 95.69 410 SER A N 1
ATOM 3208 C CA . SER A 1 410 ? 21.502 5.143 11.315 1.00 95.69 410 SER A CA 1
ATOM 3209 C C . SER A 1 410 ? 21.837 5.412 12.782 1.00 95.69 410 SER A C 1
ATOM 3211 O O . SER A 1 410 ? 21.608 6.517 13.273 1.00 95.69 410 SER A O 1
ATOM 3213 N N . VAL A 1 411 ? 22.328 4.403 13.502 1.00 97.06 411 VAL A N 1
ATOM 3214 C CA . VAL A 1 411 ? 22.606 4.492 14.944 1.00 97.06 411 VAL A CA 1
ATOM 3215 C C . VAL A 1 411 ? 23.961 3.898 15.306 1.00 97.06 411 VAL A C 1
ATOM 3217 O O . VAL A 1 411 ? 24.362 2.894 14.722 1.00 97.06 411 VAL A O 1
ATOM 3220 N N . ARG A 1 412 ? 24.640 4.486 16.292 1.00 96.50 412 ARG A N 1
ATOM 3221 C CA . ARG A 1 412 ? 25.862 3.940 16.909 1.00 96.50 412 ARG A CA 1
ATOM 3222 C C . ARG A 1 412 ? 25.844 4.132 18.421 1.00 96.50 412 ARG A C 1
ATOM 3224 O O . ARG A 1 412 ? 25.083 4.964 18.911 1.00 96.50 412 ARG A O 1
ATOM 3231 N N . LEU A 1 413 ? 26.656 3.371 19.149 1.00 96.81 413 LEU A N 1
ATOM 3232 C CA . LEU A 1 413 ? 26.893 3.592 20.578 1.00 96.81 413 LEU A CA 1
ATOM 3233 C C . LEU A 1 413 ? 27.885 4.742 20.765 1.00 96.81 413 LEU A C 1
ATOM 3235 O O . LEU A 1 413 ? 28.864 4.831 20.032 1.00 96.81 413 LEU A O 1
ATOM 3239 N N . LYS A 1 414 ? 27.661 5.592 21.767 1.00 95.06 414 LYS A N 1
ATOM 3240 C CA . LYS A 1 414 ? 28.669 6.560 22.202 1.00 95.06 414 LYS A CA 1
ATOM 3241 C C . LYS A 1 414 ? 29.797 5.832 22.918 1.00 95.06 414 LYS A C 1
ATOM 3243 O O . LYS A 1 414 ? 29.543 5.049 23.834 1.00 95.06 414 LYS A O 1
ATOM 3248 N N . THR A 1 415 ? 31.036 6.115 22.541 1.00 89.56 415 THR A N 1
ATOM 3249 C CA . THR A 1 415 ? 32.210 5.744 23.331 1.00 89.56 415 THR A CA 1
ATOM 3250 C C . THR A 1 415 ? 32.142 6.493 24.666 1.00 89.56 415 THR A C 1
ATOM 3252 O O . THR A 1 415 ? 32.045 7.715 24.701 1.00 89.56 415 THR A O 1
ATOM 3255 N N . SER A 1 416 ? 32.126 5.775 25.796 1.00 69.25 416 SER A N 1
ATOM 3256 C CA . SER A 1 416 ? 31.973 6.368 27.144 1.00 69.25 416 SER A CA 1
ATOM 3257 C C . SER A 1 416 ? 33.162 7.225 27.609 1.00 69.25 416 SER A C 1
ATOM 3259 O O . SER A 1 416 ? 33.193 7.678 28.748 1.00 69.25 416 SER A O 1
ATOM 3261 N N . THR A 1 417 ? 34.120 7.483 26.731 1.00 61.62 417 THR A N 1
ATOM 3262 C CA . THR A 1 417 ? 35.355 8.211 26.995 1.00 61.62 417 THR A CA 1
ATOM 3263 C C . THR A 1 417 ? 35.747 8.891 25.703 1.00 61.62 417 THR A C 1
ATOM 3265 O O . THR A 1 417 ? 36.375 8.251 24.874 1.00 61.62 417 THR A O 1
ATOM 3268 N N . GLU A 1 418 ? 35.352 10.148 25.515 1.00 43.03 418 GLU A N 1
ATOM 3269 C CA . GLU A 1 418 ? 36.126 11.085 24.700 1.00 43.03 418 GLU A CA 1
ATOM 3270 C C . GLU A 1 418 ? 35.648 12.526 24.912 1.00 43.03 418 GLU A C 1
ATOM 3272 O O . GLU A 1 418 ? 34.546 12.941 24.551 1.00 43.03 418 GLU A O 1
ATOM 3277 N N . THR A 1 419 ? 36.538 13.288 25.543 1.00 47.22 419 THR A N 1
ATOM 3278 C CA . THR A 1 419 ? 36.777 14.709 25.297 1.00 47.22 419 THR A CA 1
ATOM 3279 C C . THR A 1 419 ? 36.714 15.008 23.791 1.00 47.22 419 THR A C 1
ATOM 3281 O O . THR A 1 419 ? 37.136 14.173 22.991 1.00 47.22 419 THR A O 1
ATOM 3284 N N . PRO A 1 420 ? 36.208 16.187 23.384 1.00 40.44 420 PRO A N 1
ATOM 3285 C CA . PRO A 1 420 ? 35.811 16.472 22.009 1.00 40.44 420 PRO A CA 1
ATOM 3286 C C . PRO A 1 420 ? 37.001 16.366 21.056 1.00 40.44 420 PRO A C 1
ATOM 3288 O O . PRO A 1 420 ? 37.800 17.291 20.921 1.00 40.44 420 PRO A O 1
ATOM 3291 N N . THR A 1 421 ? 37.113 15.230 20.379 1.00 41.88 421 THR A N 1
ATOM 3292 C CA . THR A 1 421 ? 38.020 15.049 19.253 1.00 41.88 421 THR A CA 1
ATOM 3293 C C . THR A 1 421 ? 37.293 15.548 18.013 1.00 41.88 421 THR A C 1
ATOM 3295 O O . THR A 1 421 ? 36.180 15.123 17.699 1.00 41.88 421 THR A O 1
ATOM 3298 N N . MET A 1 422 ? 37.901 16.514 17.327 1.00 43.44 422 MET A N 1
ATOM 3299 C CA . MET A 1 422 ? 37.441 16.975 16.024 1.00 43.44 422 MET A CA 1
ATOM 3300 C C . MET A 1 422 ? 37.432 15.790 15.054 1.00 43.44 422 MET A C 1
ATOM 3302 O O . MET A 1 422 ? 38.477 15.393 14.547 1.00 43.44 422 MET A O 1
ATOM 3306 N N . ASN A 1 423 ? 36.251 15.231 14.787 1.00 42.22 423 ASN A N 1
ATOM 3307 C CA . ASN A 1 423 ? 36.062 14.273 13.706 1.00 42.22 423 ASN A CA 1
ATOM 3308 C C . ASN A 1 423 ? 36.360 14.978 12.383 1.00 42.22 423 ASN A C 1
ATOM 3310 O O . ASN A 1 423 ? 35.554 15.765 11.884 1.00 42.22 423 ASN A O 1
ATOM 3314 N N . THR A 1 424 ? 37.529 14.703 11.814 1.00 47.97 424 THR A N 1
ATOM 3315 C CA . THR A 1 424 ? 37.824 15.049 10.429 1.00 47.97 424 THR A CA 1
ATOM 3316 C C . THR A 1 424 ? 36.917 14.184 9.560 1.00 47.97 424 THR A C 1
ATOM 3318 O O . THR A 1 424 ? 36.971 12.957 9.619 1.00 47.97 424 THR A O 1
ATOM 3321 N N . ALA A 1 425 ? 36.004 14.814 8.823 1.00 52.22 425 ALA A N 1
ATOM 3322 C CA . ALA A 1 425 ? 35.075 14.114 7.951 1.00 52.22 425 ALA A CA 1
ATOM 3323 C C . ALA A 1 425 ? 35.860 13.355 6.870 1.00 52.22 425 ALA A C 1
ATOM 3325 O O . ALA A 1 425 ? 36.319 13.957 5.903 1.00 52.22 425 ALA A O 1
ATOM 3326 N N . ILE A 1 426 ? 36.011 12.038 7.041 1.00 64.88 426 ILE A N 1
ATOM 3327 C CA . ILE A 1 426 ? 36.532 11.148 5.999 1.00 64.88 426 ILE A CA 1
ATOM 3328 C C . ILE A 1 426 ? 35.614 11.294 4.789 1.00 64.88 426 ILE A C 1
ATOM 3330 O O . ILE A 1 426 ? 34.391 11.111 4.885 1.00 64.88 426 ILE A O 1
ATOM 3334 N N . SER A 1 427 ? 36.204 11.657 3.658 1.00 81.44 427 SER A N 1
ATOM 3335 C CA . SER A 1 427 ? 35.480 11.914 2.425 1.00 81.44 427 SER A CA 1
ATOM 3336 C C . SER A 1 427 ? 34.763 10.648 1.944 1.00 81.44 427 SER A C 1
ATOM 3338 O O . SER A 1 427 ? 35.183 9.512 2.182 1.00 81.44 427 SER A O 1
ATOM 3340 N N . LEU A 1 428 ? 33.653 10.821 1.225 1.00 77.44 428 LEU A N 1
ATOM 3341 C CA . LEU A 1 428 ? 32.894 9.700 0.659 1.00 77.44 428 LEU A CA 1
ATOM 3342 C C . LEU A 1 428 ? 33.761 8.818 -0.266 1.00 77.44 428 LEU A C 1
ATOM 3344 O O . LEU A 1 428 ? 33.548 7.610 -0.353 1.00 77.44 428 LEU A O 1
ATOM 3348 N N . ALA A 1 429 ? 34.757 9.415 -0.927 1.00 79.62 429 ALA A N 1
ATOM 3349 C CA . ALA A 1 429 ? 35.697 8.716 -1.797 1.00 79.62 429 ALA A CA 1
ATOM 3350 C C . ALA A 1 429 ? 36.598 7.746 -1.017 1.00 79.62 429 ALA A C 1
ATOM 3352 O O . ALA A 1 429 ? 36.764 6.598 -1.428 1.00 79.62 429 ALA A O 1
ATOM 3353 N N . GLU A 1 430 ? 37.111 8.167 0.140 1.00 83.75 430 GLU A N 1
ATOM 3354 C CA . GLU A 1 430 ? 37.939 7.322 1.009 1.00 83.75 430 GLU A CA 1
ATOM 3355 C C . GLU A 1 430 ? 37.144 6.128 1.550 1.00 83.75 430 GLU A C 1
ATOM 3357 O O . GLU A 1 430 ? 37.653 5.006 1.566 1.00 83.75 430 GLU A O 1
ATOM 3362 N N . LYS A 1 431 ? 35.859 6.325 1.885 1.00 80.69 431 LYS A N 1
ATOM 3363 C CA . LYS A 1 431 ? 34.969 5.226 2.303 1.00 80.69 431 LYS A CA 1
ATOM 3364 C C . LYS A 1 431 ? 34.789 4.175 1.205 1.00 80.69 431 LYS A C 1
ATOM 3366 O O . LYS A 1 431 ? 34.863 2.980 1.481 1.00 80.69 431 LYS A O 1
ATOM 3371 N N . HIS A 1 432 ? 34.577 4.600 -0.041 1.00 87.19 432 HIS A N 1
ATOM 3372 C CA . HIS A 1 432 ? 34.445 3.667 -1.165 1.00 87.19 432 HIS A CA 1
ATOM 3373 C C . HIS A 1 432 ? 35.770 2.982 -1.519 1.00 87.19 432 HIS A C 1
ATOM 3375 O O . HIS A 1 432 ? 35.763 1.830 -1.946 1.00 87.19 432 HIS A O 1
ATOM 3381 N N . SER A 1 433 ? 36.904 3.662 -1.335 1.00 89.12 433 SER A N 1
ATOM 3382 C CA . SER A 1 433 ? 38.230 3.066 -1.523 1.00 89.12 433 SER A CA 1
ATOM 3383 C C . SER A 1 433 ? 38.477 1.937 -0.515 1.00 89.12 433 SER A C 1
ATOM 3385 O O . SER A 1 433 ? 38.793 0.814 -0.907 1.00 89.12 433 SER A O 1
ATOM 3387 N N . ALA A 1 434 ? 38.201 2.183 0.772 1.00 89.25 434 ALA A N 1
ATOM 3388 C CA . ALA A 1 434 ? 38.314 1.167 1.819 1.00 89.25 434 ALA A CA 1
ATOM 3389 C C . ALA A 1 434 ? 37.392 -0.042 1.566 1.00 89.25 434 ALA A C 1
ATOM 3391 O O . ALA A 1 434 ? 37.831 -1.188 1.669 1.00 89.25 434 ALA A O 1
ATOM 3392 N N . ALA A 1 435 ? 36.139 0.206 1.158 1.00 90.44 435 ALA A N 1
ATOM 3393 C CA . ALA A 1 435 ? 35.202 -0.846 0.755 1.00 90.44 435 ALA A CA 1
ATOM 3394 C C . ALA A 1 435 ? 35.742 -1.683 -0.418 1.00 90.44 435 ALA A C 1
ATOM 3396 O O . ALA A 1 435 ? 35.634 -2.910 -0.408 1.00 90.44 435 ALA A O 1
ATOM 3397 N N . GLY A 1 436 ? 36.362 -1.026 -1.405 1.00 93.06 436 GLY A N 1
ATOM 3398 C CA . GLY A 1 436 ? 36.980 -1.663 -2.566 1.00 93.06 436 GLY A CA 1
ATOM 3399 C C . GLY A 1 436 ? 38.096 -2.635 -2.197 1.00 93.06 436 GLY A C 1
ATOM 3400 O O . GLY A 1 436 ? 38.093 -3.755 -2.695 1.00 93.06 436 GLY A O 1
ATOM 3401 N N . VAL A 1 437 ? 38.989 -2.265 -1.276 1.00 93.88 437 VAL A N 1
ATOM 3402 C CA . VAL A 1 437 ? 40.099 -3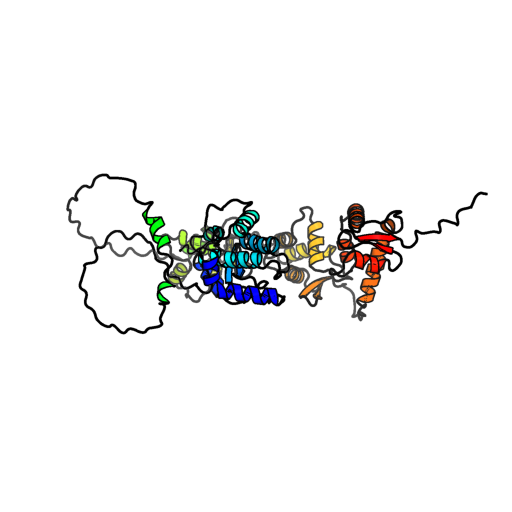.134 -0.837 1.00 93.88 437 VAL A CA 1
ATOM 3403 C C . VAL A 1 437 ? 39.585 -4.418 -0.180 1.00 93.88 437 VAL A C 1
ATOM 3405 O O . VAL A 1 437 ? 40.035 -5.514 -0.515 1.00 93.88 437 VAL A O 1
ATOM 3408 N N . VAL A 1 438 ? 38.612 -4.304 0.731 1.00 92.50 438 VAL A N 1
ATOM 3409 C CA . VAL A 1 438 ? 38.047 -5.475 1.426 1.00 92.50 438 VAL A CA 1
ATOM 3410 C C . VAL A 1 438 ? 37.248 -6.353 0.461 1.00 92.50 438 VAL A C 1
ATOM 3412 O O . VAL A 1 438 ? 37.350 -7.578 0.508 1.00 92.50 438 VAL A O 1
ATOM 3415 N N . PHE A 1 439 ? 36.488 -5.738 -0.448 1.00 95.94 439 PHE A N 1
ATOM 3416 C CA . PHE A 1 439 ? 35.716 -6.458 -1.459 1.00 95.94 439 PHE A CA 1
ATOM 3417 C C . PHE A 1 439 ? 36.615 -7.164 -2.478 1.00 95.94 439 PHE A C 1
ATOM 3419 O O . PHE A 1 439 ? 36.336 -8.311 -2.820 1.00 95.94 439 PHE A O 1
ATOM 3426 N N . LYS A 1 440 ? 37.723 -6.535 -2.900 1.00 96.19 440 LYS A N 1
ATOM 3427 C CA . LYS A 1 440 ? 38.740 -7.156 -3.759 1.00 96.19 440 LYS A CA 1
ATOM 3428 C C . LYS A 1 440 ? 39.271 -8.430 -3.111 1.00 96.19 440 LYS A C 1
ATOM 3430 O O . LYS A 1 440 ? 39.147 -9.495 -3.701 1.00 96.19 440 LYS A O 1
ATOM 3435 N N . LYS A 1 441 ? 39.745 -8.340 -1.864 1.00 95.44 441 LYS A N 1
ATOM 3436 C CA . LYS A 1 441 ? 40.289 -9.482 -1.113 1.00 95.44 441 LYS A CA 1
ATOM 3437 C C . LYS A 1 441 ? 39.302 -10.650 -0.989 1.00 95.44 441 LYS A C 1
ATOM 3439 O O . LYS A 1 441 ? 39.715 -11.803 -0.998 1.00 95.44 441 LYS A O 1
ATOM 3444 N N . ALA A 1 442 ? 38.005 -10.361 -0.867 1.00 93.75 442 ALA A N 1
ATOM 3445 C CA . ALA A 1 442 ? 36.970 -11.391 -0.777 1.00 93.75 442 ALA A CA 1
ATOM 3446 C C . ALA A 1 442 ? 36.715 -12.119 -2.110 1.00 93.75 442 ALA A C 1
ATOM 3448 O O . ALA A 1 442 ? 36.328 -13.283 -2.097 1.00 93.75 442 ALA A O 1
ATOM 3449 N N . LEU A 1 443 ? 36.907 -11.443 -3.247 1.00 96.25 443 LEU A N 1
ATOM 3450 C CA . LEU A 1 443 ? 36.629 -11.984 -4.583 1.00 96.25 443 LEU A CA 1
ATOM 3451 C C . LEU A 1 443 ? 37.872 -12.497 -5.313 1.00 96.25 443 LEU A C 1
ATOM 3453 O O . LEU A 1 443 ? 37.746 -13.253 -6.272 1.00 96.25 443 LEU A O 1
ATOM 3457 N N . GLU A 1 444 ? 39.060 -12.089 -4.877 1.00 95.12 444 GLU A N 1
ATOM 3458 C CA . GLU A 1 444 ? 40.339 -12.411 -5.508 1.00 95.12 444 GLU A CA 1
ATOM 3459 C C . GLU A 1 444 ? 40.551 -13.920 -5.737 1.00 95.12 444 GLU A C 1
ATOM 3461 O O . GLU A 1 444 ? 40.875 -14.280 -6.871 1.00 95.12 444 GLU A O 1
ATOM 3466 N N . PRO A 1 445 ? 40.251 -14.821 -4.772 1.00 93.56 445 PRO A N 1
ATOM 3467 C CA . PRO A 1 445 ? 40.389 -16.265 -4.982 1.00 93.56 445 PRO A CA 1
ATOM 3468 C C . PRO A 1 445 ? 39.477 -16.824 -6.084 1.00 93.56 445 PRO A C 1
ATOM 3470 O O . PRO A 1 445 ? 39.798 -17.837 -6.692 1.00 93.56 445 PRO A O 1
ATOM 3473 N N . MET A 1 446 ? 38.338 -16.174 -6.338 1.00 94.06 446 MET A N 1
ATOM 3474 C CA . MET A 1 446 ? 37.339 -16.628 -7.310 1.00 94.06 446 MET A CA 1
ATOM 3475 C C . MET A 1 446 ? 37.585 -16.055 -8.706 1.00 94.06 446 MET A C 1
ATOM 3477 O O . MET A 1 446 ? 37.235 -16.692 -9.691 1.00 94.06 446 MET A O 1
ATOM 3481 N N . LEU A 1 447 ? 38.120 -14.832 -8.793 1.00 92.56 447 LEU A N 1
ATOM 3482 C CA . LEU A 1 447 ? 38.237 -14.097 -10.056 1.00 92.56 447 LEU A CA 1
ATOM 3483 C C . LEU A 1 447 ? 39.616 -14.205 -10.707 1.00 92.56 447 LEU A C 1
ATOM 3485 O O . LEU A 1 447 ? 39.687 -14.210 -11.932 1.00 92.56 447 LEU A O 1
ATOM 3489 N N . LEU A 1 448 ? 40.701 -14.261 -9.926 1.00 87.06 448 LEU A N 1
ATOM 3490 C CA . LEU A 1 448 ? 42.056 -14.290 -10.494 1.00 87.06 448 LEU A CA 1
ATOM 3491 C C . LEU A 1 448 ? 42.541 -15.697 -10.851 1.00 87.06 448 LEU A C 1
ATOM 3493 O O . LEU A 1 448 ? 43.419 -15.820 -11.695 1.00 87.06 448 LEU A O 1
ATOM 3497 N N . TYR A 1 449 ? 41.961 -16.733 -10.244 1.00 86.44 449 TYR A N 1
ATOM 3498 C CA . TYR A 1 449 ? 42.334 -18.135 -10.472 1.00 86.44 449 TYR A CA 1
ATOM 3499 C C . TYR A 1 449 ? 41.318 -18.902 -11.326 1.00 86.44 449 TYR A C 1
ATOM 3501 O O . TYR A 1 449 ? 41.381 -20.124 -11.409 1.00 86.44 449 TYR A O 1
ATOM 3509 N N . ALA A 1 450 ? 40.345 -18.207 -11.919 1.00 88.12 450 ALA A N 1
ATOM 3510 C CA . ALA A 1 450 ? 39.412 -18.826 -12.846 1.00 88.12 450 ALA A CA 1
ATOM 3511 C C . ALA A 1 450 ? 40.030 -18.869 -14.249 1.00 88.12 450 ALA A C 1
ATOM 3513 O O . ALA A 1 450 ? 40.267 -17.820 -14.850 1.00 88.12 450 ALA A O 1
ATOM 3514 N N . ASP A 1 451 ? 40.241 -20.078 -14.770 1.00 88.62 451 ASP A N 1
ATOM 3515 C CA . ASP A 1 451 ? 40.745 -20.297 -16.134 1.00 88.62 451 ASP A CA 1
ATOM 3516 C C . ASP A 1 451 ? 39.719 -19.885 -17.208 1.00 88.62 451 ASP A C 1
ATOM 3518 O O . ASP A 1 451 ? 40.074 -19.564 -18.342 1.00 88.62 451 ASP A O 1
ATOM 3522 N N . GLU A 1 452 ? 38.433 -19.841 -16.844 1.00 94.00 452 GLU A N 1
ATOM 3523 C CA . GLU A 1 452 ? 37.325 -19.496 -17.734 1.00 94.00 452 GLU A CA 1
ATOM 3524 C C . GLU A 1 452 ? 36.566 -18.238 -17.268 1.00 94.00 452 GLU A C 1
ATOM 3526 O O . GLU A 1 452 ? 36.457 -17.980 -16.064 1.00 94.00 452 GLU A O 1
ATOM 3531 N N . PRO A 1 453 ? 35.970 -17.460 -18.197 1.00 95.81 453 PRO A N 1
ATOM 3532 C CA . PRO A 1 453 ? 35.097 -16.344 -17.847 1.00 95.81 453 PRO A CA 1
ATOM 3533 C C . PRO A 1 453 ? 33.918 -16.784 -16.969 1.00 95.81 453 PRO A C 1
ATOM 3535 O O . PRO A 1 453 ? 33.101 -17.620 -17.360 1.00 95.81 453 PRO A O 1
ATOM 3538 N N . LEU A 1 454 ? 33.755 -16.151 -15.807 1.00 96.94 454 LEU A N 1
ATOM 3539 C CA . LEU A 1 454 ? 32.650 -16.435 -14.894 1.00 96.94 454 LEU A CA 1
ATOM 3540 C C . LEU A 1 454 ? 31.499 -15.459 -15.118 1.00 96.94 454 LEU A C 1
ATOM 3542 O O . LEU A 1 454 ? 31.685 -14.243 -15.125 1.00 96.94 454 LEU A O 1
ATOM 3546 N N . SER A 1 455 ? 30.269 -15.956 -15.229 1.00 96.81 455 SER A N 1
ATOM 3547 C CA . SER A 1 455 ? 29.095 -15.080 -15.178 1.00 96.81 455 SER A CA 1
ATOM 3548 C C . SER A 1 455 ? 28.955 -14.443 -13.791 1.00 96.81 455 SER A C 1
ATOM 3550 O O . SER A 1 455 ? 29.228 -15.072 -12.765 1.00 96.81 455 SER A O 1
ATOM 3552 N N . LEU A 1 456 ? 28.430 -13.214 -13.716 1.00 96.38 456 LEU A N 1
ATOM 3553 C CA . LEU A 1 456 ? 28.149 -12.563 -12.424 1.00 96.38 456 LEU A CA 1
ATOM 3554 C C . LEU A 1 456 ? 27.217 -13.392 -11.523 1.00 96.38 456 LEU A C 1
ATOM 3556 O O . LEU A 1 456 ? 27.263 -13.268 -10.297 1.00 96.38 456 LEU A O 1
ATOM 3560 N N . HIS A 1 457 ? 26.366 -14.229 -12.121 1.00 95.44 457 HIS A N 1
ATOM 3561 C CA . HIS A 1 457 ? 25.524 -15.161 -11.383 1.00 95.44 457 HIS A CA 1
ATOM 3562 C C . HIS A 1 457 ? 26.347 -16.279 -10.728 1.00 95.44 457 HIS A C 1
ATOM 3564 O O . HIS A 1 457 ? 26.165 -16.529 -9.539 1.00 95.44 457 HIS A O 1
ATOM 3570 N N . GLN A 1 458 ? 27.289 -16.889 -11.457 1.00 96.31 458 GLN A N 1
ATOM 3571 C CA . GLN A 1 458 ? 28.211 -17.891 -10.906 1.00 96.31 458 GLN A CA 1
ATOM 3572 C C . GLN A 1 458 ? 29.046 -17.309 -9.764 1.00 96.31 458 GLN A C 1
ATOM 3574 O O . GLN A 1 458 ? 29.067 -17.892 -8.684 1.00 96.31 458 GLN A O 1
ATOM 3579 N N . VAL A 1 459 ? 29.624 -16.116 -9.947 1.00 96.19 459 VAL A N 1
ATOM 3580 C CA . VAL A 1 459 ? 30.372 -15.419 -8.883 1.00 96.19 459 VAL A CA 1
ATOM 3581 C C . VAL A 1 459 ? 29.491 -15.203 -7.648 1.00 96.19 459 VAL A C 1
ATOM 3583 O O . VAL A 1 459 ? 29.912 -15.448 -6.521 1.00 96.19 459 VAL A O 1
ATOM 3586 N N . SER A 1 460 ? 28.231 -14.797 -7.836 1.00 96.25 460 SER A N 1
ATOM 3587 C CA . SER A 1 460 ? 27.302 -14.640 -6.714 1.00 96.25 460 SER A CA 1
ATOM 3588 C C . SER A 1 460 ? 26.977 -15.953 -6.003 1.00 96.25 460 SER A C 1
ATOM 3590 O O . SER A 1 460 ? 26.763 -15.914 -4.793 1.00 96.25 460 SER A O 1
ATOM 3592 N N . ASN A 1 461 ? 26.907 -17.075 -6.718 1.00 95.56 461 ASN A N 1
ATOM 3593 C CA . ASN A 1 461 ? 26.635 -18.381 -6.121 1.00 95.56 461 ASN A CA 1
ATOM 3594 C C . ASN A 1 461 ? 27.845 -18.891 -5.329 1.00 95.56 461 ASN A C 1
ATOM 3596 O O . ASN A 1 461 ? 27.652 -19.390 -4.225 1.00 95.56 461 ASN A O 1
ATOM 3600 N N . LEU A 1 462 ? 29.068 -18.698 -5.838 1.00 95.69 462 LEU A N 1
ATOM 3601 C CA . LEU A 1 462 ? 30.307 -19.047 -5.131 1.00 95.69 462 LEU A CA 1
ATOM 3602 C C . LEU A 1 462 ? 30.420 -18.291 -3.799 1.00 95.69 462 LEU A C 1
ATOM 3604 O O . LEU A 1 462 ? 30.591 -18.900 -2.750 1.00 95.69 462 LEU A O 1
ATOM 3608 N N . ILE A 1 463 ? 30.181 -16.975 -3.799 1.00 94.62 463 ILE A N 1
ATOM 3609 C CA . ILE A 1 463 ? 30.163 -16.178 -2.556 1.00 94.62 463 ILE A CA 1
ATOM 3610 C C . ILE A 1 463 ? 29.078 -16.658 -1.601 1.00 94.62 463 ILE A C 1
ATOM 3612 O O . ILE A 1 463 ? 29.291 -16.702 -0.394 1.00 94.62 463 ILE A O 1
ATOM 3616 N N . GLN A 1 464 ? 27.899 -16.994 -2.121 1.00 94.00 464 GLN A N 1
ATOM 3617 C CA . GLN A 1 464 ? 26.802 -17.453 -1.282 1.00 94.00 464 GLN A CA 1
ATOM 3618 C C . GLN A 1 464 ? 27.095 -18.817 -0.638 1.00 94.00 464 GLN A C 1
ATOM 3620 O O . GLN A 1 464 ? 26.563 -19.087 0.437 1.00 94.00 464 GLN A O 1
ATOM 3625 N N . GLN A 1 465 ? 27.925 -19.648 -1.271 1.00 93.75 465 GLN A N 1
ATOM 3626 C CA . GLN A 1 465 ? 28.390 -20.924 -0.726 1.00 93.75 465 GLN A CA 1
ATOM 3627 C C . GLN A 1 465 ? 29.515 -20.730 0.301 1.00 93.75 465 GLN A C 1
ATOM 3629 O O . GLN A 1 465 ? 29.447 -21.318 1.378 1.00 93.75 465 GLN A O 1
ATOM 3634 N N . ASP A 1 466 ? 30.489 -19.864 0.011 1.00 91.50 466 ASP A N 1
ATOM 3635 C CA . ASP A 1 466 ? 31.689 -19.697 0.843 1.00 91.50 466 ASP A CA 1
ATOM 3636 C C . ASP A 1 466 ? 31.491 -18.738 2.026 1.00 91.50 466 ASP A C 1
ATOM 3638 O O . ASP A 1 466 ? 32.139 -18.860 3.068 1.00 91.50 466 ASP A O 1
ATOM 3642 N N . HIS A 1 467 ? 30.601 -17.752 1.898 1.00 90.56 467 HIS A N 1
ATOM 3643 C CA . HIS A 1 467 ? 30.394 -16.759 2.944 1.00 90.56 467 HIS A CA 1
ATOM 3644 C C . HIS A 1 467 ? 29.503 -17.328 4.065 1.00 90.56 467 HIS A C 1
ATOM 3646 O O . HIS A 1 467 ? 28.370 -17.732 3.795 1.00 90.56 467 HIS A O 1
ATOM 3652 N N . PRO A 1 468 ? 29.897 -17.249 5.353 1.00 86.31 468 PRO A N 1
ATOM 3653 C CA . PRO A 1 468 ? 29.180 -17.895 6.465 1.00 86.31 468 PRO A CA 1
ATOM 3654 C C . PRO A 1 468 ? 27.732 -17.412 6.652 1.00 86.31 468 PRO A C 1
ATOM 3656 O O . PRO A 1 468 ? 26.890 -18.125 7.190 1.00 86.31 468 PRO A O 1
ATOM 3659 N N . ALA A 1 469 ? 27.421 -16.194 6.200 1.00 86.88 469 ALA A N 1
ATOM 3660 C CA . ALA A 1 469 ? 26.066 -15.635 6.224 1.00 86.88 469 ALA A CA 1
ATOM 3661 C C . ALA A 1 469 ? 25.248 -15.872 4.933 1.00 86.88 469 ALA A C 1
ATOM 3663 O O . ALA A 1 469 ? 24.144 -15.339 4.816 1.00 86.88 469 ALA A O 1
ATOM 3664 N N . GLY A 1 470 ? 25.777 -16.615 3.953 1.00 90.69 470 GLY A N 1
ATOM 3665 C CA . GLY A 1 470 ? 25.100 -16.909 2.686 1.00 90.69 470 GLY A CA 1
ATOM 3666 C C . GLY A 1 470 ? 24.733 -15.657 1.885 1.00 90.69 470 GLY A C 1
ATOM 3667 O O . GLY A 1 470 ? 23.609 -15.534 1.391 1.00 90.69 470 GLY A O 1
ATOM 3668 N N . LEU A 1 471 ? 25.641 -14.679 1.819 1.00 91.44 471 LEU A N 1
ATOM 3669 C CA . LEU A 1 471 ? 25.372 -13.400 1.161 1.00 91.44 471 LEU A CA 1
ATOM 3670 C C . LEU A 1 471 ? 25.515 -13.527 -0.356 1.00 91.44 471 LEU A C 1
ATOM 3672 O O . LEU A 1 471 ? 26.450 -14.142 -0.849 1.00 91.44 471 LEU A O 1
ATOM 3676 N N . SER A 1 472 ? 24.630 -12.871 -1.107 1.00 94.88 472 SER A N 1
ATOM 3677 C CA . SER A 1 472 ? 24.849 -12.674 -2.543 1.00 94.88 472 SER A CA 1
ATOM 3678 C C . SER A 1 472 ? 25.938 -11.627 -2.797 1.00 94.88 472 SER A C 1
ATOM 3680 O O . SER A 1 472 ? 26.151 -10.738 -1.969 1.00 94.88 472 SER A O 1
ATOM 3682 N N . LEU A 1 473 ? 26.554 -11.653 -3.984 1.00 96.31 473 LEU A N 1
ATOM 3683 C CA . LEU A 1 473 ? 27.598 -10.704 -4.408 1.00 96.31 473 LEU A CA 1
ATOM 3684 C C . LEU A 1 473 ? 27.216 -9.239 -4.143 1.00 96.31 473 LEU A C 1
ATOM 3686 O O . LEU A 1 473 ? 27.960 -8.474 -3.530 1.00 96.31 473 LEU A O 1
ATOM 3690 N N . LYS A 1 474 ? 26.001 -8.847 -4.553 1.00 95.88 474 LYS A N 1
ATOM 3691 C CA . LYS A 1 474 ? 25.501 -7.481 -4.344 1.00 95.88 474 LYS A CA 1
ATOM 3692 C C . LYS A 1 474 ? 25.308 -7.165 -2.861 1.00 95.88 474 LYS A C 1
ATOM 3694 O O . LYS A 1 474 ? 25.513 -6.027 -2.441 1.00 95.88 474 LYS A O 1
ATOM 3699 N N . ARG A 1 475 ? 24.860 -8.143 -2.070 1.00 93.44 475 ARG A N 1
ATOM 3700 C CA . ARG A 1 475 ? 24.619 -7.940 -0.643 1.00 93.44 475 ARG A CA 1
ATOM 3701 C C . ARG A 1 475 ? 25.931 -7.771 0.115 1.00 93.44 475 ARG A C 1
ATOM 3703 O O . ARG A 1 475 ? 25.999 -6.857 0.931 1.00 93.44 475 ARG A O 1
ATOM 3710 N N . LEU A 1 476 ? 26.943 -8.572 -0.213 1.00 95.62 476 LEU A N 1
ATOM 3711 C CA . LEU A 1 476 ? 28.295 -8.438 0.321 1.00 95.62 476 LEU A CA 1
ATOM 3712 C C . LEU A 1 476 ? 28.845 -7.028 0.071 1.00 95.62 476 LEU A C 1
ATOM 3714 O O . LEU A 1 476 ? 29.225 -6.349 1.018 1.00 95.62 476 LEU A O 1
ATOM 3718 N N . GLY A 1 477 ? 28.784 -6.533 -1.171 1.00 95.31 477 GLY A N 1
ATOM 3719 C CA . GLY A 1 477 ? 29.271 -5.186 -1.493 1.00 95.31 477 GLY A CA 1
ATOM 3720 C C . GLY A 1 477 ? 28.579 -4.078 -0.685 1.00 95.31 477 GLY A C 1
ATOM 3721 O O . GLY A 1 477 ? 29.235 -3.177 -0.169 1.00 95.31 477 GLY A O 1
ATOM 3722 N N . ILE A 1 478 ? 27.257 -4.167 -0.497 1.00 92.50 478 ILE A N 1
ATOM 3723 C CA . ILE A 1 478 ? 26.506 -3.205 0.332 1.00 92.50 478 ILE A CA 1
ATOM 3724 C C . ILE A 1 478 ? 26.941 -3.263 1.801 1.00 92.50 478 ILE A C 1
ATOM 3726 O O . ILE A 1 478 ? 26.997 -2.226 2.459 1.00 92.50 478 ILE A O 1
ATOM 3730 N N . GLU A 1 479 ? 27.212 -4.455 2.334 1.00 90.06 479 GLU A N 1
ATOM 3731 C CA . GLU A 1 479 ? 27.649 -4.616 3.726 1.00 90.06 479 GLU A CA 1
ATOM 3732 C C . GLU A 1 479 ? 29.078 -4.122 3.959 1.00 90.06 479 GLU A C 1
ATOM 3734 O O . GLU A 1 479 ? 29.363 -3.633 5.049 1.00 90.06 479 GLU A O 1
ATOM 3739 N N . LEU A 1 480 ? 29.923 -4.145 2.926 1.00 91.69 480 LEU A N 1
ATOM 3740 C CA . LEU A 1 480 ? 31.271 -3.570 2.953 1.00 91.69 480 LEU A CA 1
ATOM 3741 C C . LEU A 1 480 ? 31.314 -2.057 2.689 1.00 91.69 480 LEU A C 1
ATOM 3743 O O . LEU A 1 480 ? 32.384 -1.464 2.756 1.00 91.69 480 LEU A O 1
ATOM 3747 N N . GLY A 1 481 ? 30.170 -1.419 2.420 1.00 90.25 481 GLY A N 1
ATOM 3748 C CA . GLY A 1 481 ? 30.064 0.040 2.321 1.00 90.25 481 GLY A CA 1
ATOM 3749 C C . GLY A 1 481 ? 29.823 0.597 0.917 1.00 90.25 481 GLY A C 1
ATOM 3750 O O . GLY A 1 481 ? 29.777 1.817 0.760 1.00 90.25 481 GLY A O 1
ATOM 3751 N N . PHE A 1 482 ? 29.611 -0.242 -0.104 1.00 94.12 482 PHE A N 1
ATOM 3752 C CA . PHE A 1 482 ? 29.220 0.261 -1.423 1.00 94.12 482 PHE A CA 1
ATOM 3753 C C . PHE A 1 482 ? 27.780 0.810 -1.447 1.00 94.12 482 PHE A C 1
ATOM 3755 O O . PHE A 1 482 ? 26.889 0.299 -0.754 1.00 94.12 482 PHE A O 1
ATOM 3762 N N . PRO A 1 483 ? 27.482 1.801 -2.313 1.00 91.94 483 PRO A N 1
ATOM 3763 C CA . PRO A 1 483 ? 26.125 2.310 -2.482 1.00 91.94 483 PRO A CA 1
ATOM 3764 C C . PRO A 1 483 ? 25.140 1.235 -2.963 1.00 91.94 483 PRO A C 1
ATOM 3766 O O . PRO A 1 483 ? 25.399 0.491 -3.906 1.00 91.94 483 PRO A O 1
ATOM 3769 N N . LYS A 1 484 ? 23.928 1.219 -2.393 1.00 90.81 484 LYS A N 1
ATOM 3770 C CA . LYS A 1 484 ? 22.852 0.279 -2.786 1.00 90.81 484 LYS A CA 1
ATOM 3771 C C . LYS A 1 484 ? 22.427 0.399 -4.255 1.00 90.81 484 LYS A C 1
ATOM 3773 O O . LYS A 1 484 ? 21.878 -0.554 -4.816 1.00 90.81 484 LYS A O 1
ATOM 3778 N N . SER A 1 485 ? 22.635 1.575 -4.847 1.00 92.06 485 SER A N 1
ATOM 3779 C CA . SER A 1 485 ? 22.349 1.866 -6.253 1.00 92.06 485 SER A CA 1
ATOM 3780 C C . SER A 1 485 ? 23.350 1.223 -7.212 1.00 92.06 485 SER A C 1
ATOM 3782 O O . SER A 1 485 ? 23.043 1.102 -8.395 1.00 92.06 485 SER A O 1
ATOM 3784 N N . TRP A 1 486 ? 24.522 0.791 -6.737 1.00 95.88 486 TRP A N 1
ATOM 3785 C CA . TRP A 1 486 ? 25.521 0.169 -7.595 1.00 95.88 486 TRP A CA 1
ATOM 3786 C C . TRP A 1 486 ? 25.115 -1.254 -7.985 1.00 95.88 486 TRP A C 1
ATOM 3788 O O . TRP A 1 486 ? 24.481 -2.003 -7.229 1.00 95.88 486 TRP A O 1
ATOM 3798 N N . THR A 1 487 ? 25.460 -1.613 -9.216 1.00 95.62 487 THR A N 1
ATOM 3799 C CA . THR A 1 487 ? 25.373 -2.982 -9.718 1.00 95.62 487 THR A CA 1
ATOM 3800 C C . THR A 1 487 ? 26.586 -3.774 -9.238 1.00 95.62 487 THR A C 1
ATOM 3802 O O . THR A 1 487 ? 27.616 -3.195 -8.897 1.00 95.62 487 THR A O 1
ATOM 3805 N N . ALA A 1 488 ? 26.479 -5.104 -9.233 1.00 96.25 488 ALA A N 1
ATOM 3806 C CA . ALA A 1 488 ? 27.611 -5.972 -8.909 1.00 96.25 488 ALA A CA 1
ATOM 3807 C C . ALA A 1 488 ? 28.811 -5.714 -9.837 1.00 96.25 488 ALA A C 1
ATOM 3809 O O . ALA A 1 488 ? 29.931 -5.590 -9.358 1.00 96.25 488 ALA A O 1
ATOM 3810 N N . ARG A 1 489 ? 28.549 -5.516 -11.139 1.00 96.81 489 ARG A N 1
ATOM 3811 C CA . ARG A 1 489 ? 29.548 -5.091 -12.129 1.00 96.81 489 ARG A CA 1
ATOM 3812 C C . ARG A 1 489 ? 30.315 -3.850 -11.670 1.00 96.81 489 ARG A C 1
ATOM 3814 O O . ARG A 1 489 ? 31.525 -3.914 -11.547 1.00 96.81 489 ARG A O 1
ATOM 3821 N N . LYS A 1 490 ? 29.610 -2.765 -11.327 1.00 96.69 490 LYS A N 1
ATOM 3822 C CA . LYS A 1 490 ? 30.241 -1.504 -10.910 1.00 96.69 490 LYS A CA 1
ATOM 3823 C C . LYS A 1 490 ? 31.071 -1.645 -9.627 1.00 96.69 490 LYS A C 1
ATOM 3825 O O . LYS A 1 490 ? 32.098 -0.995 -9.489 1.00 96.69 490 LYS A O 1
ATOM 3830 N N . MET A 1 491 ? 30.627 -2.481 -8.682 1.00 97.56 491 MET A N 1
ATOM 3831 C CA . MET A 1 491 ? 31.393 -2.770 -7.459 1.00 97.56 491 MET A CA 1
ATOM 3832 C C . MET A 1 491 ? 32.699 -3.510 -7.778 1.00 97.56 491 MET A C 1
ATOM 3834 O O . MET A 1 491 ? 33.733 -3.179 -7.207 1.00 97.56 491 MET A O 1
ATOM 3838 N N . ILE A 1 492 ? 32.658 -4.476 -8.702 1.00 96.94 492 ILE A N 1
ATOM 3839 C CA . ILE A 1 492 ? 33.846 -5.217 -9.143 1.00 96.94 492 ILE A CA 1
ATOM 3840 C C . ILE A 1 492 ? 34.777 -4.311 -9.962 1.00 96.94 492 ILE A C 1
ATOM 3842 O O . ILE A 1 492 ? 35.961 -4.270 -9.657 1.00 96.94 492 ILE A O 1
ATOM 3846 N N . GLU A 1 493 ? 34.262 -3.534 -10.923 1.00 96.25 493 GLU A N 1
ATOM 3847 C CA . GLU A 1 493 ? 35.048 -2.544 -11.690 1.00 96.25 493 GLU A CA 1
ATOM 3848 C C . GLU A 1 493 ? 35.789 -1.580 -10.752 1.00 96.25 493 GLU A C 1
ATOM 3850 O O . GLU A 1 493 ? 36.978 -1.337 -10.920 1.00 96.25 493 GLU A O 1
ATOM 3855 N N . HIS A 1 494 ? 35.119 -1.082 -9.708 1.00 96.44 494 HIS A N 1
ATOM 3856 C CA . HIS A 1 494 ? 35.746 -0.198 -8.719 1.00 96.44 494 HIS A CA 1
ATOM 3857 C C . HIS A 1 494 ? 36.816 -0.899 -7.872 1.00 96.44 494 HIS A C 1
ATOM 3859 O O . HIS A 1 494 ? 37.814 -0.281 -7.517 1.00 96.44 494 HIS A O 1
ATOM 3865 N N . ALA A 1 495 ? 36.610 -2.167 -7.509 1.00 96.75 495 ALA A N 1
ATOM 3866 C CA . ALA A 1 495 ? 37.529 -2.906 -6.643 1.00 96.75 495 ALA A CA 1
ATOM 3867 C C . ALA A 1 495 ? 38.753 -3.472 -7.385 1.00 96.75 495 ALA A C 1
ATOM 3869 O O . ALA A 1 495 ? 39.831 -3.559 -6.800 1.00 96.75 495 ALA A O 1
ATOM 3870 N N . PHE A 1 496 ? 38.596 -3.860 -8.652 1.00 96.00 496 PHE A N 1
ATOM 3871 C CA . PHE A 1 496 ? 39.635 -4.525 -9.445 1.00 96.00 496 PHE A CA 1
ATOM 3872 C C . PHE A 1 496 ? 40.267 -3.623 -10.513 1.00 96.00 496 PHE A C 1
ATOM 3874 O O . PHE A 1 496 ? 41.375 -3.925 -10.964 1.00 96.00 496 PHE A O 1
ATOM 3881 N N . GLY A 1 497 ? 39.611 -2.520 -10.891 1.00 94.69 497 GLY A N 1
ATOM 3882 C CA . GLY A 1 497 ? 40.070 -1.644 -11.967 1.00 94.69 497 GLY A CA 1
ATOM 3883 C C . GLY A 1 497 ? 40.312 -2.434 -13.251 1.00 94.69 497 GLY A C 1
ATOM 3884 O O . GLY A 1 497 ? 39.506 -3.286 -13.621 1.00 94.69 497 GLY A O 1
ATOM 3885 N N . ASP A 1 498 ? 41.470 -2.210 -13.865 1.00 95.06 498 ASP A N 1
ATOM 3886 C CA . ASP A 1 498 ? 41.875 -2.848 -15.124 1.00 95.06 498 ASP A CA 1
ATOM 3887 C C . ASP A 1 498 ? 42.338 -4.309 -14.961 1.00 95.06 498 ASP A C 1
ATOM 3889 O O . ASP A 1 498 ? 42.687 -4.963 -15.939 1.00 95.06 498 ASP A O 1
ATOM 3893 N N . SER A 1 499 ? 42.327 -4.858 -13.737 1.00 94.75 499 SER A N 1
ATOM 3894 C CA . SER A 1 499 ? 42.732 -6.255 -13.485 1.00 94.75 499 SER A CA 1
ATOM 3895 C C . SER A 1 499 ? 41.697 -7.274 -13.976 1.00 94.75 499 SER A C 1
ATOM 3897 O O . SER A 1 499 ? 41.962 -8.475 -13.975 1.00 94.75 499 SER A O 1
ATOM 3899 N N . VAL A 1 500 ? 40.500 -6.819 -14.353 1.00 96.12 500 VAL A N 1
ATOM 3900 C CA . VAL A 1 500 ? 39.415 -7.662 -14.857 1.00 96.12 500 VAL A CA 1
ATOM 3901 C C . VAL A 1 500 ? 38.796 -7.042 -16.102 1.00 96.12 500 VAL A C 1
ATOM 3903 O O . VAL A 1 500 ? 38.688 -5.825 -16.226 1.00 96.12 500 VAL A O 1
ATOM 3906 N N . THR A 1 501 ? 38.325 -7.887 -17.009 1.00 96.00 501 THR A N 1
ATOM 3907 C CA . THR A 1 501 ? 37.560 -7.480 -18.187 1.00 96.00 501 THR A CA 1
ATOM 3908 C C . THR A 1 501 ? 36.134 -8.009 -18.090 1.00 96.00 501 THR A C 1
ATOM 3910 O O . THR A 1 501 ? 35.879 -9.068 -17.513 1.00 96.00 501 THR A O 1
ATOM 3913 N N . PHE A 1 502 ? 35.183 -7.245 -18.633 1.00 96.56 502 PHE A N 1
ATOM 3914 C CA . PHE A 1 502 ? 33.776 -7.634 -18.689 1.00 96.56 502 PHE A CA 1
ATOM 3915 C C . PHE A 1 502 ? 33.329 -7.839 -20.128 1.00 96.56 502 PHE A C 1
ATOM 3917 O O . PHE A 1 502 ? 33.493 -6.948 -20.962 1.00 96.56 502 PHE A O 1
ATOM 3924 N N . THR A 1 503 ? 32.662 -8.958 -20.390 1.00 96.31 503 THR A N 1
ATOM 3925 C CA . THR A 1 503 ? 32.015 -9.240 -21.677 1.00 96.31 503 THR A CA 1
ATOM 3926 C C . THR A 1 503 ? 30.510 -9.455 -21.488 1.00 96.31 503 THR A C 1
ATOM 3928 O O . THR A 1 503 ? 30.035 -9.829 -20.412 1.00 96.31 503 THR A O 1
ATOM 3931 N N . GLY A 1 504 ? 29.725 -9.158 -22.528 1.00 94.12 504 GLY A N 1
ATOM 3932 C CA . GLY A 1 504 ? 28.265 -9.300 -22.514 1.00 94.12 504 GLY A CA 1
ATOM 3933 C C . GLY A 1 504 ? 27.497 -8.172 -21.803 1.00 94.12 504 GLY A C 1
ATOM 3934 O O . GLY A 1 504 ? 28.031 -7.097 -21.515 1.00 94.12 504 GLY A O 1
ATOM 3935 N N . SER A 1 505 ? 26.193 -8.382 -21.580 1.00 88.19 505 SER A N 1
ATOM 3936 C CA . SER A 1 505 ? 25.303 -7.381 -20.970 1.00 88.19 505 SER A CA 1
ATOM 3937 C C . SER A 1 505 ? 24.149 -8.000 -20.171 1.00 88.19 505 SER A C 1
ATOM 3939 O O . SER A 1 505 ? 23.704 -9.121 -20.424 1.00 88.19 505 SER A O 1
ATOM 3941 N N . GLY A 1 506 ? 23.656 -7.256 -19.175 1.00 84.75 506 GLY A N 1
ATOM 3942 C CA . GLY A 1 506 ? 22.532 -7.671 -18.334 1.00 84.75 506 GLY A CA 1
ATOM 3943 C C . GLY A 1 506 ? 22.814 -8.978 -17.571 1.00 84.75 506 GLY A C 1
ATOM 3944 O O . GLY A 1 506 ? 23.859 -9.075 -16.922 1.00 84.75 506 GLY A O 1
ATOM 3945 N N . PRO A 1 507 ? 21.907 -9.975 -17.602 1.00 77.81 507 PRO A N 1
ATOM 3946 C CA . PRO A 1 507 ? 22.108 -11.256 -16.920 1.00 77.81 507 PRO A CA 1
ATOM 3947 C C . PRO A 1 507 ? 23.232 -12.107 -17.537 1.00 77.81 507 PRO A C 1
ATOM 3949 O O . PRO A 1 507 ? 23.772 -12.968 -16.851 1.00 77.81 507 PRO A O 1
ATOM 3952 N N . ALA A 1 508 ? 23.621 -11.834 -18.786 1.00 90.25 508 ALA A N 1
ATOM 3953 C CA . ALA A 1 508 ? 24.720 -12.488 -19.494 1.00 90.25 508 ALA A CA 1
ATOM 3954 C C . ALA A 1 508 ? 25.997 -11.629 -19.440 1.00 90.25 508 ALA A C 1
ATOM 3956 O O . ALA A 1 508 ? 26.621 -11.362 -20.462 1.00 90.25 508 ALA A O 1
ATOM 3957 N N . THR A 1 509 ? 26.333 -11.117 -18.252 1.00 95.81 509 THR A N 1
ATOM 3958 C CA . THR A 1 509 ? 27.593 -10.395 -18.019 1.00 95.81 509 THR A CA 1
ATOM 3959 C C . THR A 1 509 ? 28.611 -11.361 -17.423 1.00 95.81 509 THR A C 1
ATOM 3961 O O . THR A 1 509 ? 28.341 -11.951 -16.371 1.00 95.81 509 THR A O 1
ATOM 3964 N N . TYR A 1 510 ? 29.767 -11.478 -18.067 1.00 96.62 510 TYR A N 1
ATOM 3965 C CA . TYR A 1 510 ? 30.885 -12.324 -17.656 1.00 96.62 510 TYR A CA 1
ATOM 3966 C C . TYR A 1 510 ? 32.066 -11.464 -17.214 1.00 96.62 510 TYR A C 1
ATOM 3968 O O . TYR A 1 510 ? 32.214 -10.334 -17.683 1.00 96.62 510 TYR A O 1
ATOM 3976 N N . VAL A 1 511 ? 32.874 -11.986 -16.296 1.00 96.62 511 VAL A N 1
ATOM 3977 C CA . VAL A 1 511 ? 34.091 -11.363 -15.776 1.00 96.62 511 VAL A CA 1
ATOM 3978 C C . VAL A 1 511 ? 35.261 -12.335 -15.921 1.00 96.62 511 VAL A C 1
ATOM 3980 O O . VAL A 1 511 ? 35.114 -13.522 -15.634 1.00 96.62 511 VAL A O 1
ATOM 3983 N N . GLN A 1 512 ? 36.406 -11.832 -16.377 1.00 95.69 512 GLN A N 1
ATOM 3984 C CA . GLN A 1 512 ? 37.642 -12.601 -16.545 1.00 95.69 512 GLN A CA 1
ATOM 3985 C C . GLN A 1 512 ? 38.844 -11.766 -16.087 1.00 95.69 512 GLN A C 1
ATOM 3987 O O . GLN A 1 512 ? 38.839 -10.545 -16.250 1.00 95.69 512 GLN A O 1
ATOM 3992 N N . SER A 1 513 ? 39.870 -12.405 -15.520 1.00 94.62 513 SER A N 1
ATOM 3993 C CA . SER A 1 513 ? 41.149 -11.753 -15.209 1.00 94.62 513 SER A CA 1
ATOM 3994 C C . SER A 1 513 ? 41.824 -11.239 -16.487 1.00 94.62 513 SER A C 1
ATOM 3996 O O . SER A 1 513 ? 41.878 -11.947 -17.491 1.00 94.62 513 SER A O 1
ATOM 3998 N N . ALA A 1 514 ? 42.345 -10.011 -16.464 1.00 90.69 514 ALA A N 1
ATOM 3999 C CA . ALA A 1 514 ? 42.988 -9.393 -17.628 1.00 90.69 514 ALA A CA 1
ATOM 4000 C C . ALA A 1 514 ? 44.388 -9.969 -17.946 1.00 90.69 514 ALA A C 1
ATOM 4002 O O . ALA A 1 514 ? 44.925 -9.695 -19.014 1.00 90.69 514 ALA A O 1
ATOM 4003 N N . GLY A 1 515 ? 44.985 -10.752 -17.036 1.00 81.00 515 GLY A N 1
ATOM 4004 C CA . GLY A 1 515 ? 46.385 -11.198 -17.117 1.00 81.00 515 GLY A CA 1
ATOM 4005 C C . GLY A 1 515 ? 46.632 -12.617 -17.645 1.00 81.00 515 GLY A C 1
ATOM 4006 O O . GLY A 1 515 ? 47.766 -13.070 -17.585 1.00 81.00 515 GLY A O 1
ATOM 4007 N N . GLY A 1 516 ? 45.606 -13.337 -18.115 1.00 63.38 516 GLY A N 1
ATOM 4008 C CA . GLY A 1 516 ? 45.721 -14.758 -18.494 1.00 63.38 516 GLY A CA 1
ATOM 4009 C C . GLY A 1 516 ? 46.121 -15.043 -19.947 1.00 63.38 516 GLY A C 1
ATOM 4010 O O . GLY A 1 516 ? 46.315 -16.198 -20.307 1.00 63.38 516 GLY A O 1
ATOM 4011 N N . SER A 1 517 ? 46.237 -14.027 -20.801 1.00 56.84 517 SER A N 1
ATOM 4012 C CA . SER A 1 517 ? 46.729 -14.195 -22.171 1.00 56.84 517 SER A CA 1
ATOM 4013 C C . SER A 1 517 ? 48.244 -13.998 -22.214 1.00 56.84 517 SER A C 1
ATOM 4015 O O . SER A 1 517 ? 48.730 -13.064 -22.852 1.00 56.84 517 SER A O 1
ATOM 4017 N N . GLU A 1 518 ? 48.984 -14.839 -21.486 1.00 57.56 518 GLU A N 1
ATOM 4018 C CA . GLU A 1 518 ? 50.404 -15.031 -21.779 1.00 57.56 518 GLU A CA 1
ATOM 4019 C C . GLU A 1 518 ? 50.533 -15.581 -23.201 1.00 57.56 518 GLU A C 1
ATOM 4021 O O . GLU A 1 518 ? 49.769 -16.445 -23.638 1.00 57.56 518 GLU A O 1
ATOM 4026 N N . GLU A 1 519 ? 51.477 -14.990 -23.925 1.00 52.00 519 GLU A N 1
ATOM 4027 C CA . GLU A 1 519 ? 51.878 -15.291 -25.289 1.00 52.00 519 GLU A CA 1
ATOM 4028 C C . GLU A 1 519 ? 51.815 -16.796 -25.580 1.00 52.00 519 GLU A C 1
ATOM 4030 O O . GLU A 1 519 ? 52.630 -17.582 -25.094 1.00 52.00 519 GLU A O 1
ATOM 4035 N N . GLN A 1 520 ? 50.890 -17.208 -26.452 1.00 53.59 520 GLN A N 1
ATOM 4036 C CA . GLN A 1 520 ? 51.151 -18.386 -27.270 1.00 53.59 520 GLN A CA 1
ATOM 4037 C C . GLN A 1 520 ? 52.409 -18.055 -28.074 1.00 53.59 520 GLN A C 1
ATOM 4039 O O . GLN A 1 520 ? 52.353 -17.271 -29.023 1.00 53.59 520 GLN A O 1
ATOM 4044 N N . GLY A 1 521 ? 53.550 -18.569 -27.609 1.00 54.22 521 GLY A N 1
ATOM 4045 C CA . GLY A 1 521 ? 54.848 -18.358 -28.233 1.00 54.22 521 GLY A CA 1
ATOM 4046 C C . GLY A 1 521 ? 54.782 -18.648 -29.736 1.00 54.22 521 GLY A C 1
ATOM 4047 O O . GLY A 1 521 ? 53.989 -19.496 -30.157 1.00 54.22 521 GLY A O 1
ATOM 4048 N N . PRO A 1 522 ? 55.574 -17.935 -30.557 1.00 55.62 522 PRO A N 1
ATOM 4049 C CA . PRO A 1 522 ? 55.570 -18.120 -32.001 1.00 55.62 522 PRO A CA 1
ATOM 4050 C C . PRO A 1 522 ? 55.785 -19.601 -32.305 1.00 55.62 522 PRO A C 1
ATOM 4052 O O . PRO A 1 522 ? 56.772 -20.192 -31.866 1.00 55.62 522 PRO A O 1
ATOM 4055 N N . GLY A 1 523 ? 54.814 -20.200 -32.998 1.00 58.66 523 GLY A N 1
ATOM 4056 C CA . GLY A 1 523 ? 54.867 -21.596 -33.398 1.00 58.66 523 GLY A CA 1
ATOM 4057 C C . GLY A 1 523 ? 56.202 -21.883 -34.072 1.00 58.66 523 GLY A C 1
ATOM 4058 O O . GLY A 1 523 ? 56.569 -21.217 -35.039 1.00 58.66 523 GLY A O 1
ATOM 4059 N N . HIS A 1 524 ? 56.933 -22.852 -33.527 1.00 56.50 524 HIS A N 1
ATOM 4060 C CA . HIS A 1 524 ? 58.069 -23.447 -34.207 1.00 56.50 524 HIS A CA 1
ATOM 4061 C C . HIS A 1 524 ? 57.545 -24.045 -35.520 1.00 56.50 524 HIS A C 1
ATOM 4063 O O . HIS A 1 524 ? 56.847 -25.057 -35.510 1.00 56.50 524 HIS A O 1
ATOM 4069 N N . GLU A 1 525 ? 57.837 -23.383 -36.640 1.00 57.62 525 GLU A N 1
ATOM 4070 C CA . GLU A 1 525 ? 57.781 -23.996 -37.964 1.00 57.62 525 GLU A CA 1
ATOM 4071 C C . GLU A 1 525 ? 58.823 -25.125 -37.988 1.00 57.62 525 GLU A C 1
ATOM 4073 O O . GLU A 1 525 ? 60.028 -24.870 -37.943 1.00 57.62 525 GLU A O 1
ATOM 4078 N N . GLU A 1 526 ? 58.360 -26.377 -37.993 1.00 57.56 526 GLU A N 1
ATOM 4079 C CA . GLU A 1 526 ? 59.179 -27.526 -38.384 1.00 57.56 526 GLU A CA 1
ATOM 4080 C C . GLU A 1 526 ? 59.327 -27.523 -39.912 1.00 57.56 526 GLU A C 1
ATOM 4082 O O . GLU A 1 526 ? 58.333 -27.471 -40.644 1.00 57.56 526 GLU A O 1
ATOM 4087 N N . GLY A 1 527 ? 60.580 -27.556 -40.370 1.00 60.78 527 GLY A N 1
ATOM 4088 C CA . GLY A 1 527 ? 60.976 -27.852 -41.747 1.00 60.78 527 GLY A CA 1
ATOM 4089 C C . GLY A 1 527 ? 61.524 -29.263 -41.883 1.00 60.78 527 GLY A C 1
ATOM 4090 O O . GLY A 1 527 ? 61.971 -29.822 -40.854 1.00 60.78 527 GLY A O 1
#

pLDDT: mean 83.11, std 20.72, range [30.34, 98.56]

Secondary structure (DSSP, 8-state):
--TTSHHHHHHHTHHHHHHHHHHHHHTPPPPPP-PPPHHHHHHHHHTTPBPTTT-PBP-TTSEEEEESS-GGGT--SSSTTEEEEEHHHHHHHHHHHHHHH-SS--GGGHHHHHHHHHHHHHHHHS-GGGGGGSHHHHHHHHHHHHTTPPPS---SS--SSGGG--------------PPPP-----------SS---TTSTTS--HHHHHHTTTTS---------PPPP-----------------HHHHHHHHHHHS-SSS-EEHHHHHHHHHHHSTT---HHHHHHHTT--TTS-HHHHHHHHTTTTEEEEEETTEEEEEES-S----HHHHHHHHHHHHHTT--SSSPEEHHHHHHHHHHHSTT---HHHHHHHTT--TTS-HHHHHHHHHGGGEEEEE-TT--EEEEEPPS--S--------HHHHHHHHHHHHHHHHHHHHSS-SSPEEHHHHHHHHHHHSTT---HHHHHHHTT--TT--HHHHHHHHHGGGEEEEEETTEEEEEETT-----PPP----

Foldseek 3Di:
DPCLALVNLCVVCVVLLVQLVVLQAVQDDFDDEDFDDPVLVVLQLVLQFAALAAQHGDDDPQWGKDFLRDSLRRTDNDQQRIFIHGPLLVVLLVVLCCVQQNPRRHPVSSVSVSLNSSLSLCCLVVGNVSSVSSVVSSQSSCCSRPVRDRHPDRIPGTHSTSVPSPDPPPPPDDDPDDDDDDDDDDDDDDDDDDDDDDPVVVPDDDPVVVVVVVVPPPDDDDDDDDDDDDDDDDDDPDPDPPPPQQDLVNLLVLLLVLADQDDKDKPVRSQQSSLVVDPVSDTNLVSVVSVVDDNPDDPVVVCCVSCPPFWDWDDAPPIIIIHGPDDPQDPLLQLLVQVCVLQVVVAAQVDWAFPVRSQVVSLVVDPVSDGPLVSSVVSVDDSNDDPVRSNCSSCPPQKDWDADPVRGITMHGHDPDDDDDPPPPDDLVNLLQQLLQVLCVLQVVPAAPDPDWAFLVRSQQVCLVPPPVSGGLLRSSVVSPDDNPDDSVRSNCSNCPQQWDWDDDDRRITIHGPPNPDDPPDDPPDD

Sequence (527 aa):
MDFFSLENLRLVYRKELSLAKAHVQAQKNPNNGNALTKEKRNRMLELNIDCVHCGTLLSGNNYNTEHILDLSLGGENTVDNKMLMCKICNSARAELKVSLLGNQPTMAKWDLVEAYVLWSFITVDHGHASGANIPQVHQEFLRLASGGRERERSGTRWFARASNTSLSVSSGGNEAGRPVSPRAARPTGRRRGWLGFPLREWLRGSVQDRRRHQVNASASDSLIEPQPPSDETKTTIVSESEQDDVSTAALRAMVLAQIPTSGEIKQVTLCNLVRQSDAQRRSLRDLFTKLGHPKSTTMRNLLEHLLEAEATFRDEGNARYWSKKAMPRSPIEARKQTVKDLFRSHLSSADFVPMSTLVGRVKYADAEKRSTKTLTTLAGYPKSWGLLKILLDAFGNEIEVEKDEAGKGSVRLKTSTETPTMNTAISLAEKHSAAGVVFKKALEPMLLYADEPLSLHQVSNLIQQDHPAGLSLKRLGIELGFPKSWTARKMIEHAFGDSVTFTGSGPATYVQSAGGSEEQGPGHEEG

Radius of gyration: 35.01 Å; chains: 1; bounding box: 125×53×80 Å